Protein 8K2P (pdb70)

Secondary structure (DSSP, 8-state):
--EEEEEE--SSSHHHH---HHHHHHHHHHHHTT--EEEEEE-----EEEETTTTEEEESHHHHHHHHHHHSTTSTT--S----------GGG-SSS----SHHHHHHHHHHHHHHHTTGGGGGGG----TTSHHHHHHHHHHHHT-SSGGG--HHHHHHHHHHHHHHHHHHHHTS-TTSSBTBBTB--HHHHHHHHHHHHHHHHS-HHHHHHHHHHHHHHHHHHHHHHGGG----/---SS--SPEEEEEE--SSSHHHH---HHHHHHHHHHHHTT--EEEEEE--GGG-SS--S--SPPPPSSSSS--SSS--EEEETTTTEEE-SHHHHHHHHHHHSTTSTT--SS---------TTS-S-S-----SS-SSHHHHHHHHHHHHHHHTTGGGGSTT----GGGHHHHHHHHHHHTT-SSGGGG---HHHHHHHHHHHHHHHHHHHGGGGS-TTSSBTBBTB--HHHHHHHHHHHHHHHHS-HHHHHHHHHHHHHHHHHHHHHHGGG----

Solvent-accessible surface area: 23768 Å² total; per-residue (Å²): 146,62,4,39,0,73,3,51,12,8,53,31,11,20,50,125,20,1,0,15,20,56,3,4,0,1,0,5,0,0,19,3,1,110,14,76,13,61,22,41,49,51,54,130,153,26,1,44,0,54,2,45,75,64,127,28,130,27,32,77,7,20,76,0,1,25,33,0,22,79,49,44,72,90,38,48,55,18,62,0,10,6,122,30,108,4,110,12,78,18,156,156,47,56,168,156,86,129,226,120,130,49,83,50,0,26,116,1,21,99,5,0,32,21,0,0,72,85,21,32,110,4,4,15,101,28,29,4,20,23,54,80,16,21,86,52,24,67,61,28,49,21,84,196,36,73,30,97,62,74,138,86,72,126,86,82,60,62,38,12,91,54,0,17,108,13,0,16,70,0,4,146,33,10,100,94,50,103,86,16,48,19,9,52,0,104,123,9,0,0,0,0,0,0,0,5,0,12,0,33,15,0,71,37,3,12,47,121,75,17,11,81,76,0,61,71,54,67,164,17,23,2,1,47,0,27,73,26,6,98,103,37,26,106,42,95,117,61,19,121,70,69,58,112,65,7,39,0,73,6,16,22,5,110,95,77,19,87,155,22,7,0,12,16,8,4,18,0,1,2,0,0,0,11,3,0,39,5,76,16,58,24,39,68,46,49,10,36,30,25,42,109,123,98,67,109,101,58,110,34,44,107,12,59,60,1,48,9,51,7,39,22,3,5,0,22,0,50,2,35,19,46,128,26,130,21,20,2,0,0,14,0,0,2,30,0,21,80,2,11,44,143,0,45,51,14,45,0,9,6,127,27,95,11,118,19,98,16,150,155,40,55,164,153,121,124,60,52,122,28,116,87,32,54,56,70,64,6,8,133,2,0,64,16,0,21,20,0,0,66,75,8,41,64,0,4,22,98,27,24,4,18,25,96,94,24,13,124,42,12,47,58,50,43,16,197,120,43,69,44,98,59,63,114,72,16,71,12,111,46,147,131,36,54,61,47,12,79,50,0,52,99,13,0,12,53,0,5,132,29,10,95,93,51,106,83,20,39,19,12,52,0,105,101,9,0,0,0,0,0,0,0,0,0,10,0,8,17,0,77,43,5,11,66,113,76,24,9,75,74,0,60,71,39,58,141,14,17,2,2,97,0,16,77,27,0,90,102,40,14,107,34,83

Structure (mmCIF, N/CA/C/O backbone):
data_8K2P
#
_entry.id   8K2P
#
_cell.length_a   80.481
_cell.length_b   133.562
_cell.length_c   143.386
_cell.angle_alpha   90.00
_cell.angle_beta   90.00
_cell.angle_gamma   90.00
#
_symmetry.space_group_name_H-M   'I 21 21 21'
#
loop_
_entity.id
_entity.type
_entity.pdbx_description
1 polymer 'Glutathione S-transferase'
2 water water
#
loop_
_atom_site.group_PDB
_atom_site.id
_atom_site.type_symbol
_atom_site.label_atom_id
_atom_site.label_alt_id
_atom_site.label_comp_id
_atom_site.label_asym_id
_atom_site.label_entity_id
_atom_site.label_seq_id
_atom_site.pdbx_PDB_ins_code
_atom_site.Cartn_x
_atom_site.Cartn_y
_atom_site.Cartn_z
_atom_site.occupancy
_atom_site.B_iso_or_equiv
_atom_site.auth_seq_id
_atom_site.auth_comp_id
_atom_site.auth_asym_id
_atom_site.auth_atom_id
_atom_site.pdbx_PDB_model_num
ATOM 1 N N . ASN A 1 11 ? -26.453 -11.280 41.090 1.00 64.85 9 ASN A N 1
ATOM 2 C CA . ASN A 1 11 ? -27.385 -12.009 40.229 1.00 69.53 9 ASN A CA 1
ATOM 3 C C . ASN A 1 11 ? -26.780 -12.561 38.917 1.00 68.00 9 ASN A C 1
ATOM 4 O O . ASN A 1 11 ? -26.981 -13.742 38.607 1.00 63.73 9 ASN A O 1
ATOM 9 N N . PRO A 1 12 ? -26.068 -11.737 38.138 1.00 68.69 10 PRO A N 1
ATOM 10 C CA . PRO A 1 12 ? -25.579 -12.215 36.840 1.00 60.94 10 PRO A CA 1
ATOM 11 C C . PRO A 1 12 ? -24.299 -13.030 36.960 1.00 52.97 10 PRO A C 1
ATOM 12 O O . PRO A 1 12 ? -23.489 -12.838 37.868 1.00 51.37 10 PRO A O 1
ATOM 16 N N . ILE A 1 13 ? -24.120 -13.941 36.002 1.00 47.19 11 ILE A N 1
ATOM 17 C CA . ILE A 1 13 ? -22.942 -14.792 35.990 1.00 45.62 11 ILE A CA 1
ATOM 18 C C . ILE A 1 13 ? -21.698 -13.944 35.758 1.00 47.05 11 ILE A C 1
ATOM 19 O O . ILE A 1 13 ? -21.735 -12.923 35.057 1.00 49.47 11 ILE A O 1
ATOM 24 N N . VAL A 1 14 ? -20.594 -14.336 36.393 1.00 46.18 12 VAL A N 1
ATOM 25 C CA . VAL A 1 14 ? -19.293 -13.704 36.190 1.00 44.81 12 VAL A CA 1
ATOM 26 C C . VAL A 1 14 ? -18.413 -14.674 35.413 1.00 42.53 12 VAL A C 1
ATOM 27 O O . VAL A 1 14 ? -18.247 -15.830 35.813 1.00 42.44 12 VAL A O 1
ATOM 31 N N . PHE A 1 15 ? -17.845 -14.199 34.311 1.00 41.64 13 PHE A N 1
ATOM 32 C CA . PHE A 1 15 ? -17.129 -15.027 33.349 1.00 38.83 13 PHE A CA 1
ATOM 33 C C . PHE A 1 15 ? -15.692 -14.544 33.322 1.00 39.11 13 PHE A C 1
ATOM 34 O O . PHE A 1 15 ? -15.446 -13.369 33.037 1.00 37.80 13 PHE A O 1
ATOM 42 N N . TYR A 1 16 ? -14.746 -15.431 33.633 1.00 38.53 14 TYR A N 1
ATOM 43 C CA . TYR A 1 16 ? -13.332 -15.068 33.641 1.00 39.39 14 TYR A CA 1
ATOM 44 C C . TYR A 1 16 ? -12.678 -15.526 32.339 1.00 39.27 14 TYR A C 1
ATOM 45 O O . TYR A 1 16 ? -12.777 -16.695 31.964 1.00 38.57 14 TYR A O 1
ATOM 54 N N . ASP A 1 17 ? -12.026 -14.591 31.654 1.00 38.70 15 ASP A N 1
ATOM 55 C CA . ASP A 1 17 ? -11.488 -14.759 30.314 1.00 35.39 15 ASP A CA 1
ATOM 56 C C . ASP A 1 17 ? -10.056 -14.240 30.306 1.00 37.76 15 ASP A C 1
ATOM 57 O O . ASP A 1 17 ? -9.623 -13.538 31.226 1.00 40.11 15 ASP A O 1
ATOM 62 N N . ILE A 1 18 ? -9.316 -14.591 29.265 1.00 36.55 16 ILE A N 1
ATOM 63 C CA . ILE A 1 18 ? -7.892 -14.272 29.179 1.00 38.71 16 ILE A CA 1
ATOM 64 C C . ILE A 1 18 ? -7.706 -12.897 28.525 1.00 40.41 16 ILE A C 1
ATOM 65 O O . ILE A 1 18 ? -8.175 -12.658 27.406 1.00 39.73 16 ILE A O 1
ATOM 70 N N . ALA A 1 19 ? -7.023 -11.995 29.234 1.00 36.09 17 ALA A N 1
ATOM 71 C CA . ALA A 1 19 ? -6.798 -10.642 28.751 1.00 38.32 17 ALA A CA 1
ATOM 72 C C . ALA A 1 19 ? -5.850 -10.641 27.559 1.00 39.30 17 ALA A C 1
ATOM 73 O O . ALA A 1 19 ? -4.800 -11.288 27.592 1.00 40.70 17 ALA A O 1
ATOM 75 N N . THR A 1 20 ? -6.222 -9.904 26.515 1.00 36.71 18 THR A N 1
ATOM 76 C CA . THR A 1 20 ? -5.412 -9.666 25.325 1.00 41.03 18 THR A CA 1
ATOM 77 C C . THR A 1 20 ? -5.227 -8.158 25.128 1.00 41.24 18 THR A C 1
ATOM 78 O O . THR A 1 20 ? -5.757 -7.351 25.878 1.00 42.63 18 THR A O 1
ATOM 82 N N . ARG A 1 21 ? -4.494 -7.793 24.085 1.00 41.01 19 ARG A N 1
ATOM 83 C CA . ARG A 1 21 ? -4.174 -6.396 23.815 1.00 41.70 19 ARG A CA 1
ATOM 84 C C . ARG A 1 21 ? -5.441 -5.560 23.621 1.00 37.54 19 ARG A C 1
ATOM 85 O O . ARG A 1 21 ? -6.406 -6.023 23.006 1.00 38.85 19 ARG A O 1
ATOM 93 N N . PRO A 1 22 ? -5.475 -4.324 24.116 1.00 39.71 20 PRO A N 1
ATOM 94 C CA . PRO A 1 22 ? -6.641 -3.474 23.865 1.00 39.66 20 PRO A CA 1
ATOM 95 C C . PRO A 1 22 ? -6.830 -3.250 22.374 1.00 37.96 20 PRO A C 1
ATOM 96 O O . PRO A 1 22 ? -5.852 -3.250 21.604 1.00 35.88 20 PRO A O 1
ATOM 100 N N . PRO A 1 23 ? -8.091 -3.131 21.913 1.00 36.65 21 PRO A N 1
ATOM 101 C CA . PRO A 1 23 ? -9.356 -3.306 22.640 1.00 38.71 21 PRO A CA 1
ATOM 102 C C . PRO A 1 23 ? -9.698 -4.796 22.789 1.00 42.83 21 PRO A C 1
ATOM 103 O O . PRO A 1 23 ? -9.915 -5.521 21.806 1.00 37.92 21 PRO A O 1
ATOM 107 N N . VAL A 1 24 ? -9.770 -5.248 24.041 1.00 43.17 22 VAL A N 1
ATOM 108 C CA . VAL A 1 24 ? -9.958 -6.662 24.334 1.00 42.06 22 VAL A CA 1
ATOM 109 C C . VAL A 1 24 ? -11.213 -7.206 23.654 1.00 42.36 22 VAL A C 1
ATOM 110 O O . VAL A 1 24 ? -11.233 -8.364 23.214 1.00 41.25 22 VAL A O 1
ATOM 114 N N . GLU A 1 25 ? -12.247 -6.371 23.484 1.00 37.39 23 GLU A N 1
ATOM 115 C CA . GLU A 1 25 ? -13.474 -6.847 22.857 1.00 40.85 23 GLU A CA 1
ATOM 116 C C . GLU A 1 25 ? -13.237 -7.320 21.426 1.00 46.81 23 GLU A C 1
ATOM 117 O O . GLU A 1 25 ? -13.987 -8.162 20.922 1.00 50.51 23 GLU A O 1
ATOM 119 N N . LYS A 1 26 ? -12.215 -6.795 20.747 1.00 42.75 24 LYS A N 1
ATOM 120 C CA . LYS A 1 26 ? -11.942 -7.231 19.385 1.00 42.14 24 LYS A CA 1
ATOM 121 C C . LYS A 1 26 ? -10.763 -8.179 19.291 1.00 40.70 24 LYS A C 1
ATOM 122 O O . LYS A 1 26 ? -10.665 -8.916 18.308 1.00 46.31 24 LYS A O 1
ATOM 128 N N . THR A 1 27 ? -9.857 -8.175 20.265 1.00 36.32 25 THR A N 1
ATOM 129 C CA . THR A 1 27 ? -8.676 -9.016 20.173 1.00 37.68 25 THR A CA 1
ATOM 130 C C . THR A 1 27 ? -8.798 -10.336 20.939 1.00 39.58 25 THR A C 1
ATOM 131 O O . THR A 1 27 ? -7.963 -11.225 20.727 1.00 34.11 25 THR A O 1
ATOM 135 N N . CYS A 1 28 ? -9.798 -10.492 21.816 1.00 34.67 26 CYS A N 1
ATOM 136 C CA . CYS A 1 28 ? -9.837 -11.671 22.677 1.00 40.38 26 CYS A CA 1
ATOM 137 C C . CYS A 1 28 ? -9.955 -12.923 21.818 1.00 38.43 26 CYS A C 1
ATOM 138 O O . CYS A 1 28 ? -10.814 -13.012 20.941 1.00 37.69 26 CYS A O 1
ATOM 141 N N . CYS A 1 29 ? -9.049 -13.876 22.041 1.00 35.19 27 CYS A N 1
ATOM 142 C CA . CYS A 1 29 ? -8.926 -14.945 21.060 1.00 38.13 27 CYS A CA 1
ATOM 143 C C . CYS A 1 29 ? -8.602 -16.328 21.641 1.00 35.75 27 CYS A C 1
ATOM 144 O O . CYS A 1 29 ? -8.250 -17.223 20.865 1.00 33.27 27 CYS A O 1
ATOM 147 N N . SER A 1 30 ? -8.737 -16.550 22.951 1.00 34.80 28 SER A N 1
ATOM 148 C CA . SER A 1 30 ? -8.446 -17.876 23.521 1.00 36.75 28 SER A CA 1
ATOM 149 C C . SER A 1 30 ? -9.575 -18.850 23.201 1.00 33.50 28 SER A C 1
ATOM 150 O O . SER A 1 30 ? -10.731 -18.589 23.560 1.00 34.48 28 SER A O 1
ATOM 153 N N . PRO A 1 31 ? -9.291 -19.985 22.564 1.00 32.94 29 PRO A N 1
ATOM 154 C CA . PRO A 1 31 ? -10.401 -20.830 22.077 1.00 34.12 29 PRO A CA 1
ATOM 155 C C . PRO A 1 31 ? -11.281 -21.412 23.179 1.00 34.57 29 PRO A C 1
ATOM 156 O O . PRO A 1 31 ? -12.513 -21.430 23.037 1.00 32.27 29 PRO A O 1
ATOM 160 N N . ASN A 1 32 ? -10.705 -21.877 24.285 1.00 32.55 30 ASN A N 1
ATOM 161 C CA . ASN A 1 32 ? -11.556 -22.457 25.323 1.00 34.47 30 ASN A CA 1
ATOM 162 C C . ASN A 1 32 ? -12.458 -21.424 25.979 1.00 33.73 30 ASN A C 1
ATOM 163 O O . ASN A 1 32 ? -13.666 -21.689 26.120 1.00 33.31 30 ASN A O 1
ATOM 168 N N . PRO A 1 33 ? -11.975 -20.256 26.403 1.00 34.17 31 PRO A N 1
ATOM 169 C CA . PRO A 1 33 ? -12.930 -19.231 26.835 1.00 36.16 31 PRO A CA 1
ATOM 170 C C . PRO A 1 33 ? -13.955 -18.887 25.762 1.00 33.89 31 PRO A C 1
ATOM 171 O O . PRO A 1 33 ? -15.129 -18.667 26.085 1.00 33.82 31 PRO A O 1
ATOM 175 N N . TRP A 1 34 ? -13.579 -18.884 24.485 1.00 34.09 32 TRP A N 1
ATOM 176 C CA . TRP A 1 34 ? -14.579 -18.549 23.473 1.00 34.63 32 TRP A CA 1
ATOM 177 C C . TRP A 1 34 ? -15.692 -19.596 23.391 1.00 34.49 32 TRP A C 1
ATOM 178 O O . TRP A 1 34 ? -16.840 -19.237 23.108 1.00 33.26 32 TRP A O 1
ATOM 189 N N . LYS A 1 35 ? -15.388 -20.882 23.660 1.00 34.84 33 LYS A N 1
ATOM 190 C CA . LYS A 1 35 ? -16.444 -21.896 23.739 1.00 34.04 33 LYS A CA 1
ATOM 191 C C . LYS A 1 35 ? -17.485 -21.529 24.791 1.00 34.22 33 LYS A C 1
ATOM 192 O O . LYS A 1 35 ? -18.692 -21.606 24.544 1.00 34.39 33 LYS A O 1
ATOM 198 N N . THR A 1 36 ? -17.030 -21.126 25.976 1.00 35.61 34 THR A N 1
ATOM 199 C CA . THR A 1 36 ? -17.948 -20.734 27.043 1.00 36.12 34 THR A CA 1
ATOM 200 C C . THR A 1 36 ? -18.708 -19.455 26.705 1.00 38.61 34 THR A C 1
ATOM 201 O O . THR A 1 36 ? -19.900 -19.336 27.021 1.00 39.04 34 THR A O 1
ATOM 205 N N . ARG A 1 37 ? -18.031 -18.472 26.098 1.00 37.53 35 ARG A N 1
ATOM 206 C CA . ARG A 1 37 ? -18.724 -17.261 25.655 1.00 37.71 35 ARG A CA 1
ATOM 207 C C . ARG A 1 37 ? -19.836 -17.602 24.664 1.00 38.93 35 ARG A C 1
ATOM 208 O O . ARG A 1 37 ? -20.981 -17.151 24.811 1.00 39.71 35 ARG A O 1
ATOM 216 N N . LEU A 1 38 ? -19.518 -18.407 23.652 1.00 33.80 36 LEU A N 1
ATOM 217 C CA . LEU A 1 38 ? -20.551 -18.845 22.723 1.00 37.85 36 LEU A CA 1
ATOM 218 C C . LEU A 1 38 ? -21.688 -19.557 23.456 1.00 39.82 36 LEU A C 1
ATOM 219 O O . LEU A 1 38 ? -22.865 -19.301 23.174 1.00 42.33 36 LEU A O 1
ATOM 224 N N . ALA A 1 39 ? -21.364 -20.427 24.422 1.00 36.98 37 ALA A N 1
ATOM 225 C CA . ALA A 1 39 ? -22.408 -21.192 25.101 1.00 38.62 37 ALA A CA 1
ATOM 226 C C . ALA A 1 39 ? -23.275 -20.293 25.977 1.00 39.29 37 ALA A C 1
ATOM 227 O O . ALA A 1 39 ? -24.490 -20.500 26.079 1.00 40.54 37 ALA A O 1
ATOM 229 N N . LEU A 1 40 ? -22.665 -19.299 26.622 1.00 37.82 38 LEU A N 1
ATOM 230 C CA . LEU A 1 40 ? -23.428 -18.331 27.412 1.00 43.78 38 LEU A CA 1
ATOM 231 C C . LEU A 1 40 ? -24.351 -17.497 26.534 1.00 44.20 38 LEU A C 1
ATOM 232 O O . LEU A 1 40 ? -25.498 -17.228 26.914 1.00 43.15 38 LEU A O 1
ATOM 237 N N . ASN A 1 41 ? -23.860 -17.055 25.368 1.00 43.58 39 ASN A N 1
ATOM 238 C CA . ASN A 1 41 ? -24.704 -16.275 24.464 1.00 43.79 39 ASN A CA 1
ATOM 239 C C . ASN A 1 41 ? -25.790 -17.148 23.860 1.00 45.45 39 ASN A C 1
ATOM 240 O O . ASN A 1 41 ? -26.929 -16.704 23.688 1.00 47.17 39 ASN A O 1
ATOM 245 N N . PHE A 1 42 ? -25.444 -18.395 23.537 1.00 45.13 40 PHE A N 1
ATOM 246 C CA . PHE A 1 42 ? -26.411 -19.353 23.015 1.00 43.36 40 PHE A CA 1
ATOM 247 C C . PHE A 1 42 ? -27.568 -19.536 23.990 1.00 46.43 40 PHE A C 1
ATOM 248 O O . PHE A 1 42 ? -28.739 -19.499 23.598 1.00 49.59 40 PHE A O 1
ATOM 256 N N . LYS A 1 43 ? -27.259 -19.724 25.272 1.00 45.45 41 LYS A N 1
ATOM 257 C CA . LYS A 1 43 ? -28.299 -19.790 26.290 1.00 47.04 41 LYS A CA 1
ATOM 258 C C . LYS A 1 43 ? -28.904 -18.425 26.602 1.00 50.82 41 LYS A C 1
ATOM 259 O O . LYS A 1 43 ? -29.884 -18.365 27.352 1.00 51.03 41 LYS A O 1
ATOM 265 N N . ASP A 1 44 ? -28.340 -17.341 26.049 1.00 49.08 42 ASP A N 1
ATOM 266 C CA . ASP A 1 44 ? -28.858 -15.975 26.197 1.00 50.14 42 ASP A CA 1
ATOM 267 C C . ASP A 1 44 ? -28.882 -15.529 27.659 1.00 53.68 42 ASP A C 1
ATOM 268 O O . ASP A 1 44 ? -29.842 -14.917 28.126 1.00 53.82 42 ASP A O 1
ATOM 273 N N . LEU A 1 45 ? -27.811 -15.814 28.379 1.00 52.81 43 LEU A N 1
ATOM 274 C CA . LEU A 1 45 ? -27.803 -15.592 29.815 1.00 47.53 43 LEU A CA 1
ATOM 275 C C . LEU A 1 45 ? -27.157 -14.260 30.168 1.00 51.61 43 LEU A C 1
ATOM 276 O O . LEU A 1 45 ? -26.210 -13.820 29.506 1.00 50.34 43 LEU A O 1
ATOM 281 N N . PRO A 1 46 ? -27.639 -13.609 31.226 1.00 52.03 44 PRO A N 1
ATOM 282 C CA . PRO A 1 46 ? -26.953 -12.406 31.715 1.00 51.25 44 PRO A CA 1
ATOM 283 C C . PRO A 1 46 ? -25.612 -12.776 32.337 1.00 49.71 44 PRO A C 1
ATOM 284 O O . PRO A 1 46 ? -25.534 -13.651 33.204 1.00 46.98 44 PRO A O 1
ATOM 288 N N . TYR A 1 47 ? -24.558 -12.106 31.875 1.00 47.13 45 TYR A N 1
ATOM 289 C CA . TYR A 1 47 ? -23.223 -12.273 32.425 1.00 45.06 45 TYR A CA 1
ATOM 290 C C . TYR A 1 47 ? -22.405 -11.033 32.095 1.00 46.74 45 TYR A C 1
ATOM 291 O O . TYR A 1 47 ? -22.730 -10.275 31.175 1.00 46.67 45 TYR A O 1
ATOM 300 N N . SER A 1 48 ? -21.341 -10.830 32.871 1.00 43.95 46 SER A N 1
ATOM 301 C CA . SER A 1 48 ? -20.314 -9.856 32.540 1.00 47.79 46 SER A CA 1
ATOM 302 C C . SER A 1 48 ? -18.962 -10.547 32.600 1.00 44.78 46 SER A C 1
ATOM 303 O O . SER A 1 48 ? -18.788 -11.535 33.315 1.00 45.79 46 SER A O 1
ATOM 306 N N . THR A 1 49 ? -18.012 -10.032 31.831 1.00 42.84 47 THR A N 1
ATOM 307 C CA . THR A 1 49 ? -16.694 -10.634 31.708 1.00 42.26 47 THR A CA 1
ATOM 308 C C . THR A 1 49 ? -15.685 -9.901 32.577 1.00 43.63 47 THR A C 1
ATOM 309 O O . THR A 1 49 ? -15.607 -8.673 32.544 1.00 42.67 47 THR A O 1
ATOM 313 N N . SER A 1 50 ? -14.909 -10.656 33.342 1.00 41.57 48 SER A N 1
ATOM 314 C CA . SER A 1 50 ? -13.715 -10.144 33.988 1.00 42.13 48 SER A CA 1
ATOM 315 C C . SER A 1 50 ? -12.504 -10.674 33.236 1.00 42.73 48 SER A C 1
ATOM 316 O O . SER A 1 50 ? -12.400 -11.882 33.003 1.00 42.67 48 SER A O 1
ATOM 319 N N . TRP A 1 51 ? -11.601 -9.780 32.853 1.00 40.41 49 TRP A N 1
ATOM 320 C CA . TRP A 1 51 ? -10.428 -10.157 32.080 1.00 40.32 49 TRP A CA 1
ATOM 321 C C . TRP A 1 51 ? -9.254 -10.439 32.998 1.00 41.74 49 TRP A C 1
ATOM 322 O O . TRP A 1 51 ? -8.928 -9.615 33.862 1.00 38.82 49 TRP A O 1
ATOM 333 N N . VAL A 1 52 ? -8.604 -11.589 32.789 1.00 37.22 50 VAL A N 1
ATOM 334 C CA . VAL A 1 52 ? -7.522 -12.048 33.651 1.00 38.76 50 VAL A CA 1
ATOM 335 C C . VAL A 1 52 ? -6.239 -12.103 32.838 1.00 39.50 50 VAL A C 1
ATOM 336 O O . VAL A 1 52 ? -6.217 -12.689 31.752 1.00 42.15 50 VAL A O 1
ATOM 340 N N . ALA A 1 53 ? -5.161 -11.543 33.383 1.00 36.86 51 ALA A N 1
ATOM 341 C CA . ALA A 1 53 ? -3.859 -11.555 32.726 1.00 44.04 51 ALA A CA 1
ATOM 342 C C . ALA A 1 53 ? -3.102 -12.835 33.082 1.00 54.97 51 ALA A C 1
ATOM 343 O O . ALA A 1 53 ? -2.713 -13.032 34.238 1.00 54.43 51 ALA A O 1
ATOM 345 N N . LEU A 1 54 ? -2.880 -13.686 32.073 1.00 60.83 52 LEU A N 1
ATOM 346 C CA . LEU A 1 54 ? -2.146 -14.958 32.165 1.00 56.63 52 LEU A CA 1
ATOM 347 C C . LEU A 1 54 ? -2.490 -15.760 33.420 1.00 65.83 52 LEU A C 1
ATOM 348 O O . LEU A 1 54 ? -3.597 -16.300 33.545 1.00 64.44 52 LEU A O 1
ATOM 353 N N . THR A 1 80 ? -6.418 -23.274 33.045 1.00 59.32 78 THR A N 1
ATOM 354 C CA . THR A 1 80 ? -7.147 -22.893 34.250 1.00 57.75 78 THR A CA 1
ATOM 355 C C . THR A 1 80 ? -8.363 -22.007 33.895 1.00 48.19 78 THR A C 1
ATOM 356 O O . THR A 1 80 ? -9.415 -22.107 34.524 1.00 45.02 78 THR A O 1
ATOM 360 N N . LEU A 1 81 ? -8.241 -21.175 32.855 1.00 48.90 79 LEU A N 1
ATOM 361 C CA . LEU A 1 81 ? -9.429 -20.466 32.376 1.00 45.56 79 LEU A CA 1
ATOM 362 C C . LEU A 1 81 ? -10.042 -21.185 31.173 1.00 43.12 79 LEU A C 1
ATOM 363 O O . LEU A 1 81 ? -9.327 -21.844 30.417 1.00 44.64 79 LEU A O 1
ATOM 368 N N . PRO A 1 82 ? -11.363 -21.071 30.917 1.00 39.42 80 PRO A N 1
ATOM 369 C CA . PRO A 1 82 ? -12.377 -20.200 31.549 1.00 40.90 80 PRO A CA 1
ATOM 370 C C . PRO A 1 82 ? -12.898 -20.673 32.907 1.00 41.01 80 PRO A C 1
ATOM 371 O O . PRO A 1 82 ? -12.891 -21.858 33.216 1.00 39.70 80 PRO A O 1
ATOM 375 N N . ILE A 1 83 ? -13.375 -19.731 33.721 1.00 40.14 81 ILE A N 1
ATOM 376 C CA . ILE A 1 83 ? -14.109 -20.019 34.946 1.00 40.50 81 ILE A CA 1
ATOM 377 C C . ILE A 1 83 ? -15.365 -19.159 34.935 1.00 39.21 81 ILE A C 1
ATOM 378 O O . ILE A 1 83 ? -15.329 -18.018 34.463 1.00 40.66 81 ILE A O 1
ATOM 383 N N . ILE A 1 84 ? -16.483 -19.708 35.420 1.00 35.50 82 ILE A N 1
ATOM 384 C CA . ILE A 1 84 ? -17.660 -18.890 35.673 1.00 40.22 82 ILE A CA 1
ATOM 385 C C . ILE A 1 84 ? -18.075 -19.028 37.133 1.00 44.53 82 ILE A C 1
ATOM 386 O O . ILE A 1 84 ? -17.804 -20.036 37.796 1.00 43.54 82 ILE A O 1
ATOM 391 N N . GLU A 1 85 ? -18.726 -17.984 37.634 1.00 41.81 83 GLU A N 1
ATOM 392 C CA . GLU A 1 85 ? -19.400 -18.011 38.922 1.00 44.03 83 GLU A CA 1
ATOM 393 C C . GLU A 1 85 ? -20.866 -17.694 38.700 1.00 45.78 83 GLU A C 1
ATOM 394 O O . GLU A 1 85 ? -21.194 -16.666 38.104 1.00 45.89 83 GLU A O 1
ATOM 400 N N . ASP A 1 86 ? -21.741 -18.579 39.161 1.00 46.59 84 ASP A N 1
ATOM 401 C CA . ASP A 1 86 ? -23.177 -18.391 38.991 1.00 48.25 84 ASP A CA 1
ATOM 402 C C . ASP A 1 86 ? -23.818 -18.130 40.346 1.00 54.22 84 ASP A C 1
ATOM 403 O O . ASP A 1 86 ? -24.047 -19.077 41.117 1.00 51.08 84 ASP A O 1
ATOM 408 N N . PRO A 1 87 ? -24.140 -16.875 40.677 1.00 55.12 85 PRO A N 1
ATOM 409 C CA . PRO A 1 87 ? -24.740 -16.582 41.990 1.00 54.82 85 PRO A CA 1
ATOM 410 C C . PRO A 1 87 ? -26.121 -17.188 42.189 1.00 52.17 85 PRO A C 1
ATOM 411 O O . PRO A 1 87 ? -26.598 -17.219 43.329 1.00 53.76 85 PRO A O 1
ATOM 415 N N . ALA A 1 88 ? -26.770 -17.679 41.133 1.00 53.48 86 ALA A N 1
ATOM 416 C CA . ALA A 1 88 ? -28.080 -18.298 41.290 1.00 53.57 86 ALA A CA 1
ATOM 417 C C . ALA A 1 88 ? -27.994 -19.686 41.897 1.00 54.33 86 ALA A C 1
ATOM 418 O O . ALA A 1 88 ? -29.013 -20.216 42.351 1.00 55.55 86 ALA A O 1
ATOM 420 N N . THR A 1 89 ? -26.812 -20.298 41.886 1.00 54.44 87 THR A N 1
ATOM 421 C CA . THR A 1 89 ? -26.590 -21.587 42.514 1.00 52.43 87 THR A CA 1
ATOM 422 C C . THR A 1 89 ? -25.362 -21.580 43.405 1.00 52.14 87 THR A C 1
ATOM 423 O O . THR A 1 89 ? -24.989 -22.645 43.918 1.00 47.57 87 THR A O 1
ATOM 427 N N . ASP A 1 90 ? -24.713 -20.420 43.572 1.00 50.80 88 ASP A N 1
ATOM 428 C CA . ASP A 1 90 ? -23.483 -20.288 44.351 1.00 49.07 88 ASP A CA 1
ATOM 429 C C . ASP A 1 90 ? -22.421 -21.273 43.877 1.00 48.29 88 ASP A C 1
ATOM 430 O O . ASP A 1 90 ? -21.739 -21.923 44.678 1.00 47.69 88 ASP A O 1
ATOM 435 N N . SER A 1 91 ? -22.297 -21.416 42.563 1.00 48.01 89 SER A N 1
ATOM 436 C CA . SER A 1 91 ? -21.369 -22.377 41.996 1.00 45.71 89 SER A CA 1
ATOM 437 C C . SER A 1 91 ? -20.203 -21.654 41.346 1.00 41.67 89 SER A C 1
ATOM 438 O O . SER A 1 91 ? -20.341 -20.552 40.812 1.00 46.09 89 SER A O 1
ATOM 441 N N . LEU A 1 92 ? -19.051 -22.287 41.419 1.00 40.64 90 LEU A N 1
ATOM 442 C CA . LEU A 1 92 ? -17.846 -21.834 40.750 1.00 40.57 90 LEU A CA 1
ATOM 443 C C . LEU A 1 92 ? -17.358 -23.020 39.933 1.00 44.01 90 LEU A C 1
ATOM 444 O O . LEU A 1 92 ? -16.908 -24.019 40.502 1.00 47.89 90 LEU A O 1
ATOM 449 N N . VAL A 1 93 ? -17.495 -22.930 38.610 1.00 43.50 91 VAL A N 1
ATOM 450 C CA . VAL A 1 93 ? -17.210 -24.026 37.689 1.00 43.23 91 VAL A CA 1
ATOM 451 C C . VAL A 1 93 ? -16.089 -23.604 36.754 1.00 44.72 91 VAL A C 1
ATOM 452 O O . VAL A 1 93 ? -16.208 -22.582 36.066 1.00 40.31 91 VAL A O 1
ATOM 456 N N . GLY A 1 94 ? -15.025 -24.411 36.702 1.00 44.28 92 GLY A N 1
ATOM 457 C CA . GLY A 1 94 ? -13.966 -24.257 35.731 1.00 44.42 92 GLY A CA 1
ATOM 458 C C . GLY A 1 94 ? -14.041 -25.310 34.632 1.00 46.99 92 GLY A C 1
ATOM 459 O O . GLY A 1 94 ? -14.764 -26.301 34.734 1.00 47.93 92 GLY A O 1
ATOM 460 N N . ASP A 1 95 ? -13.261 -25.063 33.569 1.00 45.40 93 ASP A N 1
ATOM 461 C CA . ASP A 1 95 ? -13.139 -25.907 32.383 1.00 42.10 93 ASP A CA 1
ATOM 462 C C . ASP A 1 95 ? -14.326 -25.730 31.445 1.00 40.84 93 ASP A C 1
ATOM 463 O O . ASP A 1 95 ? -15.481 -25.852 31.872 1.00 40.11 93 ASP A O 1
ATOM 468 N N . SER A 1 96 ? -14.037 -25.495 30.154 1.00 40.57 94 SER A N 1
ATOM 469 C CA . SER A 1 96 ? -15.075 -25.114 29.196 1.00 38.47 94 SER A CA 1
ATOM 470 C C . SER A 1 96 ? -16.130 -26.201 29.051 1.00 39.13 94 SER A C 1
ATOM 471 O O . SER A 1 96 ? -17.334 -25.916 29.063 1.00 38.37 94 SER A O 1
ATOM 474 N N . PHE A 1 97 ? -15.700 -27.456 28.886 1.00 41.81 95 PHE A N 1
ATOM 475 C CA . PHE A 1 97 ? -16.663 -28.542 28.721 1.00 39.86 95 PHE A CA 1
ATOM 476 C C . PHE A 1 97 ? -17.566 -28.680 29.940 1.00 39.31 95 PHE A C 1
ATOM 477 O O . PHE A 1 97 ? -18.786 -28.830 29.802 1.00 39.75 95 PHE A O 1
ATOM 485 N N . ASP A 1 98 ? -16.993 -28.613 31.141 1.00 40.31 96 ASP A N 1
ATOM 486 C CA . ASP A 1 98 ? -17.803 -28.743 32.347 1.00 41.09 96 ASP A CA 1
ATOM 487 C C . ASP A 1 98 ? -18.701 -27.528 32.562 1.00 40.47 96 ASP A C 1
ATOM 488 O O . ASP A 1 98 ? -19.800 -27.663 33.110 1.00 38.59 96 ASP A O 1
ATOM 493 N N . ILE A 1 99 ? -18.270 -26.337 32.135 1.00 39.76 97 ILE A N 1
ATOM 494 C CA . ILE A 1 99 ? -19.173 -25.188 32.194 1.00 38.67 97 ILE A CA 1
ATOM 495 C C . ILE A 1 99 ? -20.368 -25.413 31.272 1.00 40.84 97 ILE A C 1
ATOM 496 O O . ILE A 1 99 ? -21.518 -25.130 31.636 1.00 41.09 97 ILE A O 1
ATOM 501 N N . ALA A 1 100 ? -20.117 -25.936 30.069 1.00 38.49 98 ALA A N 1
ATOM 502 C CA . ALA A 1 100 ? -21.203 -26.189 29.127 1.00 41.67 98 ALA A CA 1
ATOM 503 C C . ALA A 1 100 ? -22.184 -27.225 29.672 1.00 42.78 98 ALA A C 1
ATOM 504 O O . ALA A 1 100 ? -23.400 -27.077 29.511 1.00 43.20 98 ALA A O 1
ATOM 506 N N . VAL A 1 101 ? -21.678 -28.275 30.327 1.00 39.64 99 VAL A N 1
ATOM 507 C CA . VAL A 1 101 ? -22.570 -29.255 30.949 1.00 44.59 99 VAL A CA 1
ATOM 508 C C . VAL A 1 101 ? -23.393 -28.590 32.044 1.00 45.21 99 VAL A C 1
ATOM 509 O O . VAL A 1 101 ? -24.615 -28.779 32.134 1.00 46.04 99 VAL A O 1
ATOM 513 N N . TYR A 1 102 ? -22.732 -27.804 32.896 1.00 43.36 100 TYR A N 1
ATOM 514 C CA . TYR A 1 102 ? -23.440 -27.071 33.941 1.00 44.76 100 TYR A CA 1
ATOM 515 C C . TYR A 1 102 ? -24.547 -26.198 33.357 1.00 45.78 100 TYR A C 1
ATOM 516 O O . TYR A 1 102 ? -25.677 -26.195 33.857 1.00 46.19 100 TYR A O 1
ATOM 525 N N . LEU A 1 103 ? -24.232 -25.438 32.303 1.00 46.34 101 LEU A N 1
ATOM 526 C CA . LEU A 1 103 ? -25.220 -24.545 31.703 1.00 46.41 101 LEU A CA 1
ATOM 527 C C . LEU A 1 103 ? -26.395 -25.322 31.125 1.00 47.72 101 LEU A C 1
ATOM 528 O O . LEU A 1 103 ? -27.538 -24.856 31.166 1.00 49.57 101 LEU A O 1
ATOM 533 N N . GLN A 1 104 ? -26.133 -26.502 30.568 1.00 47.19 102 GLN A N 1
ATOM 534 C CA . GLN A 1 104 ? -27.214 -27.312 30.012 1.00 51.20 102 GLN A CA 1
ATOM 535 C C . GLN A 1 104 ? -28.049 -27.956 31.113 1.00 51.54 102 GLN A C 1
ATOM 536 O O . GLN A 1 104 ? -29.277 -28.049 30.997 1.00 53.20 102 GLN A O 1
ATOM 542 N N . LYS A 1 105 ? -27.405 -28.418 32.186 1.00 47.81 103 LYS A N 1
ATOM 543 C CA . LYS A 1 105 ? -28.163 -29.038 33.266 1.00 48.16 103 LYS A CA 1
ATOM 544 C C . LYS A 1 105 ? -28.974 -28.011 34.037 1.00 51.62 103 LYS A C 1
ATOM 545 O O . LYS A 1 105 ? -30.104 -28.298 34.451 1.00 55.06 103 LYS A O 1
ATOM 547 N N . THR A 1 106 ? -28.430 -26.808 34.225 1.00 50.28 104 THR A N 1
ATOM 548 C CA . THR A 1 106 ? -29.073 -25.787 35.047 1.00 48.32 104 THR A CA 1
ATOM 549 C C . THR A 1 106 ? -30.118 -24.988 34.284 1.00 54.40 104 THR A C 1
ATOM 550 O O . THR A 1 106 ? -31.180 -24.681 34.831 1.00 56.36 104 THR A O 1
ATOM 554 N N . TYR A 1 107 ? -29.834 -24.638 33.031 1.00 53.73 105 TYR A N 1
ATOM 555 C CA . TYR A 1 107 ? -30.742 -23.863 32.188 1.00 55.07 105 TYR A CA 1
ATOM 556 C C . TYR A 1 107 ? -31.007 -24.625 30.894 1.00 57.24 105 TYR A C 1
ATOM 557 O O . TYR A 1 107 ? -30.641 -24.169 29.804 1.00 54.62 105 TYR A O 1
ATOM 566 N N . PRO A 1 108 ? -31.647 -25.791 30.978 1.00 54.72 106 PRO A N 1
ATOM 567 C CA . PRO A 1 108 ? -31.829 -26.602 29.767 1.00 56.96 106 PRO A CA 1
ATOM 568 C C . PRO A 1 108 ? -32.657 -25.910 28.712 1.00 60.78 106 PRO A C 1
ATOM 569 O O . PRO A 1 108 ? -32.435 -26.131 27.515 1.00 60.49 106 PRO A O 1
ATOM 573 N N . LYS A 1 109 ? -33.590 -25.054 29.115 1.00 60.07 107 LYS A N 1
ATOM 574 C CA . LYS A 1 109 ? -34.541 -24.478 28.180 1.00 62.20 107 LYS A CA 1
ATOM 575 C C . LYS A 1 109 ? -34.261 -23.020 27.838 1.00 56.91 107 LYS A C 1
ATOM 576 O O . LYS A 1 109 ? -35.023 -22.432 27.073 1.00 60.59 107 LYS A O 1
ATOM 578 N N . SER A 1 110 ? -33.194 -22.422 28.361 1.00 57.11 108 SER A N 1
ATOM 579 C CA . SER A 1 110 ? -32.930 -21.019 28.071 1.00 55.93 108 SER A CA 1
ATOM 580 C C . SER A 1 110 ? -32.383 -20.846 26.656 1.00 54.23 108 SER A C 1
ATOM 581 O O . SER A 1 110 ? -31.842 -21.774 26.049 1.00 53.49 108 SER A O 1
ATOM 584 N N . GLY A 1 111 ? -32.534 -19.627 26.141 1.00 53.32 109 GLY A N 1
ATOM 585 C CA . GLY A 1 111 ? -31.950 -19.237 24.867 1.00 54.09 109 GLY A CA 1
ATOM 586 C C . GLY A 1 111 ? -32.325 -20.168 23.734 1.00 54.42 109 GLY A C 1
ATOM 587 O O . GLY A 1 111 ? -33.468 -20.630 23.627 1.00 56.99 109 GLY A O 1
ATOM 588 N N . ALA A 1 112 ? -31.342 -20.463 22.871 1.00 52.36 110 ALA A N 1
ATOM 589 C CA . ALA A 1 112 ? -31.532 -21.387 21.757 1.00 52.52 110 ALA A CA 1
ATOM 590 C C . ALA A 1 112 ? -31.782 -22.832 22.212 1.00 55.26 110 ALA A C 1
ATOM 591 O O . ALA A 1 112 ? -31.786 -23.738 21.378 1.00 54.97 110 ALA A O 1
ATOM 593 N N . GLY A 1 113 ? -31.962 -23.086 23.500 1.00 54.68 111 GLY A N 1
ATOM 594 C CA . GLY A 1 113 ? -32.391 -24.392 23.960 1.00 54.63 111 GLY A CA 1
ATOM 595 C C . GLY A 1 113 ? -31.221 -25.313 24.220 1.00 57.89 111 GLY A C 1
ATOM 596 O O . GLY A 1 113 ? -30.271 -24.943 24.912 1.00 59.56 111 GLY A O 1
ATOM 597 N N . ASP A 1 114 ? -31.288 -26.513 23.654 1.00 57.91 112 ASP A N 1
ATOM 598 C CA . ASP A 1 114 ? -30.424 -27.613 24.066 1.00 55.29 112 ASP A CA 1
ATOM 599 C C . ASP A 1 114 ? -29.021 -27.446 23.498 1.00 53.87 112 ASP A C 1
ATOM 600 O O . ASP A 1 114 ? -28.850 -27.284 22.285 1.00 53.43 112 ASP A O 1
ATOM 605 N N . LEU A 1 115 ? -28.017 -27.511 24.378 1.00 51.42 113 LEU A N 1
ATOM 606 C CA . LEU A 1 115 ? -26.630 -27.473 23.933 1.00 48.60 113 LEU A CA 1
ATOM 607 C C . LEU A 1 115 ? -26.132 -28.821 23.452 1.00 47.14 113 LEU A C 1
ATOM 608 O O . LEU A 1 115 ? -25.150 -28.874 22.707 1.00 45.06 113 LEU A O 1
ATOM 613 N N . PHE A 1 116 ? -26.781 -29.910 23.856 1.00 51.44 114 PHE A N 1
ATOM 614 C CA . PHE A 1 116 ? -26.299 -31.261 23.573 1.00 49.03 114 PHE A CA 1
ATOM 615 C C . PHE A 1 116 ? -27.411 -32.111 22.975 1.00 50.70 114 PHE A C 1
ATOM 616 O O . PHE A 1 116 ? -27.809 -33.129 23.553 1.00 50.76 114 PHE A O 1
ATOM 624 N N . PRO A 1 117 ? -27.931 -31.732 21.811 1.00 50.12 115 PRO A N 1
ATOM 625 C CA . PRO A 1 117 ? -28.857 -32.612 21.109 1.00 51.25 115 PRO A CA 1
ATOM 626 C C . PRO A 1 117 ? -28.157 -33.900 20.718 1.00 55.53 115 PRO A C 1
ATOM 627 O O . PRO A 1 117 ? -26.969 -33.883 20.360 1.00 54.46 115 PRO A O 1
ATOM 631 N N . PRO A 1 118 ? -28.849 -35.035 20.793 1.00 55.74 116 PRO A N 1
ATOM 632 C CA . PRO A 1 118 ? -28.230 -36.310 20.391 1.00 59.33 116 PRO A CA 1
ATOM 633 C C . PRO A 1 118 ? -27.784 -36.274 18.936 1.00 56.05 116 PRO A C 1
ATOM 634 O O . PRO A 1 118 ? -28.518 -35.817 18.058 1.00 53.07 116 PRO A O 1
ATOM 638 N N . GLN A 1 119 ? -26.569 -36.758 18.688 1.00 53.71 117 GLN A N 1
ATOM 639 C CA . GLN A 1 119 ? -26.037 -36.837 17.334 1.00 57.13 117 GLN A CA 1
ATOM 640 C C . GLN A 1 119 ? -24.787 -37.694 17.372 1.00 61.45 117 GLN A C 1
ATOM 641 O O . GLN A 1 119 ? -24.166 -37.868 18.424 1.00 62.58 117 GLN A O 1
ATOM 647 N N . SER A 1 120 ? -24.427 -38.223 16.206 1.00 65.31 118 SER A N 1
ATOM 648 C CA . SER A 1 120 ? -23.257 -39.084 16.045 1.00 67.26 118 SER A CA 1
ATOM 649 C C . SER A 1 120 ? -22.146 -38.236 15.436 1.00 70.59 118 SER A C 1
ATOM 650 O O . SER A 1 120 ? -22.025 -38.112 14.215 1.00 77.34 118 SER A O 1
ATOM 653 N N . LEU A 1 121 ? -21.333 -37.640 16.306 1.00 69.16 119 LEU A N 1
ATOM 654 C CA . LEU A 1 121 ? -20.152 -36.886 15.893 1.00 63.74 119 LEU A CA 1
ATOM 655 C C . LEU A 1 121 ? -19.041 -37.883 15.559 1.00 68.97 119 LEU A C 1
ATOM 656 O O . LEU A 1 121 ? -18.159 -38.189 16.369 1.00 67.32 119 LEU A O 1
ATOM 661 N N . ASP A 1 122 ? -19.100 -38.415 14.334 1.00 67.53 120 ASP A N 1
ATOM 662 C CA . ASP A 1 122 ? -18.160 -39.448 13.895 1.00 68.00 120 ASP A CA 1
ATOM 663 C C . ASP A 1 122 ? -16.923 -38.784 13.304 1.00 65.14 120 ASP A C 1
ATOM 664 O O . ASP A 1 122 ? -16.730 -38.711 12.088 1.00 63.79 120 ASP A O 1
ATOM 669 N N . TYR A 1 123 ? -16.058 -38.310 14.197 1.00 65.28 121 TYR A N 1
ATOM 670 C CA . TYR A 1 123 ? -14.816 -37.664 13.799 1.00 61.36 121 TYR A CA 1
ATOM 671 C C . TYR A 1 123 ? -13.686 -38.140 14.690 1.00 57.10 121 TYR A C 1
ATOM 672 O O . TYR A 1 123 ? -13.855 -38.242 15.908 1.00 62.55 121 TYR A O 1
ATOM 681 N N . VAL A 1 124 ? -12.544 -38.441 14.082 1.00 55.31 122 VAL A N 1
ATOM 682 C CA . VAL A 1 124 ? -11.329 -38.768 14.813 1.00 58.30 122 VAL A CA 1
ATOM 683 C C . VAL A 1 124 ? -10.197 -37.957 14.207 1.00 57.88 122 VAL A C 1
ATOM 684 O O . VAL A 1 124 ? -9.996 -37.990 12.989 1.00 59.18 122 VAL A O 1
ATOM 688 N N . PHE A 1 125 ? -9.470 -37.223 15.045 1.00 52.79 123 PHE A N 1
ATOM 689 C CA . PHE A 1 125 ? -8.192 -36.675 14.606 1.00 52.34 123 PHE A CA 1
ATOM 690 C C . PHE A 1 125 ? -7.188 -37.813 14.546 1.00 54.65 123 PHE A C 1
ATOM 691 O O . PHE A 1 125 ? -6.673 -38.254 15.578 1.00 53.91 123 PHE A O 1
ATOM 699 N N . LYS A 1 126 ? -6.887 -38.274 13.331 1.00 52.97 124 LYS A N 1
ATOM 700 C CA . LYS A 1 126 ? -6.043 -39.453 13.172 1.00 58.66 124 LYS A CA 1
ATOM 701 C C . LYS A 1 126 ? -4.604 -39.207 13.611 1.00 57.66 124 LYS A C 1
ATOM 702 O O . LYS A 1 126 ? -3.881 -40.174 13.873 1.00 57.79 124 LYS A O 1
ATOM 708 N N . HIS A 1 127 ? -4.185 -37.946 13.738 1.00 56.02 125 HIS A N 1
ATOM 709 C CA . HIS A 1 127 ? -2.860 -37.609 14.242 1.00 58.22 125 HIS A CA 1
ATOM 710 C C . HIS A 1 127 ? -2.813 -37.502 15.770 1.00 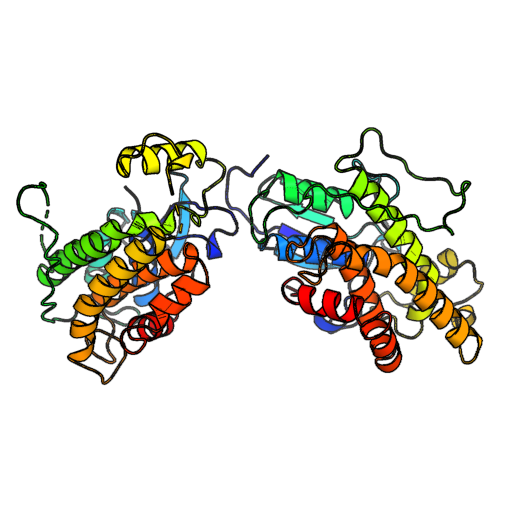56.66 125 HIS A C 1
ATOM 711 O O . HIS A 1 127 ? -1.848 -36.950 16.318 1.00 54.62 125 HIS A O 1
ATOM 718 N N . ASN A 1 128 ? -3.820 -38.032 16.466 1.00 53.72 126 ASN A N 1
ATOM 719 C CA . ASN A 1 128 ? -3.734 -38.114 17.921 1.00 59.63 126 ASN A CA 1
ATOM 720 C C . ASN A 1 128 ? -2.598 -39.033 18.353 1.00 61.29 126 ASN A C 1
ATOM 721 O O . ASN A 1 128 ? -1.769 -38.664 19.191 1.00 63.96 126 ASN A O 1
ATOM 726 N N . GLY A 1 129 ? -2.546 -40.232 17.801 1.00 60.43 127 GLY A N 1
ATOM 727 C CA . GLY A 1 129 ? -1.616 -41.215 18.315 1.00 60.09 127 GLY A CA 1
ATOM 728 C C . GLY A 1 129 ? -2.185 -41.904 19.543 1.00 66.28 127 GLY A C 1
ATOM 729 O O . GLY A 1 129 ? -3.353 -41.727 19.907 1.00 70.90 127 GLY A O 1
ATOM 730 N N . ILE A 1 130 ? -1.336 -42.691 20.202 1.00 63.79 128 ILE A N 1
ATOM 731 C CA . ILE A 1 130 ? -1.809 -43.656 21.191 1.00 63.40 128 ILE A CA 1
ATOM 732 C C . ILE A 1 130 ? -0.888 -43.697 22.409 1.00 63.29 128 ILE A C 1
ATOM 733 O O . ILE A 1 130 ? -1.089 -44.495 23.333 1.00 63.28 128 ILE A O 1
ATOM 738 N N . LEU A 1 131 ? 0.129 -42.841 22.419 1.00 61.44 129 LEU A N 1
ATOM 739 C CA . LEU A 1 131 ? 1.111 -42.821 23.496 1.00 67.78 129 LEU A CA 1
ATOM 740 C C . LEU A 1 131 ? 1.039 -41.576 24.372 1.00 71.44 129 LEU A C 1
ATOM 741 O O . LEU A 1 131 ? 1.421 -41.644 25.542 1.00 71.10 129 LEU A O 1
ATOM 746 N N . VAL A 1 132 ? 0.561 -40.453 23.838 1.00 69.76 130 VAL A N 1
ATOM 747 C CA . VAL A 1 132 ? 0.495 -39.180 24.558 1.00 73.75 130 VAL A CA 1
ATOM 748 C C . VAL A 1 132 ? -0.641 -39.220 25.576 1.00 77.70 130 VAL A C 1
ATOM 749 O O . VAL A 1 132 ? -1.816 -39.225 25.180 1.00 77.09 130 VAL A O 1
ATOM 751 N N . PRO A 1 133 ? -0.343 -39.208 26.884 1.00 78.66 131 PRO A N 1
ATOM 752 C CA . PRO A 1 133 ? -1.379 -39.491 27.893 1.00 79.03 131 PRO A CA 1
ATOM 753 C C . PRO A 1 133 ? -2.491 -38.450 27.917 1.00 84.33 131 PRO A C 1
ATOM 754 O O . PRO A 1 133 ? -2.267 -37.257 27.699 1.00 83.52 131 PRO A O 1
ATOM 758 N N . LEU A 1 134 ? -3.705 -38.924 28.196 1.00 83.40 132 LEU A N 1
ATOM 759 C CA . LEU A 1 134 ? -4.907 -38.088 28.124 1.00 86.30 132 LEU A CA 1
ATOM 760 C C . LEU A 1 134 ? -4.966 -37.065 29.258 1.00 91.43 132 LEU A C 1
ATOM 761 O O . LEU A 1 134 ? -4.633 -37.371 30.405 1.00 93.09 132 LEU A O 1
ATOM 766 N N . SER A 1 140 ? -18.101 -39.721 30.480 1.00 80.15 138 SER A N 1
ATOM 767 C CA . SER A 1 140 ? -17.984 -38.373 31.023 1.00 80.89 138 SER A CA 1
ATOM 768 C C . SER A 1 140 ? -19.176 -37.497 30.614 1.00 80.84 138 SER A C 1
ATOM 769 O O . SER A 1 140 ? -18.998 -36.458 29.960 1.00 74.56 138 SER A O 1
ATOM 772 N N . GLU A 1 141 ? -20.380 -37.945 30.994 1.00 78.95 139 GLU A N 1
ATOM 773 C CA . GLU A 1 141 ? -21.647 -37.227 30.820 1.00 74.85 139 GLU A CA 1
ATOM 774 C C . GLU A 1 141 ? -22.186 -37.277 29.391 1.00 69.33 139 GLU A C 1
ATOM 775 O O . GLU A 1 141 ? -23.069 -38.090 29.088 1.00 70.49 139 GLU A O 1
ATOM 781 N N . PHE A 1 142 ? -21.703 -36.389 28.521 1.00 66.17 140 PHE A N 1
ATOM 782 C CA . PHE A 1 142 ? -22.067 -36.453 27.109 1.00 61.36 140 PHE A CA 1
ATOM 783 C C . PHE A 1 142 ? -20.874 -36.990 26.327 1.00 58.12 140 PHE A C 1
ATOM 784 O O . PHE A 1 142 ? -20.169 -36.209 25.665 1.00 51.77 140 PHE A O 1
ATOM 792 N N . PRO A 1 143 ? -20.634 -38.311 26.357 1.00 57.58 141 PRO A N 1
ATOM 793 C CA . PRO A 1 143 ? -19.336 -38.834 25.894 1.00 53.23 141 PRO A CA 1
ATOM 794 C C . PRO A 1 143 ? -19.033 -38.544 24.437 1.00 48.66 141 PRO A C 1
ATOM 795 O O . PRO A 1 143 ? -17.866 -38.329 24.090 1.00 48.69 141 PRO A O 1
ATOM 799 N N . GLU A 1 144 ? -20.048 -38.553 23.569 1.00 48.55 142 GLU A N 1
ATOM 800 C CA . GLU A 1 144 ? -19.828 -38.234 22.163 1.00 50.53 142 GLU A CA 1
ATOM 801 C C . GLU A 1 144 ? -19.412 -36.770 21.993 1.00 50.31 142 GLU A C 1
ATOM 802 O O . GLU A 1 144 ? -18.503 -36.458 21.213 1.00 48.74 142 GLU A O 1
ATOM 808 N N . TYR A 1 145 ? -20.041 -35.863 22.740 1.00 49.52 143 TYR A N 1
ATOM 809 C CA . TYR A 1 145 ? -19.614 -34.468 22.715 1.00 48.28 143 TYR A CA 1
ATOM 810 C C . TYR A 1 145 ? -18.241 -34.291 23.362 1.00 45.05 143 TYR A C 1
ATOM 811 O O . TYR A 1 145 ? -17.436 -33.470 22.908 1.00 44.56 143 TYR A O 1
ATOM 820 N N . ALA A 1 146 ? -17.950 -35.063 24.409 1.00 45.79 144 ALA A N 1
ATOM 821 C CA . ALA A 1 146 ? -16.661 -34.956 25.091 1.00 45.44 144 ALA A CA 1
ATOM 822 C C . ALA A 1 146 ? -15.508 -35.412 24.206 1.00 45.70 144 ALA A C 1
ATOM 823 O O . ALA A 1 146 ? -14.446 -34.777 24.185 1.00 44.30 144 ALA A O 1
ATOM 825 N N . ARG A 1 147 ? -15.689 -36.525 23.494 1.00 43.92 145 ARG A N 1
ATOM 826 C CA . ARG A 1 147 ? -14.670 -37.009 22.568 1.00 45.92 145 ARG A CA 1
ATOM 827 C C . ARG A 1 147 ? -14.478 -36.046 21.395 1.00 43.63 145 ARG A C 1
ATOM 828 O O . ARG A 1 147 ? -13.344 -35.792 20.973 1.00 42.29 145 ARG A O 1
ATOM 836 N N . PHE A 1 148 ? -15.574 -35.507 20.846 1.00 42.94 146 PHE A N 1
ATOM 837 C CA . PHE A 1 148 ? -15.457 -34.517 19.775 1.00 45.00 146 PHE A CA 1
ATOM 838 C C . PHE A 1 148 ? -14.650 -33.300 20.234 1.00 43.51 146 PHE A C 1
ATOM 839 O O . PHE A 1 148 ? -13.742 -32.845 19.524 1.00 41.26 146 PHE A O 1
ATOM 847 N N . ASN A 1 149 ? -14.948 -32.787 21.436 1.00 39.63 147 ASN A N 1
ATOM 848 C CA . ASN A 1 149 ? -14.182 -31.684 22.013 1.00 40.81 147 ASN A CA 1
ATOM 849 C C . ASN A 1 149 ? -12.692 -31.964 21.976 1.00 41.42 147 ASN A C 1
ATOM 850 O O . ASN A 1 149 ? -11.887 -31.093 21.629 1.00 37.70 147 ASN A O 1
ATOM 855 N N . MET A 1 150 ? -12.306 -33.190 22.297 1.00 42.58 148 MET A N 1
ATOM 856 C CA . MET A 1 150 ? -10.892 -33.492 22.420 1.00 44.30 148 MET A CA 1
ATOM 857 C C . MET A 1 150 ? -10.239 -33.636 21.050 1.00 42.28 148 MET A C 1
ATOM 858 O O . MET A 1 150 ? -9.096 -33.205 20.861 1.00 42.26 148 MET A O 1
ATOM 863 N N . ASN A 1 151 ? -10.973 -34.170 20.076 1.00 40.68 149 ASN A N 1
ATOM 864 C CA . ASN A 1 151 ? -10.443 -34.316 18.725 1.00 44.50 149 ASN A CA 1
ATOM 865 C C . ASN A 1 151 ? -10.344 -32.962 18.021 1.00 40.89 149 ASN A C 1
ATOM 866 O O . ASN A 1 151 ? -9.337 -32.659 17.372 1.00 41.46 149 ASN A O 1
ATOM 871 N N . ILE A 1 152 ? -11.384 -32.134 18.139 1.00 40.86 150 ILE A N 1
ATOM 872 C CA . ILE A 1 152 ? -11.346 -30.782 17.572 1.00 38.83 150 ILE A CA 1
ATOM 873 C C . ILE A 1 152 ? -10.160 -30.000 18.123 1.00 40.31 150 ILE A C 1
ATOM 874 O O . ILE A 1 152 ? -9.393 -29.382 17.370 1.00 39.18 150 ILE A O 1
ATOM 879 N N . ASP A 1 153 ? -9.983 -30.028 19.448 1.00 39.67 151 ASP A N 1
ATOM 880 C CA . ASP A 1 153 ? -8.872 -29.314 20.065 1.00 39.52 151 ASP A CA 1
ATOM 881 C C . ASP A 1 153 ? -7.539 -29.813 19.539 1.00 42.31 151 ASP A C 1
ATOM 882 O O . ASP A 1 153 ? -6.645 -29.011 19.249 1.00 39.69 151 ASP A O 1
ATOM 887 N N . ALA A 1 154 ? -7.381 -31.139 19.432 1.00 41.05 152 ALA A N 1
ATOM 888 C CA . ALA A 1 154 ? -6.148 -31.696 18.884 1.00 39.75 152 ALA A CA 1
ATOM 889 C C . ALA A 1 154 ? -5.963 -31.274 17.436 1.00 43.03 152 ALA A C 1
ATOM 890 O O . ALA A 1 154 ? -4.874 -30.853 17.033 1.00 44.46 152 ALA A O 1
ATOM 892 N N . ALA A 1 155 ? -7.030 -31.389 16.639 1.00 43.42 153 ALA A N 1
ATOM 893 C CA . ALA A 1 155 ? -7.002 -30.967 15.243 1.00 43.14 153 ALA A CA 1
ATOM 894 C C . ALA A 1 155 ? -6.500 -29.539 15.098 1.00 44.21 153 ALA A C 1
ATOM 895 O O . ALA A 1 155 ? -5.614 -29.256 14.285 1.00 46.37 153 ALA A O 1
ATOM 897 N N . PHE A 1 156 ? -7.059 -28.617 15.877 1.00 41.64 154 PHE A N 1
ATOM 898 C CA . PHE A 1 156 ? -6.715 -27.218 15.649 1.00 45.76 154 PHE A CA 1
ATOM 899 C C . PHE A 1 156 ? -5.407 -26.822 16.309 1.00 44.69 154 PHE A C 1
ATOM 900 O O . PHE A 1 156 ? -4.710 -25.951 15.784 1.00 43.58 154 PHE A O 1
ATOM 908 N N . THR A 1 157 ? -5.046 -27.432 17.444 1.00 41.28 155 THR A N 1
ATOM 909 C CA . THR A 1 157 ? -3.854 -26.959 18.146 1.00 47.08 155 THR A CA 1
ATOM 910 C C . THR A 1 157 ? -2.585 -27.276 17.370 1.00 46.44 155 THR A C 1
ATOM 911 O O . THR A 1 157 ? -1.618 -26.503 17.413 1.00 46.75 155 THR A O 1
ATOM 915 N N . THR A 1 158 ? -2.582 -28.381 16.628 1.00 44.97 156 THR A N 1
ATOM 916 C CA . THR A 1 158 ? -1.429 -28.747 15.816 1.00 50.22 156 THR A CA 1
ATOM 917 C C . THR A 1 158 ? -1.143 -27.747 14.707 1.00 49.24 156 THR A C 1
ATOM 918 O O . THR A 1 158 ? -0.082 -27.832 14.084 1.00 51.41 156 THR A O 1
ATOM 922 N N . HIS A 1 159 ? -2.047 -26.801 14.445 1.00 46.70 157 HIS A N 1
ATOM 923 C CA . HIS A 1 159 ? -1.800 -25.773 13.443 1.00 46.18 157 HIS A CA 1
ATOM 924 C C . HIS A 1 159 ? -1.698 -24.374 14.046 1.00 46.83 157 HIS A C 1
ATOM 925 O O . HIS A 1 159 ? -1.772 -23.390 13.313 1.00 50.28 157 HIS A O 1
ATOM 932 N N . THR A 1 160 ? -1.505 -24.252 15.361 1.00 44.57 158 THR A N 1
ATOM 933 C CA . THR A 1 160 ? -1.527 -22.930 15.975 1.00 47.12 158 THR A CA 1
ATOM 934 C C . THR A 1 160 ? -0.240 -22.135 15.748 1.00 49.60 158 THR A C 1
ATOM 935 O O . THR A 1 160 ? -0.209 -20.934 16.053 1.00 44.11 158 THR A O 1
ATOM 939 N N . GLN A 1 161 ? 0.805 -22.763 15.207 1.00 46.47 159 GLN A N 1
ATOM 940 C CA . GLN A 1 161 ? 2.013 -22.025 14.854 1.00 51.37 159 GLN A CA 1
ATOM 941 C C . GLN A 1 161 ? 1.727 -20.953 13.808 1.00 50.80 159 GLN A C 1
ATOM 942 O O . GLN A 1 161 ? 2.440 -19.945 13.739 1.00 52.91 159 GLN A O 1
ATOM 948 N N . LEU A 1 162 ? 0.665 -21.128 13.023 1.00 47.62 160 LEU A N 1
ATOM 949 C CA . LEU A 1 162 ? 0.244 -20.106 12.073 1.00 49.34 160 LEU A CA 1
ATOM 950 C C . LEU A 1 162 ? -0.235 -18.835 12.759 1.00 51.01 160 LEU A C 1
ATOM 951 O O . LEU A 1 162 ? -0.279 -17.776 12.123 1.00 48.76 160 LEU A O 1
ATOM 956 N N . THR A 1 163 ? -0.631 -18.925 14.025 1.00 47.33 161 THR A N 1
ATOM 957 C CA . THR A 1 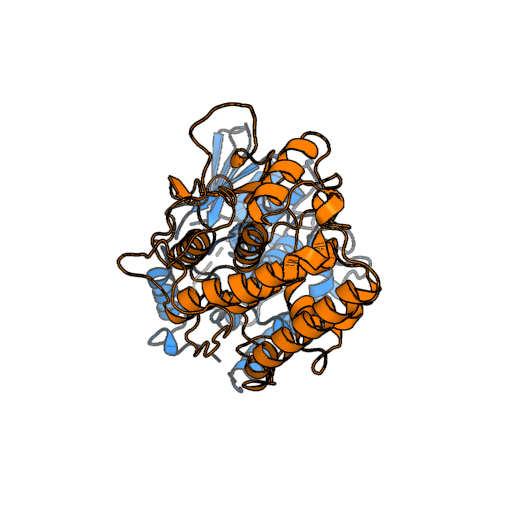163 ? -1.234 -17.807 14.728 1.00 47.62 161 THR A CA 1
ATOM 958 C C . THR A 1 163 ? -0.200 -16.928 15.419 1.00 49.77 161 THR A C 1
ATOM 959 O O . THR A 1 163 ? -0.553 -15.847 15.900 1.00 50.62 161 THR A O 1
ATOM 963 N N . VAL A 1 164 ? 1.063 -17.354 15.431 1.00 47.42 162 VAL A N 1
ATOM 964 C CA . VAL A 1 164 ? 2.073 -16.731 16.281 1.00 49.57 162 VAL A CA 1
ATOM 965 C C . VAL A 1 164 ? 2.300 -15.277 15.875 1.00 55.85 162 VAL A C 1
ATOM 966 O O . VAL A 1 164 ? 2.255 -14.368 16.712 1.00 54.45 162 VAL A O 1
ATOM 970 N N . GLN A 1 165 ? 2.521 -15.029 14.581 1.00 57.43 163 GLN A N 1
ATOM 971 C CA . GLN A 1 165 ? 2.853 -13.679 14.134 1.00 55.01 163 GLN A CA 1
ATOM 972 C C . GLN A 1 165 ? 1.725 -12.680 14.375 1.00 54.12 163 GLN A C 1
ATOM 973 O O . GLN A 1 165 ? 1.972 -11.470 14.350 1.00 56.23 163 GLN A O 1
ATOM 979 N N . GLY A 1 166 ? 0.504 -13.143 14.630 1.00 53.99 164 GLY A N 1
ATOM 980 C CA . GLY A 1 166 ? -0.616 -12.227 14.748 1.00 51.10 164 GLY A CA 1
ATOM 981 C C . GLY A 1 166 ? -1.243 -12.186 16.128 1.00 51.55 164 GLY A C 1
ATOM 982 O O . GLY A 1 166 ? -2.284 -11.551 16.325 1.00 48.69 164 GLY A O 1
ATOM 983 N N . PHE A 1 167 ? -0.615 -12.842 17.098 1.00 52.29 165 PHE A N 1
ATOM 984 C CA . PHE A 1 167 ? -1.235 -12.999 18.411 1.00 49.92 165 PHE A CA 1
ATOM 985 C C . PHE A 1 167 ? -1.291 -11.659 19.142 1.00 47.02 165 PHE A C 1
ATOM 986 O O . PHE A 1 167 ? -0.271 -10.967 19.231 1.00 46.11 165 PHE A O 1
ATOM 994 N N . PRO A 1 168 ? -2.451 -11.269 19.696 1.00 45.62 166 PRO A N 1
ATOM 995 C CA . PRO A 1 168 ? -2.615 -9.919 20.323 1.00 49.73 166 PRO A CA 1
ATOM 996 C C . PRO A 1 168 ? -2.207 -9.875 21.794 1.00 47.82 166 PRO A C 1
ATOM 997 O O . PRO A 1 168 ? -3.042 -9.739 22.702 1.00 45.76 166 PRO A O 1
ATOM 1001 N N . PHE A 1 169 ? -0.900 -9.973 22.038 1.00 49.14 167 PHE A N 1
ATOM 1002 C CA . PHE A 1 169 ? -0.389 -10.099 23.399 1.00 49.17 167 PHE A CA 1
ATOM 1003 C C . PHE A 1 169 ? -0.852 -8.940 24.274 1.00 51.72 167 PHE A C 1
ATOM 1004 O O . PHE A 1 169 ? -0.834 -7.774 23.858 1.00 46.52 167 PHE A O 1
ATOM 1012 N N . ASP A 1 170 ? -1.288 -9.276 25.484 1.00 52.10 168 ASP A N 1
ATOM 1013 C CA . ASP A 1 170 ? -1.390 -8.314 26.564 1.00 50.92 168 ASP A CA 1
ATOM 1014 C C . ASP A 1 170 ? 0.005 -7.775 26.860 1.00 54.18 168 ASP A C 1
ATOM 1015 O O . ASP A 1 170 ? 0.884 -8.557 27.247 1.00 54.26 168 ASP A O 1
ATOM 1020 N N . PRO A 1 171 ? 0.257 -6.476 26.696 1.00 55.17 169 PRO A N 1
ATOM 1021 C CA . PRO A 1 171 ? 1.621 -5.965 26.929 1.00 57.32 169 PRO A CA 1
ATOM 1022 C C . PRO A 1 171 ? 2.167 -6.282 28.319 1.00 56.62 169 PRO A C 1
ATOM 1023 O O . PRO A 1 171 ? 3.393 -6.324 28.488 1.00 58.40 169 PRO A O 1
ATOM 1027 N N . ALA A 1 172 ? 1.304 -6.535 29.310 1.00 55.30 170 ALA A N 1
ATOM 1028 C CA . ALA A 1 172 ? 1.770 -6.892 30.646 1.00 56.05 170 ALA A CA 1
ATOM 1029 C C . ALA A 1 172 ? 2.146 -8.366 30.781 1.00 57.38 170 ALA A C 1
ATOM 1030 O O . ALA A 1 172 ? 2.912 -8.712 31.691 1.00 57.55 170 ALA A O 1
ATOM 1032 N N . THR A 1 173 ? 1.624 -9.245 29.922 1.00 53.91 171 THR A N 1
ATOM 1033 C CA . THR A 1 173 ? 2.016 -10.653 29.949 1.00 58.60 171 THR A CA 1
ATOM 1034 C C . THR A 1 173 ? 2.740 -11.072 28.672 1.00 57.28 171 THR A C 1
ATOM 1035 O O . THR A 1 173 ? 2.805 -12.270 28.377 1.00 52.93 171 THR A O 1
ATOM 1039 N N . ALA A 1 174 ? 3.318 -10.109 27.935 1.00 54.47 172 ALA A N 1
ATOM 1040 C CA . ALA A 1 174 ? 3.836 -10.361 26.589 1.00 55.61 172 ALA A CA 1
ATOM 1041 C C . ALA A 1 174 ? 5.136 -11.166 26.599 1.00 56.25 172 ALA A C 1
ATOM 1042 O O . ALA A 1 174 ? 5.252 -12.182 25.899 1.00 52.10 172 ALA A O 1
ATOM 1044 N N . GLU A 1 175 ? 6.138 -10.711 27.360 1.00 55.34 173 GLU A N 1
ATOM 1045 C CA . GLU A 1 175 ? 7.396 -11.446 27.437 1.00 54.66 173 GLU A CA 1
ATOM 1046 C C . GLU A 1 175 ? 7.192 -12.830 28.031 1.00 57.02 173 GLU A C 1
ATOM 1047 O O . GLU A 1 175 ? 7.845 -13.785 27.600 1.00 60.26 173 GLU A O 1
ATOM 1049 N N . ALA A 1 176 ? 6.269 -12.964 28.992 1.00 56.75 174 ALA A N 1
ATOM 1050 C CA . ALA A 1 176 ? 5.995 -14.263 29.600 1.00 56.55 174 ALA A CA 1
ATOM 1051 C C . ALA A 1 176 ? 5.232 -15.188 28.655 1.00 55.77 174 ALA A C 1
ATOM 1052 O O . ALA A 1 176 ? 5.514 -16.393 28.599 1.00 53.43 174 ALA A O 1
ATOM 1054 N N . THR A 1 177 ? 4.240 -14.656 27.931 1.00 54.65 175 THR A N 1
ATOM 1055 C CA . THR A 1 177 ? 3.477 -15.495 27.010 1.00 54.16 175 THR A CA 1
ATOM 1056 C C . THR A 1 177 ? 4.331 -15.952 25.834 1.00 56.39 175 THR A C 1
ATOM 1057 O O . THR A 1 177 ? 4.181 -17.090 25.366 1.00 53.16 175 THR A O 1
ATOM 1061 N N . LYS A 1 178 ? 5.219 -15.080 25.336 1.00 55.35 176 LYS A N 1
ATOM 1062 C CA . LYS A 1 178 ? 6.132 -15.485 24.272 1.00 55.94 176 LYS A CA 1
ATOM 1063 C C . LYS A 1 178 ? 7.024 -16.625 24.736 1.00 57.74 176 LYS A C 1
ATOM 1064 O O . LYS A 1 178 ? 7.248 -17.589 23.994 1.00 56.17 176 LYS A O 1
ATOM 1070 N N . ALA A 1 179 ? 7.545 -16.523 25.963 1.00 55.16 177 ALA A N 1
ATOM 1071 C CA . ALA A 1 179 ? 8.347 -17.601 26.532 1.00 59.08 177 ALA A CA 1
ATOM 1072 C C . ALA A 1 179 ? 7.589 -18.927 26.531 1.00 54.90 177 ALA A C 1
ATOM 1073 O O . ALA A 1 179 ? 8.166 -19.976 26.232 1.00 60.13 177 ALA A O 1
ATOM 1075 N N . GLU A 1 180 ? 6.293 -18.899 26.852 1.00 55.86 178 GLU A N 1
ATOM 1076 C CA . GLU A 1 180 ? 5.507 -20.130 26.868 1.00 56.34 178 GLU A CA 1
ATOM 1077 C C . GLU A 1 180 ? 5.286 -20.665 25.455 1.00 59.76 178 GLU A C 1
ATOM 1078 O O . GLU A 1 180 ? 5.400 -21.874 25.227 1.00 61.11 178 GLU A O 1
ATOM 1080 N N . PHE A 1 181 ? 4.979 -19.787 24.491 1.00 57.26 179 PHE A N 1
ATOM 1081 C CA . PHE A 1 181 ? 4.873 -20.218 23.097 1.00 57.57 179 PHE A CA 1
ATOM 1082 C C . PHE A 1 181 ? 6.182 -20.814 22.599 1.00 61.17 179 PHE A C 1
ATOM 1083 O O . PHE A 1 181 ? 6.172 -21.711 21.746 1.00 61.97 179 PHE A O 1
ATOM 1091 N N . VAL A 1 182 ? 7.317 -20.311 23.088 1.00 60.83 180 VAL A N 1
ATOM 1092 C CA . VAL A 1 182 ? 8.604 -20.839 22.649 1.00 61.66 180 VAL A CA 1
ATOM 1093 C C . VAL A 1 182 ? 8.872 -22.209 23.274 1.00 60.41 180 VAL A C 1
ATOM 1094 O O . VAL A 1 182 ? 9.297 -23.142 22.582 1.00 59.58 180 VAL A O 1
ATOM 1098 N N . ARG A 1 183 ? 8.609 -22.357 24.580 1.00 59.35 181 ARG A N 1
ATOM 1099 C CA . ARG A 1 183 ? 8.849 -23.634 25.247 1.00 61.07 181 ARG A CA 1
ATOM 1100 C C . ARG A 1 183 ? 7.955 -24.734 24.685 1.00 63.71 181 ARG A C 1
ATOM 1101 O O . ARG A 1 183 ? 8.349 -25.907 24.657 1.00 61.73 181 ARG A O 1
ATOM 1103 N N . ARG A 1 184 ? 6.771 -24.373 24.197 1.00 58.78 182 ARG A N 1
ATOM 1104 C CA . ARG A 1 184 ? 5.785 -25.352 23.771 1.00 61.05 182 ARG A CA 1
ATOM 1105 C C . ARG A 1 184 ? 5.826 -25.657 22.281 1.00 62.51 182 ARG A C 1
ATOM 1106 O O . ARG A 1 184 ? 5.276 -26.682 21.862 1.00 65.70 182 ARG A O 1
ATOM 1114 N N . GLY A 1 185 ? 6.456 -24.803 21.478 1.00 60.86 183 GLY A N 1
ATOM 1115 C CA . GLY A 1 185 ? 6.676 -25.086 20.080 1.00 58.67 183 GLY A CA 1
ATOM 1116 C C . GLY A 1 185 ? 7.963 -25.801 19.767 1.00 58.35 183 GLY A C 1
ATOM 1117 O O . GLY A 1 185 ? 8.178 -26.187 18.614 1.00 64.50 183 GLY A O 1
ATOM 1118 N N . GLY A 1 186 ? 8.821 -26.004 20.763 1.00 57.51 184 GLY A N 1
ATOM 1119 C CA . GLY A 1 186 ? 10.111 -26.620 20.513 1.00 57.19 184 GLY A CA 1
ATOM 1120 C C . GLY A 1 186 ? 11.086 -25.760 19.740 1.00 63.36 184 GLY A C 1
ATOM 1121 O O . GLY A 1 186 ? 11.987 -26.293 19.084 1.00 62.34 184 GLY A O 1
ATOM 1122 N N . VAL A 1 187 ? 10.926 -24.442 19.776 1.00 64.70 185 VAL A N 1
ATOM 1123 C CA . VAL A 1 187 ? 11.872 -23.540 19.155 1.00 66.29 185 VAL A CA 1
ATOM 1124 C C . VAL A 1 187 ? 12.798 -22.980 20.230 1.00 66.77 185 VAL A C 1
ATOM 1125 O O . VAL A 1 187 ? 12.542 -23.093 21.427 1.00 59.89 185 VAL A O 1
ATOM 1129 N N . SER A 1 188 ? 13.905 -22.377 19.797 1.00 70.58 186 SER A N 1
ATOM 1130 C CA . SER A 1 188 ? 14.931 -21.906 20.720 1.00 71.44 186 SER A CA 1
ATOM 1131 C C . SER A 1 188 ? 14.692 -20.480 21.207 1.00 72.50 186 SER A C 1
ATOM 1132 O O . SER A 1 188 ? 15.076 -20.147 22.334 1.00 74.42 186 SER A O 1
ATOM 1135 N N . CYS A 1 189 ? 14.073 -19.635 20.393 1.00 72.72 187 CYS A N 1
ATOM 1136 C CA . CYS A 1 189 ? 13.854 -18.239 20.751 1.00 71.62 187 CYS A CA 1
ATOM 1137 C C . CYS A 1 189 ? 12.679 -17.719 19.935 1.00 70.75 187 CYS A C 1
ATOM 1138 O O . CYS A 1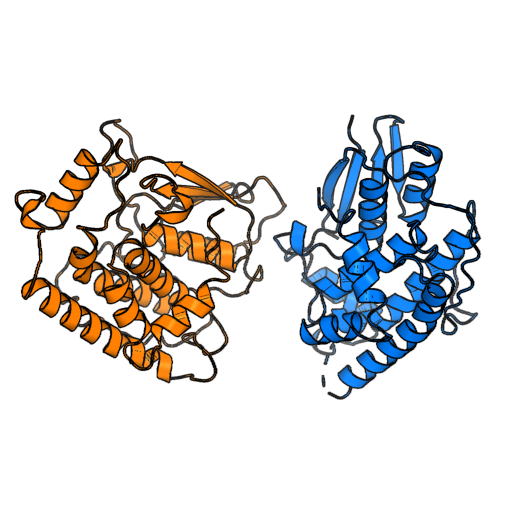 189 ? 12.251 -18.343 18.962 1.00 70.99 187 CYS A O 1
ATOM 1141 N N . TRP A 1 190 ? 12.161 -16.557 20.348 1.00 72.61 188 TRP A N 1
ATOM 1142 C CA . TRP A 1 190 ? 10.988 -15.989 19.687 1.00 71.54 188 TRP A CA 1
ATOM 1143 C C . TRP A 1 190 ? 11.221 -15.809 18.190 1.00 76.40 188 TRP A C 1
ATOM 1144 O O . TRP A 1 190 ? 10.315 -16.051 17.383 1.00 73.83 188 TRP A O 1
ATOM 1155 N N . ASP A 1 191 ? 12.438 -15.409 17.799 1.00 77.50 189 ASP A N 1
ATOM 1156 C CA . ASP A 1 191 ? 12.744 -15.172 16.389 1.00 79.03 189 ASP A CA 1
ATOM 1157 C C . ASP A 1 191 ? 12.649 -16.433 15.539 1.00 80.11 189 ASP A C 1
ATOM 1158 O O . ASP A 1 191 ? 12.534 -16.329 14.311 1.00 80.28 189 ASP A O 1
ATOM 1163 N N . ASP A 1 192 ? 12.705 -17.616 16.156 1.00 76.81 190 ASP A N 1
ATOM 1164 C CA . ASP A 1 192 ? 12.598 -18.861 15.404 1.00 77.29 190 ASP A CA 1
ATOM 1165 C C . ASP A 1 192 ? 11.232 -19.026 14.750 1.00 76.78 190 ASP A C 1
ATOM 1166 O O . ASP A 1 192 ? 11.092 -19.836 13.827 1.00 79.04 190 ASP A O 1
ATOM 1171 N N . PHE A 1 193 ? 10.225 -18.294 15.211 1.00 78.89 191 PHE A N 1
ATOM 1172 C CA . PHE A 1 193 ? 8.886 -18.407 14.656 1.00 74.70 191 PHE A CA 1
ATOM 1173 C C . PHE A 1 193 ? 8.766 -17.562 13.397 1.00 74.98 191 PHE A C 1
ATOM 1174 O O . PHE A 1 193 ? 7.780 -17.657 12.669 1.00 76.66 191 PHE A O 1
ATOM 1182 N N . GLU A 1 198 ? 7.646 -19.645 2.099 1.00 87.66 196 GLU A N 1
ATOM 1183 C CA . GLU A 1 198 ? 7.531 -20.989 1.538 1.00 88.49 196 GLU A CA 1
ATOM 1184 C C . GLU A 1 198 ? 7.018 -21.994 2.573 1.00 87.17 196 GLU A C 1
ATOM 1185 O O . GLU A 1 198 ? 5.960 -22.597 2.382 1.00 83.24 196 GLU A O 1
ATOM 1187 N N . GLN A 1 199 ? 7.769 -22.173 3.668 1.00 94.56 197 GLN A N 1
ATOM 1188 C CA . GLN A 1 199 ? 7.365 -23.109 4.718 1.00 87.26 197 GLN A CA 1
ATOM 1189 C C . GLN A 1 199 ? 6.034 -22.723 5.356 1.00 78.04 197 GLN A C 1
ATOM 1190 O O . GLN A 1 199 ? 5.366 -23.582 5.940 1.00 74.13 197 GLN A O 1
ATOM 1192 N N . ARG A 1 200 ? 5.634 -21.454 5.259 1.00 81.46 198 ARG A N 1
ATOM 1193 C CA . ARG A 1 200 ? 4.292 -21.080 5.689 1.00 76.46 198 ARG A CA 1
ATOM 1194 C C . ARG A 1 200 ? 3.231 -21.692 4.783 1.00 73.65 198 ARG A C 1
ATOM 1195 O O . ARG A 1 200 ? 2.221 -22.213 5.271 1.00 69.50 198 ARG A O 1
ATOM 1203 N N . GLU A 1 201 ? 3.437 -21.631 3.462 1.00 77.94 199 GLU A N 1
ATOM 1204 C CA . GLU A 1 201 ? 2.495 -22.251 2.533 1.00 73.22 199 GLU A CA 1
ATOM 1205 C C . GLU A 1 201 ? 2.284 -23.716 2.879 1.00 69.30 199 GLU A C 1
ATOM 1206 O O . GLU A 1 201 ? 1.146 -24.202 2.900 1.00 66.01 199 GLU A O 1
ATOM 1208 N N . LYS A 1 202 ? 3.372 -24.428 3.181 1.00 72.66 200 LYS A N 1
ATOM 1209 C CA . LYS A 1 202 ? 3.259 -25.803 3.649 1.00 66.50 200 LYS A CA 1
ATOM 1210 C C . LYS A 1 202 ? 2.323 -25.898 4.848 1.00 65.97 200 LYS A C 1
ATOM 1211 O O . LYS A 1 202 ? 1.403 -26.722 4.867 1.00 65.55 200 LYS A O 1
ATOM 1213 N N . MET A 1 203 ? 2.532 -25.041 5.854 1.00 67.72 201 MET A N 1
ATOM 1214 C CA . MET A 1 203 ? 1.692 -25.069 7.049 1.00 63.31 201 MET A CA 1
ATOM 1215 C C . MET A 1 203 ? 0.222 -24.856 6.705 1.00 59.64 201 MET A C 1
ATOM 1216 O O . MET A 1 203 ? -0.651 -25.585 7.200 1.00 55.37 201 MET A O 1
ATOM 1218 N N . MET A 1 204 ? -0.067 -23.863 5.852 1.00 57.68 202 MET A N 1
ATOM 1219 C CA . MET A 1 204 ? -1.439 -23.594 5.422 1.00 54.66 202 MET A CA 1
ATOM 1220 C C . MET A 1 204 ? -2.050 -24.804 4.726 1.00 59.32 202 MET A C 1
ATOM 1221 O O . MET A 1 204 ? -3.257 -25.057 4.840 1.00 56.77 202 MET A O 1
ATOM 1226 N N . ASP A 1 205 ? -1.234 -25.551 3.977 1.00 57.08 203 ASP A N 1
ATOM 1227 C CA . ASP A 1 205 ? -1.750 -26.709 3.261 1.00 57.35 203 ASP A CA 1
ATOM 1228 C C . ASP A 1 205 ? -2.196 -27.790 4.233 1.00 59.33 203 ASP A C 1
ATOM 1229 O O . ASP A 1 205 ? -3.299 -28.338 4.109 1.00 58.52 203 ASP A O 1
ATOM 1234 N N . SER A 1 206 ? -1.345 -28.115 5.206 1.00 58.27 204 SER A N 1
ATOM 1235 C CA . SER A 1 206 ? -1.727 -29.090 6.218 1.00 58.28 204 SER A CA 1
ATOM 1236 C C . SER A 1 206 ? -3.006 -28.655 6.920 1.00 55.78 204 SER A C 1
ATOM 1237 O O . SER A 1 206 ? -3.941 -29.448 7.083 1.00 54.99 204 SER A O 1
ATOM 1240 N N . PHE A 1 207 ? -3.068 -27.381 7.319 1.00 54.09 205 PHE A N 1
ATOM 1241 C CA . PHE A 1 207 ? -4.279 -26.842 7.924 1.00 53.35 205 PHE A CA 1
ATOM 1242 C C . PHE A 1 207 ? -5.494 -27.086 7.033 1.00 56.39 205 PHE A C 1
ATOM 1243 O O . PHE A 1 207 ? -6.532 -27.576 7.498 1.00 52.63 205 PHE A O 1
ATOM 1251 N N . GLN A 1 208 ? -5.370 -26.763 5.735 1.00 59.46 206 GLN A N 1
ATOM 1252 C CA . GLN A 1 208 ? -6.457 -26.992 4.782 1.00 57.80 206 GLN A CA 1
ATOM 1253 C C . GLN A 1 208 ? -6.806 -28.472 4.669 1.00 54.08 206 GLN A C 1
ATOM 1254 O O . GLN A 1 208 ? -7.981 -28.834 4.526 1.00 54.39 206 GLN A O 1
ATOM 1256 N N . ASN A 1 209 ? -5.800 -29.344 4.719 1.00 53.85 207 ASN A N 1
ATOM 1257 C CA . ASN A 1 209 ? -6.061 -30.781 4.707 1.00 56.57 207 ASN A CA 1
ATOM 1258 C C . ASN A 1 209 ? -6.940 -31.192 5.881 1.00 55.65 207 ASN A C 1
ATOM 1259 O O . ASN A 1 209 ? -7.926 -31.923 5.712 1.00 54.77 207 ASN A O 1
ATOM 1264 N N . MET A 1 210 ? -6.575 -30.751 7.091 1.00 52.33 208 MET A N 1
ATOM 1265 C CA . MET A 1 210 ? -7.368 -31.092 8.268 1.00 53.58 208 MET A CA 1
ATOM 1266 C C . MET A 1 210 ? -8.795 -30.587 8.122 1.00 52.14 208 MET A C 1
ATOM 1267 O O . MET A 1 210 ? -9.755 -31.299 8.454 1.00 53.37 208 MET A O 1
ATOM 1272 N N . LEU A 1 211 ? -8.946 -29.350 7.648 1.00 48.53 209 LEU A N 1
ATOM 1273 C CA . LEU A 1 211 ? -10.264 -28.746 7.512 1.00 50.34 209 LEU A CA 1
ATOM 1274 C C . LEU A 1 211 ? -11.121 -29.520 6.520 1.00 55.64 209 LEU A C 1
ATOM 1275 O O . LEU A 1 211 ? -12.342 -29.628 6.696 1.00 54.26 209 LEU A O 1
ATOM 1280 N N . GLY A 1 212 ? -10.496 -30.066 5.469 1.00 57.61 210 GLY A N 1
ATOM 1281 C CA . GLY A 1 212 ? -11.230 -30.894 4.525 1.00 58.06 210 GLY A CA 1
ATOM 1282 C C . GLY A 1 212 ? -11.809 -32.139 5.164 1.00 56.58 210 GLY A C 1
ATOM 1283 O O . GLY A 1 212 ? -12.949 -32.518 4.886 1.00 56.59 210 GLY A O 1
ATOM 1284 N N . ASP A 1 213 ? -11.031 -32.795 6.025 1.00 54.71 211 ASP A N 1
ATOM 1285 C CA . ASP A 1 213 ? -11.555 -33.947 6.749 1.00 57.16 211 ASP A CA 1
ATOM 1286 C C . ASP A 1 213 ? -12.742 -33.555 7.613 1.00 55.54 211 ASP A C 1
ATOM 1287 O O . ASP A 1 213 ? -13.755 -34.263 7.649 1.00 55.98 211 ASP A O 1
ATOM 1292 N N . LEU A 1 214 ? -12.633 -32.430 8.314 1.00 54.55 212 LEU A N 1
ATOM 1293 C CA . LEU A 1 214 ? -13.707 -32.020 9.205 1.00 54.31 212 LEU A CA 1
ATOM 1294 C C . LEU A 1 214 ? -14.935 -31.566 8.429 1.00 51.02 212 LEU A C 1
ATOM 1295 O O . LEU A 1 214 ? -16.066 -31.797 8.870 1.00 49.16 212 LEU A O 1
ATOM 1300 N N . ALA A 1 215 ? -14.732 -30.939 7.270 1.00 52.78 213 ALA A N 1
ATOM 1301 C CA . ALA A 1 215 ? -15.852 -30.428 6.485 1.00 54.07 213 ALA A CA 1
ATOM 1302 C C . ALA A 1 215 ? -16.831 -31.530 6.095 1.00 55.86 213 ALA A C 1
ATOM 1303 O O . ALA A 1 215 ? -18.033 -31.266 5.961 1.00 54.48 213 ALA A O 1
ATOM 1305 N N . LYS A 1 216 ? -16.345 -32.764 5.916 1.00 54.23 214 LYS A N 1
ATOM 1306 C CA . LYS A 1 216 ? -17.227 -33.855 5.505 1.00 56.42 214 LYS A CA 1
ATOM 1307 C C . LYS A 1 216 ? -18.380 -34.039 6.488 1.00 55.01 214 LYS A C 1
ATOM 1308 O O . LYS A 1 216 ? -19.515 -34.313 6.083 1.00 53.78 214 LYS A O 1
ATOM 1314 N N . LEU A 1 217 ? -18.113 -33.859 7.782 1.00 54.29 215 LEU A N 1
ATOM 1315 C CA . LEU A 1 217 ? -19.171 -33.947 8.782 1.00 52.67 215 LEU A CA 1
ATOM 1316 C C . LEU A 1 217 ? -20.302 -32.965 8.498 1.00 54.46 215 LEU A C 1
ATOM 1317 O O . LEU A 1 217 ? -21.473 -33.266 8.763 1.00 51.98 215 LEU A O 1
ATOM 1322 N N . PHE A 1 218 ? -19.975 -31.775 7.979 1.00 52.03 216 PHE A N 1
ATOM 1323 C CA . PHE A 1 218 ? -21.000 -30.781 7.687 1.00 50.06 216 PHE A CA 1
ATOM 1324 C C . PHE A 1 218 ? -21.780 -31.098 6.422 1.00 56.13 216 PHE A C 1
ATOM 1325 O O . PHE A 1 218 ? -22.795 -30.443 6.157 1.00 57.64 216 PHE A O 1
ATOM 1333 N N . LEU A 1 219 ? -21.337 -32.083 5.646 1.00 55.16 217 LEU A N 1
ATOM 1334 C CA . LEU A 1 219 ? -22.058 -32.509 4.460 1.00 56.88 217 LEU A CA 1
ATOM 1335 C C . LEU A 1 219 ? -23.117 -33.560 4.756 1.00 60.15 217 LEU A C 1
ATOM 1336 O O . LEU A 1 219 ? -23.854 -33.942 3.844 1.00 63.01 217 LEU A O 1
ATOM 1341 N N . LYS A 1 220 ? -23.220 -34.032 6.000 1.00 58.16 218 LYS A N 1
ATOM 1342 C CA . LYS A 1 220 ? -24.267 -34.997 6.308 1.00 61.25 218 LYS A CA 1
ATOM 1343 C C . LYS A 1 220 ? -25.645 -34.350 6.277 1.00 62.17 218 LYS A C 1
ATOM 1344 O O . LYS A 1 220 ? -26.639 -35.029 5.996 1.00 66.83 218 LYS A O 1
ATOM 1346 N N . ASP A 1 221 ? -25.722 -33.042 6.532 1.00 59.83 219 ASP A N 1
ATOM 1347 C CA . ASP A 1 221 ? -26.998 -32.321 6.549 1.00 60.26 219 ASP A CA 1
ATOM 1348 C C . ASP A 1 221 ? -26.743 -30.921 5.989 1.00 63.55 219 ASP A C 1
ATOM 1349 O O . ASP A 1 221 ? -26.323 -30.023 6.727 1.00 62.26 219 ASP A O 1
ATOM 1354 N N . THR A 1 222 ? -27.008 -30.734 4.698 1.00 60.33 220 THR A N 1
ATOM 1355 C CA . THR A 1 222 ? -26.740 -29.456 4.051 1.00 61.44 220 THR A CA 1
ATOM 1356 C C . THR A 1 222 ? -27.928 -28.499 4.101 1.00 61.79 220 THR A C 1
ATOM 1357 O O . THR A 1 222 ? -27.900 -27.462 3.428 1.00 64.22 220 THR A O 1
ATOM 1361 N N . SER A 1 223 ? -28.956 -28.805 4.895 1.00 61.31 221 SER A N 1
ATOM 1362 C CA . SER A 1 223 ? -30.105 -27.909 5.002 1.00 65.55 221 SER A CA 1
ATOM 1363 C C . SER A 1 223 ? -29.774 -26.622 5.755 1.00 66.16 221 SER A C 1
ATOM 1364 O O . SER A 1 223 ? -30.462 -25.611 5.578 1.00 66.36 221 SER A O 1
ATOM 1367 N N . GLY A 1 224 ? -28.739 -26.643 6.587 1.00 63.78 222 GLY A N 1
ATOM 1368 C CA . GLY A 1 224 ? -28.252 -25.462 7.252 1.00 60.66 222 GLY A CA 1
ATOM 1369 C C . GLY A 1 224 ? -26.756 -25.560 7.474 1.00 57.29 222 GLY A C 1
ATOM 1370 O O . GLY A 1 224 ? -26.118 -26.566 7.142 1.00 56.39 222 GLY A O 1
ATOM 1371 N N . PRO A 1 225 ? -26.161 -24.512 8.047 1.00 52.60 223 PRO A N 1
ATOM 1372 C CA . PRO A 1 225 ? -24.699 -24.477 8.165 1.00 52.09 223 PRO A CA 1
ATOM 1373 C C . PRO A 1 225 ? -24.145 -25.237 9.364 1.00 51.18 223 PRO A C 1
ATOM 1374 O O . PRO A 1 225 ? -22.919 -25.356 9.477 1.00 51.00 223 PRO A O 1
ATOM 1378 N N . PHE A 1 226 ? -24.983 -25.763 10.249 1.00 50.84 224 PHE A N 1
ATOM 1379 C CA . PHE A 1 226 ? -24.489 -26.452 11.431 1.00 50.07 224 PHE A CA 1
ATOM 1380 C C . PHE A 1 226 ? -24.377 -27.954 11.178 1.00 53.66 224 PHE A C 1
ATOM 1381 O O . PHE A 1 226 ? -24.802 -28.471 10.142 1.00 54.13 224 PHE A O 1
ATOM 1389 N N . LEU A 1 227 ? -23.796 -28.658 12.154 1.00 50.93 225 LEU A N 1
ATOM 1390 C CA . LEU A 1 227 ? -23.647 -30.106 12.034 1.00 54.04 225 LEU A CA 1
ATOM 1391 C C . LEU A 1 227 ? -25.000 -30.781 11.872 1.00 55.78 225 LEU A C 1
ATOM 1392 O O . LEU A 1 227 ? -25.138 -31.747 11.115 1.00 53.71 225 LEU A O 1
ATOM 1397 N N . LEU A 1 228 ? -26.014 -30.280 12.569 1.00 54.54 226 LEU A N 1
ATOM 1398 C CA . LEU A 1 228 ? -27.384 -30.742 12.391 1.00 56.22 226 LEU A CA 1
ATOM 1399 C C . LEU A 1 228 ? -28.181 -29.785 11.526 1.00 57.49 226 LEU A C 1
ATOM 1400 O O . LEU A 1 228 ? -29.337 -29.481 11.829 1.00 59.15 226 LEU A O 1
ATOM 1405 N N . GLY A 1 229 ? -27.570 -29.285 10.452 1.00 58.22 227 GLY A N 1
ATOM 1406 C CA . GLY A 1 229 ? -28.244 -28.405 9.517 1.00 59.30 227 GLY A CA 1
ATOM 1407 C C . GLY A 1 229 ? -28.609 -27.061 10.105 1.00 56.66 227 GLY A C 1
ATOM 1408 O O . GLY A 1 229 ? -27.740 -26.210 10.319 1.00 55.81 227 GLY A O 1
ATOM 1409 N N . THR A 1 230 ? -29.896 -26.856 10.372 1.00 58.64 228 THR A N 1
ATOM 1410 C CA . THR A 1 230 ? -30.389 -25.598 10.922 1.00 60.03 228 THR A CA 1
ATOM 1411 C C . THR A 1 230 ? -30.351 -25.540 12.447 1.00 57.07 228 THR A C 1
ATOM 1412 O O . THR A 1 230 ? -30.547 -24.459 13.010 1.00 58.72 228 THR A O 1
ATOM 1416 N N . LYS A 1 231 ? -30.104 -26.661 13.125 1.00 58.17 229 LYS A N 1
ATOM 1417 C CA . LYS A 1 231 ? -30.043 -26.720 14.579 1.00 57.37 229 LYS A CA 1
ATOM 1418 C C . LYS A 1 231 ? -28.584 -26.650 15.021 1.00 56.31 229 LYS A C 1
ATOM 1419 O O . LYS A 1 231 ? -27.779 -27.511 14.647 1.00 54.16 229 LYS A O 1
ATOM 1425 N N . ALA A 1 232 ? -28.244 -25.632 15.812 1.00 55.59 230 ALA A N 1
ATOM 1426 C CA . ALA A 1 232 ? -26.880 -25.494 16.307 1.00 50.08 230 ALA A CA 1
ATOM 1427 C C . ALA A 1 232 ? -26.669 -26.341 17.559 1.00 50.36 230 ALA A C 1
ATOM 1428 O O . ALA A 1 232 ? -27.613 -26.659 18.288 1.00 54.65 230 ALA A O 1
ATOM 1430 N N . SER A 1 233 ? -25.415 -26.718 17.799 1.00 47.27 231 SER A N 1
ATOM 1431 C CA . SER A 1 233 ? -25.064 -27.540 18.944 1.00 46.78 231 SER A CA 1
ATOM 1432 C C . SER A 1 233 ? -23.763 -27.039 19.552 1.00 44.09 231 SER A C 1
ATOM 1433 O O . SER A 1 233 ? -23.023 -26.277 18.931 1.00 42.15 231 SER A O 1
ATOM 1436 N N . TYR A 1 234 ? -23.477 -27.490 20.781 1.00 43.55 232 TYR A N 1
ATOM 1437 C CA . TYR A 1 234 ? -22.210 -27.115 21.403 1.00 42.31 232 TYR A CA 1
ATOM 1438 C C . TYR A 1 234 ? -21.026 -27.562 20.560 1.00 42.43 232 TYR A C 1
ATOM 1439 O O . TYR A 1 234 ? -19.951 -26.955 20.630 1.00 41.91 232 TYR A O 1
ATOM 1448 N N . ALA A 1 235 ? -21.209 -28.611 19.753 1.00 39.96 233 ALA A N 1
ATOM 1449 C CA . ALA A 1 235 ? -20.143 -29.060 18.867 1.00 40.94 233 ALA A CA 1
ATOM 1450 C C . ALA A 1 235 ? -19.859 -28.036 17.776 1.00 42.33 233 ALA A C 1
ATOM 1451 O O . ALA A 1 235 ? -18.714 -27.894 17.329 1.00 41.81 233 ALA A O 1
ATOM 1453 N N . ASP A 1 236 ? -20.886 -27.319 17.324 1.00 40.08 234 ASP A N 1
ATOM 1454 C CA . ASP A 1 236 ? -20.636 -26.189 16.439 1.00 40.39 234 ASP A CA 1
ATOM 1455 C C . ASP A 1 236 ? -19.830 -25.115 17.153 1.00 40.25 234 ASP A C 1
ATOM 1456 O O . ASP A 1 236 ? -18.855 -24.584 16.606 1.00 38.89 234 ASP A O 1
ATOM 1461 N N . LEU A 1 237 ? -20.212 -24.799 18.393 1.00 39.18 235 LEU A N 1
ATOM 1462 C CA . LEU A 1 237 ? -19.517 -23.755 19.140 1.00 38.25 235 LEU A CA 1
ATOM 1463 C C . LEU A 1 237 ? -18.056 -24.114 19.373 1.00 39.81 235 LEU A C 1
ATOM 1464 O O . LEU A 1 237 ? -17.190 -23.226 19.368 1.00 34.30 235 LEU A O 1
ATOM 1469 N N . MET A 1 238 ? -17.770 -25.412 19.557 1.00 37.23 236 MET A N 1
ATOM 1470 C CA . MET A 1 238 ? -16.396 -25.898 19.676 1.00 37.26 236 MET A CA 1
ATOM 1471 C C . MET A 1 238 ? -15.550 -25.469 18.484 1.00 37.92 236 MET A C 1
ATOM 1472 O O . MET A 1 238 ? -14.429 -24.971 18.637 1.00 36.23 236 MET A O 1
ATOM 1477 N N . ILE A 1 239 ? -16.060 -25.706 17.278 1.00 38.17 237 ILE A N 1
ATOM 1478 C CA . ILE A 1 239 ? -15.341 -25.321 16.074 1.00 39.56 237 ILE A CA 1
ATOM 1479 C C . ILE A 1 239 ? -15.343 -23.804 15.916 1.00 34.99 237 ILE A C 1
ATOM 1480 O O . ILE A 1 239 ? -14.315 -23.199 15.593 1.00 36.10 237 ILE A O 1
ATOM 1485 N N . GLY A 1 240 ? -16.483 -23.169 16.181 1.00 37.38 238 GLY A N 1
ATOM 1486 C CA . GLY A 1 240 ? -16.564 -21.717 16.070 1.00 36.00 238 GLY A CA 1
ATOM 1487 C C . GLY A 1 240 ? -15.544 -20.998 16.933 1.00 37.35 238 GLY A C 1
ATOM 1488 O O . GLY A 1 240 ? -14.989 -19.975 16.531 1.00 38.55 238 GLY A O 1
ATOM 1489 N N . ALA A 1 241 ? -15.277 -21.523 18.132 1.00 40.84 239 ALA A N 1
ATOM 1490 C CA . ALA A 1 241 ? -14.303 -20.879 19.008 1.00 36.18 239 ALA A CA 1
ATOM 1491 C C . ALA A 1 241 ? -12.904 -20.907 18.401 1.00 36.58 239 ALA A C 1
ATOM 1492 O O . ALA A 1 241 ? -12.129 -19.962 18.568 1.00 38.58 239 ALA A O 1
ATOM 1494 N N . TRP A 1 242 ? -12.541 -21.995 17.723 1.00 36.07 240 TRP A N 1
ATOM 1495 C CA . TRP A 1 242 ? -11.241 -22.013 17.067 1.00 37.73 240 TRP A CA 1
ATOM 1496 C C . TRP A 1 242 ? -11.227 -21.111 15.835 1.00 38.74 240 TRP A C 1
ATOM 1497 O O . TRP A 1 242 ? -10.185 -20.538 15.499 1.00 37.37 240 TRP A O 1
ATOM 1508 N N . LEU A 1 243 ? -12.362 -20.993 15.139 1.00 37.09 241 LEU A N 1
ATOM 1509 C CA . LEU A 1 243 ? -12.424 -20.086 13.998 1.00 39.73 241 LEU A CA 1
ATOM 1510 C C . LEU A 1 243 ? -12.224 -18.645 14.449 1.00 42.13 241 LEU A C 1
ATOM 1511 O O . LEU A 1 243 ? -11.522 -17.873 13.786 1.00 42.55 241 LEU A O 1
ATOM 1516 N N . ARG A 1 244 ? -12.802 -18.275 15.597 1.00 37.70 242 ARG A N 1
ATOM 1517 C CA . ARG A 1 244 ? -12.580 -16.937 16.124 1.00 38.02 242 ARG A CA 1
ATOM 1518 C C . ARG A 1 244 ? -11.095 -16.688 16.389 1.00 41.68 242 ARG A C 1
ATOM 1519 O O . ARG A 1 244 ? -10.571 -15.620 16.044 1.00 39.29 242 ARG A O 1
ATOM 1527 N N . MET A 1 245 ? -10.391 -17.668 16.974 1.00 38.03 243 MET A N 1
ATOM 1528 C CA . MET A 1 245 ? -8.958 -17.496 17.202 1.00 38.49 243 MET A CA 1
ATOM 1529 C C . MET A 1 245 ? -8.215 -17.249 15.895 1.00 41.85 243 MET A C 1
ATOM 1530 O O . MET A 1 245 ? -7.330 -16.388 15.825 1.00 40.41 243 MET A O 1
ATOM 1535 N N . MET A 1 246 ? -8.543 -18.020 14.856 1.00 35.35 244 MET A N 1
ATOM 1536 C CA . MET A 1 246 ? -7.878 -17.843 13.571 1.00 40.78 244 MET A CA 1
ATOM 1537 C C . MET A 1 246 ? -8.240 -16.500 12.932 1.00 42.31 244 MET A C 1
ATOM 1538 O O . MET A 1 246 ? -7.364 -15.797 12.418 1.00 42.16 244 MET A O 1
ATOM 1543 N N . HIS A 1 247 ? -9.516 -16.120 12.966 1.00 36.63 245 HIS A N 1
ATOM 1544 C CA . HIS A 1 247 ? -9.903 -14.829 12.414 1.00 42.72 245 HIS A CA 1
ATOM 1545 C C . HIS A 1 247 ? -9.121 -13.684 13.063 1.00 44.98 245 HIS A C 1
ATOM 1546 O O . HIS A 1 247 ? -8.753 -12.720 12.389 1.00 44.77 245 HIS A O 1
ATOM 1553 N N . VAL A 1 248 ? -8.850 -13.774 14.369 1.00 43.11 246 VAL A N 1
ATOM 1554 C CA . VAL A 1 248 ? -8.158 -12.683 15.041 1.00 40.91 246 VAL A CA 1
ATOM 1555 C C . VAL A 1 248 ? -6.667 -12.677 14.698 1.00 41.73 246 VAL A C 1
ATOM 1556 O O . VAL A 1 248 ? -6.058 -11.611 14.542 1.00 41.28 246 VAL A O 1
ATOM 1560 N N . THR A 1 249 ? -6.045 -13.850 14.586 1.00 40.77 247 THR A N 1
ATOM 1561 C CA . THR A 1 249 ? -4.590 -13.924 14.510 1.00 44.07 247 THR A CA 1
ATOM 1562 C C . THR A 1 249 ? -4.031 -14.147 13.110 1.00 45.47 247 THR A C 1
ATOM 1563 O O . THR A 1 249 ? -2.824 -13.944 12.915 1.00 47.70 247 THR A O 1
ATOM 1567 N N . LEU A 1 250 ? -4.875 -14.600 12.110 1.00 42.46 248 LEU A N 1
ATOM 1568 C CA . LEU A 1 250 ? -4.213 -14.899 10.843 1.00 46.97 248 LEU A CA 1
ATOM 1569 C C . LEU A 1 250 ? -4.161 -13.660 9.947 1.00 49.71 248 LEU A C 1
ATOM 1570 O O . LEU A 1 250 ? -5.007 -12.763 10.066 1.00 43.43 248 LEU A O 1
ATOM 1575 N N . PRO A 1 251 ? -3.177 -13.587 9.051 1.00 51.45 249 PRO A N 1
ATOM 1576 C CA . PRO A 1 251 ? -3.234 -12.589 7.979 1.00 53.00 249 PRO A CA 1
ATOM 1577 C C . PRO A 1 251 ? -4.576 -12.659 7.268 1.00 54.32 249 PRO A C 1
ATOM 1578 O O . PRO A 1 251 ? -5.095 -13.747 6.994 1.00 52.75 249 PRO A O 1
ATOM 1582 N N . GLU A 1 252 ? -5.135 -11.479 6.978 1.00 51.87 250 GLU A N 1
ATOM 1583 C CA . GLU A 1 252 ? -6.444 -11.394 6.336 1.00 55.61 250 GLU A CA 1
ATOM 1584 C C . GLU A 1 252 ? -6.513 -12.259 5.085 1.00 57.83 250 GLU A C 1
ATOM 1585 O O . GLU A 1 252 ? -7.539 -12.893 4.813 1.00 57.60 250 GLU A O 1
ATOM 1591 N N . SER A 1 253 ? -5.419 -12.321 4.324 1.00 56.84 251 SER A N 1
ATOM 1592 C CA . SER A 1 253 ? -5.404 -13.172 3.140 1.00 54.76 251 SER A CA 1
ATOM 1593 C C . SER A 1 253 ? -5.579 -14.640 3.509 1.00 56.91 251 SER A C 1
ATOM 1594 O O . SER A 1 253 ? -6.259 -15.391 2.799 1.00 55.83 251 SER A O 1
ATOM 1597 N N . GLU A 1 254 ? -4.969 -15.075 4.618 1.00 57.10 252 GLU A N 1
ATOM 1598 C CA . GLU A 1 254 ? -5.080 -16.477 5.002 1.00 52.78 252 GLU A CA 1
ATOM 1599 C C . GLU A 1 254 ? -6.416 -16.784 5.661 1.00 51.50 252 GLU A C 1
ATOM 1600 O O . GLU A 1 254 ? -6.959 -17.878 5.468 1.00 49.32 252 GLU A O 1
ATOM 1606 N N . TRP A 1 255 ? -6.963 -15.839 6.432 1.00 49.83 253 TRP A N 1
ATOM 1607 C CA . TRP A 1 255 ? -8.328 -16.008 6.913 1.00 49.05 253 TRP A CA 1
ATOM 1608 C C . TRP A 1 255 ? -9.285 -16.175 5.746 1.00 53.28 253 TRP A C 1
ATOM 1609 O O . TRP A 1 255 ? -10.210 -16.990 5.802 1.00 55.17 253 TRP A O 1
ATOM 1620 N N . GLU A 1 256 ? -9.073 -15.414 4.675 1.00 52.79 254 GLU A N 1
ATOM 1621 C CA . GLU A 1 256 ? -9.932 -15.539 3.505 1.00 57.41 254 GLU A CA 1
ATOM 1622 C C . GLU A 1 256 ? -9.862 -16.937 2.911 1.00 53.04 254 GLU A C 1
ATOM 1623 O O . GLU A 1 256 ? -10.890 -17.515 2.544 1.00 55.42 254 GLU A O 1
ATOM 1629 N N . GLU A 1 257 ? -8.655 -17.494 2.812 1.00 52.57 255 GLU A N 1
ATOM 1630 C CA . GLU A 1 257 ? -8.490 -18.863 2.335 1.00 55.22 255 GLU A CA 1
ATOM 1631 C C . GLU A 1 257 ? -9.234 -19.853 3.222 1.00 57.79 255 GLU A C 1
ATOM 1632 O O . GLU A 1 257 ? -10.033 -20.663 2.736 1.00 58.46 255 GLU A O 1
ATOM 1638 N N . VAL A 1 258 ? -8.960 -19.823 4.531 1.00 56.47 256 VAL A N 1
ATOM 1639 C CA . VAL A 1 258 ? -9.670 -20.695 5.464 1.00 53.56 256 VAL A CA 1
ATOM 1640 C C . VAL A 1 258 ? -11.167 -20.541 5.274 1.00 51.90 256 VAL A C 1
ATOM 1641 O O . VAL A 1 258 ? -11.925 -21.518 5.274 1.00 51.35 256 VAL A O 1
ATOM 1645 N N . ARG A 1 259 ? -11.604 -19.305 5.081 1.00 50.75 257 ARG A N 1
ATOM 1646 C CA . ARG A 1 259 ? -13.012 -18.961 5.002 1.00 54.80 257 ARG A CA 1
ATOM 1647 C C . ARG A 1 259 ? -13.696 -19.533 3.759 1.00 56.39 257 ARG A C 1
ATOM 1648 O O . ARG A 1 259 ? -14.914 -19.742 3.771 1.00 54.24 257 ARG A O 1
ATOM 1656 N N . SER A 1 260 ? -12.950 -19.790 2.690 1.00 57.27 258 SER A N 1
ATOM 1657 C CA . SER A 1 260 ? -13.555 -20.091 1.402 1.00 60.90 258 SER A CA 1
ATOM 1658 C C . SER A 1 260 ? -13.319 -21.509 0.920 1.00 59.58 258 SER A C 1
ATOM 1659 O O . SER A 1 260 ? -14.128 -22.016 0.142 1.00 61.60 258 SER A O 1
ATOM 1662 N N . TRP A 1 261 ? -12.240 -22.161 1.360 1.00 59.09 259 TRP A N 1
ATOM 1663 C CA . TRP A 1 261 ? -11.972 -23.556 1.017 1.00 64.13 259 TRP A CA 1
ATOM 1664 C C . TRP A 1 261 ? -13.160 -24.469 1.244 1.00 60.94 259 TRP A C 1
ATOM 1665 O O . TRP A 1 261 ? -14.058 -24.144 2.028 1.00 57.79 259 TRP A O 1
ATOM 1676 N N . HIS A 1 262 ? -13.117 -25.646 0.627 1.00 61.82 260 HIS A N 1
ATOM 1677 C CA . HIS A 1 262 ? -14.121 -26.677 0.831 1.00 61.49 260 HIS A CA 1
ATOM 1678 C C . HIS A 1 262 ? -15.519 -26.073 0.857 1.00 58.79 260 HIS A C 1
ATOM 1679 O O . HIS A 1 262 ? -16.268 -26.218 1.823 1.00 52.41 260 HIS A O 1
ATOM 1686 N N . GLU A 1 263 ? -15.835 -25.333 -0.210 1.00 59.45 261 GLU A N 1
ATOM 1687 C CA . GLU A 1 263 ? -17.161 -24.762 -0.447 1.00 53.31 261 GLU A CA 1
ATOM 1688 C C . GLU A 1 263 ? -17.554 -23.743 0.617 1.00 51.34 261 GLU A C 1
ATOM 1689 O O . GLU A 1 263 ? -18.739 -23.564 0.912 1.00 46.83 261 GLU A O 1
ATOM 1695 N N . GLY A 1 264 ? -16.567 -23.059 1.186 1.00 55.16 262 GLY A N 1
ATOM 1696 C CA . GLY A 1 264 ? -16.810 -22.095 2.236 1.00 50.19 262 GLY A CA 1
ATOM 1697 C C . GLY A 1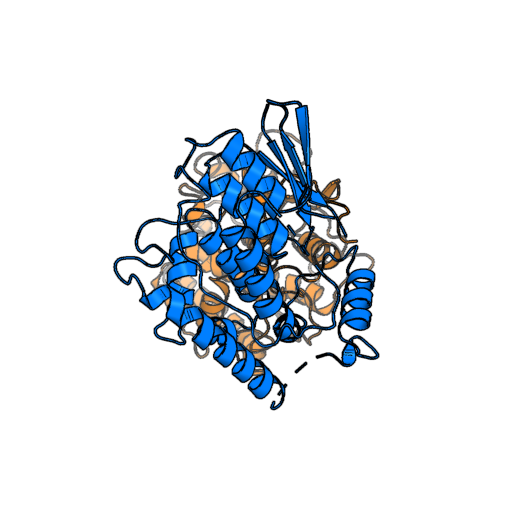 264 ? -17.575 -22.602 3.446 1.00 47.85 262 GLY A C 1
ATOM 1698 O O . GLY A 1 264 ? -18.259 -21.816 4.107 1.00 47.58 262 GLY A O 1
ATOM 1699 N N . ILE A 1 265 ? -17.458 -23.894 3.772 1.00 48.84 263 ILE A N 1
ATOM 1700 C CA . ILE A 1 265 ? -18.217 -24.449 4.900 1.00 48.09 263 ILE A CA 1
ATOM 1701 C C . ILE A 1 265 ? -17.865 -23.754 6.209 1.00 43.81 263 ILE A C 1
ATOM 1702 O O . ILE A 1 265 ? -18.734 -23.524 7.059 1.00 43.39 263 ILE A O 1
ATOM 1707 N N . PHE A 1 266 ? -16.600 -23.409 6.404 1.00 42.79 264 PHE A N 1
ATOM 1708 C CA . PHE A 1 266 ? -16.250 -22.804 7.682 1.00 44.69 264 PHE A CA 1
ATOM 1709 C C . PHE A 1 266 ? -16.585 -21.314 7.707 1.00 47.58 264 PHE A C 1
ATOM 1710 O O . PHE A 1 266 ? -17.035 -20.804 8.745 1.00 42.80 264 PHE A O 1
ATOM 1718 N N . GLY A 1 267 ? -16.447 -20.621 6.569 1.00 48.05 265 GLY A N 1
ATOM 1719 C CA . GLY A 1 267 ? -16.936 -19.256 6.488 1.00 44.66 265 GLY A CA 1
ATOM 1720 C C . GLY A 1 267 ? -18.424 -19.163 6.768 1.00 45.27 265 GLY A C 1
ATOM 1721 O O . GLY A 1 267 ? -18.878 -18.258 7.470 1.00 44.28 265 GLY A O 1
ATOM 1722 N N . GLN A 1 268 ? -19.198 -20.120 6.247 1.00 46.36 266 GLN A N 1
ATOM 1723 C CA . GLN A 1 268 ? -20.638 -20.120 6.489 1.00 46.51 266 GLN A CA 1
ATOM 1724 C C . GLN A 1 268 ? -20.949 -20.346 7.962 1.00 45.36 266 GLN A C 1
ATOM 1725 O O . GLN A 1 268 ? -21.825 -19.681 8.526 1.00 45.94 266 GLN A O 1
ATOM 1727 N N . LEU A 1 269 ? -20.249 -21.296 8.600 1.00 45.23 267 LEU A N 1
ATOM 1728 C CA . LEU A 1 269 ? -20.465 -21.554 10.020 1.00 42.35 267 LEU A CA 1
ATOM 1729 C C . LEU A 1 269 ? -20.083 -20.348 10.864 1.00 43.86 267 LEU A C 1
ATOM 1730 O O . LEU A 1 269 ? -20.809 -19.982 11.798 1.00 44.61 267 LEU A O 1
ATOM 1735 N N . TYR A 1 270 ? -18.945 -19.716 10.546 1.00 43.07 268 TYR A N 1
ATOM 1736 C CA . TYR A 1 270 ? -18.533 -18.511 11.256 1.00 43.03 268 TYR A CA 1
ATOM 1737 C C . TYR A 1 270 ? -19.610 -17.434 11.177 1.00 46.77 268 TYR A C 1
ATOM 1738 O O . TYR A 1 270 ? -20.006 -16.863 12.199 1.00 46.03 268 TYR A O 1
ATOM 1747 N N . ASP A 1 271 ? -20.100 -17.149 9.960 1.00 45.70 269 ASP A N 1
ATOM 1748 C CA . ASP A 1 271 ? -21.167 -16.165 9.797 1.00 45.57 269 ASP A CA 1
ATOM 1749 C C . ASP A 1 271 ? -22.406 -16.571 10.578 1.00 43.84 269 ASP A C 1
ATOM 1750 O O . ASP A 1 271 ? -23.086 -15.725 11.167 1.00 45.82 269 ASP A O 1
ATOM 1755 N N . ALA A 1 272 ? -22.721 -17.868 10.586 1.00 46.89 270 ALA A N 1
ATOM 1756 C CA . ALA A 1 272 ? -23.940 -18.319 11.245 1.00 47.09 270 ALA A CA 1
ATOM 1757 C C . ALA A 1 272 ? -23.833 -18.217 12.753 1.00 47.75 270 ALA A C 1
ATOM 1758 O O . ALA A 1 272 ? -24.860 -18.135 13.435 1.00 48.06 270 ALA A O 1
ATOM 1760 N N . LEU A 1 273 ? -22.608 -18.226 13.288 1.00 47.30 271 LEU A N 1
ATOM 1761 C CA . LEU A 1 273 ? -22.394 -18.164 14.728 1.00 48.08 271 LEU A CA 1
ATOM 1762 C C . LEU A 1 273 ? -22.259 -16.738 15.238 1.00 48.34 271 LEU A C 1
ATOM 1763 O O . LEU A 1 273 ? -22.238 -16.534 16.458 1.00 44.80 271 LEU A O 1
ATOM 1768 N N . GLU A 1 274 ? -22.179 -15.757 14.333 1.00 46.12 272 GLU A N 1
ATOM 1769 C CA . GLU A 1 274 ? -22.044 -14.369 14.749 1.00 45.59 272 GLU A CA 1
ATOM 1770 C C . GLU A 1 274 ? -23.172 -13.959 15.686 1.00 47.23 272 GLU A C 1
ATOM 1771 O O . GLU A 1 274 ? -22.950 -13.220 16.651 1.00 47.26 272 GLU A O 1
ATOM 1777 N N . THR A 1 275 ? -24.382 -14.469 15.450 1.00 44.59 273 THR A N 1
ATOM 1778 C CA . THR A 1 275 ? -25.502 -14.195 16.345 1.00 47.13 273 THR A CA 1
ATOM 1779 C C . THR A 1 275 ? -25.226 -14.598 17.805 1.00 50.29 273 THR A C 1
ATOM 1780 O O . THR A 1 275 ? -25.964 -14.159 18.695 1.00 50.28 273 THR A O 1
ATOM 1784 N N . TYR A 1 276 ? -24.195 -15.412 18.073 1.00 47.29 274 TYR A N 1
ATOM 1785 C CA . TYR A 1 276 ? -23.820 -15.808 19.430 1.00 42.97 274 TYR A CA 1
ATOM 1786 C C . TYR A 1 276 ? -22.466 -15.253 19.855 1.00 43.73 274 TYR A C 1
ATOM 1787 O O . TYR A 1 276 ? -21.926 -15.685 20.882 1.00 43.16 274 TYR A O 1
ATOM 1796 N N . ALA A 1 277 ? -21.895 -14.324 19.091 1.00 40.73 275 ALA A N 1
ATOM 1797 C CA . ALA A 1 277 ? -20.525 -13.885 19.303 1.00 40.91 275 ALA A CA 1
ATOM 1798 C C . ALA A 1 277 ? -20.430 -12.538 20.023 1.00 45.18 275 ALA A C 1
ATOM 1799 O O . ALA A 1 277 ? -19.382 -11.884 19.969 1.00 44.44 275 ALA A O 1
ATOM 1801 N N . GLU A 1 278 ? -21.489 -12.113 20.709 1.00 44.47 276 GLU A N 1
ATOM 1802 C CA . GLU A 1 278 ? -21.421 -10.854 21.447 1.00 44.58 276 GLU A CA 1
ATOM 1803 C C . GLU A 1 278 ? -20.369 -10.931 22.551 1.00 49.87 276 GLU A C 1
ATOM 1804 O O . GLU A 1 278 ? -20.370 -11.862 23.368 1.00 47.06 276 GLU A O 1
ATOM 1810 N N . VAL A 1 279 ? -19.470 -9.947 22.581 1.00 46.14 277 VAL A N 1
ATOM 1811 C CA . VAL A 1 279 ? -18.471 -9.858 23.640 1.00 44.71 277 VAL A CA 1
ATOM 1812 C C . VAL A 1 279 ? -19.059 -8.942 24.709 1.00 52.78 277 VAL A C 1
ATOM 1813 O O . VAL A 1 279 ? -18.962 -7.716 24.636 1.00 54.96 277 VAL A O 1
ATOM 1817 N N . LYS A 1 280 ? -19.685 -9.541 25.711 1.00 53.57 278 LYS A N 1
ATOM 1818 C CA . LYS A 1 280 ? -20.327 -8.771 26.771 1.00 54.48 278 LYS A CA 1
ATOM 1819 C C . LYS A 1 280 ? -19.898 -9.282 28.149 1.00 55.83 278 LYS A C 1
ATOM 1820 O O . LYS A 1 280 ? -18.787 -9.007 28.618 1.00 53.81 278 LYS A O 1
ATOM 1826 N N . PRO B 1 4 ? 3.426 3.870 29.425 1.00 64.81 2 PRO B N 1
ATOM 1827 C CA . PRO B 1 4 ? 3.130 2.900 30.482 1.00 65.11 2 PRO B CA 1
ATOM 1828 C C . PRO B 1 4 ? 1.770 2.237 30.274 1.00 60.39 2 PRO B C 1
ATOM 1829 O O . PRO B 1 4 ? 0.789 2.712 30.859 1.00 62.08 2 PRO B O 1
ATOM 1833 N N . PRO B 1 5 ? 1.721 1.176 29.430 1.00 60.00 3 PRO B N 1
ATOM 1834 C CA . PRO B 1 5 ? 0.473 0.415 29.249 1.00 60.35 3 PRO B CA 1
ATOM 1835 C C . PRO B 1 5 ? -0.337 0.250 30.533 1.00 67.39 3 PRO B C 1
ATOM 1836 O O . PRO B 1 5 ? 0.222 0.054 31.621 1.00 70.54 3 PRO B O 1
ATOM 1840 N N . THR B 1 6 ? -1.658 0.350 30.424 1.00 61.44 4 THR B N 1
ATOM 1841 C CA . THR B 1 6 ? -2.493 0.352 31.615 1.00 61.54 4 THR B CA 1
ATOM 1842 C C . THR B 1 6 ? -2.600 -1.047 32.238 1.00 68.57 4 THR B C 1
ATOM 1843 O O . THR B 1 6 ? -2.495 -2.075 31.556 1.00 62.77 4 THR B O 1
ATOM 1847 N N . SER B 1 7 ? -2.816 -1.073 33.563 1.00 66.31 5 SER B N 1
ATOM 1848 C CA . SER B 1 7 ? -2.831 -2.307 34.350 1.00 66.53 5 SER B CA 1
ATOM 1849 C C . SER B 1 7 ? -4.087 -3.152 34.144 1.00 63.68 5 SER B C 1
ATOM 1850 O O . SER B 1 7 ? -4.116 -4.302 34.601 1.00 53.44 5 SER B O 1
ATOM 1853 N N . THR B 1 8 ? -5.107 -2.633 33.467 1.00 63.04 6 THR B N 1
ATOM 1854 C CA . THR B 1 8 ? -6.449 -3.194 33.555 1.00 59.45 6 THR B CA 1
ATOM 1855 C C . THR B 1 8 ? -7.162 -3.027 32.217 1.00 68.82 6 THR B C 1
ATOM 1856 O O . THR B 1 8 ? -6.571 -2.586 31.225 1.00 72.27 6 THR B O 1
ATOM 1860 N N . THR B 1 9 ? -8.458 -3.356 32.207 1.00 68.17 7 THR B N 1
ATOM 1861 C CA . THR B 1 9 ? -9.388 -2.915 31.168 1.00 73.15 7 THR B CA 1
ATOM 1862 C C . THR B 1 9 ? -10.624 -2.342 31.862 1.00 72.04 7 THR B C 1
ATOM 1863 O O . THR B 1 9 ? -11.405 -3.086 32.466 1.00 68.87 7 THR B O 1
ATOM 1867 N N . SER B 1 10 ? -10.803 -1.020 31.774 1.00 72.43 8 SER B N 1
ATOM 1868 C CA . SER B 1 10 ? -11.796 -0.315 32.586 1.00 71.59 8 SER B CA 1
ATOM 1869 C C . SER B 1 10 ? -12.829 0.439 31.755 1.00 62.50 8 SER B C 1
ATOM 1870 O O . SER B 1 10 ? -13.024 0.145 30.570 1.00 60.49 8 SER B O 1
ATOM 1873 N N . ASN B 1 11 ? -13.494 1.420 32.385 1.00 61.42 9 ASN B N 1
ATOM 1874 C CA . ASN B 1 11 ? -14.463 2.312 31.745 1.00 61.96 9 ASN B CA 1
ATOM 1875 C C . ASN B 1 11 ? -13.867 2.934 30.483 1.00 49.93 9 ASN B C 1
ATOM 1876 O O . ASN B 1 11 ? -12.640 3.071 30.386 1.00 50.39 9 ASN B O 1
ATOM 1881 N N . PRO B 1 12 ? -14.674 3.323 29.501 1.00 48.66 10 PRO B N 1
ATOM 1882 C CA . PRO B 1 12 ? -14.096 3.817 28.248 1.00 46.73 10 PRO B CA 1
ATOM 1883 C C . PRO B 1 12 ? -13.530 5.225 28.388 1.00 38.76 10 PRO B C 1
ATOM 1884 O O . PRO B 1 12 ? -13.884 6.000 29.278 1.00 38.57 10 PRO B O 1
ATOM 1888 N N . ILE B 1 13 ? -12.583 5.516 27.499 1.00 39.02 11 ILE B N 1
ATOM 1889 C CA . ILE B 1 13 ? -12.077 6.866 27.341 1.00 38.04 11 ILE B CA 1
ATOM 1890 C C . ILE B 1 13 ? -13.244 7.808 27.076 1.00 36.42 11 ILE B C 1
ATOM 1891 O O . ILE B 1 13 ? -14.139 7.507 26.276 1.00 36.03 11 ILE B O 1
ATOM 1896 N N . VAL B 1 14 ? -13.269 8.932 27.783 1.00 34.54 12 VAL B N 1
ATOM 1897 C CA . VAL B 1 14 ? -14.210 10.013 27.501 1.00 36.92 12 VAL B CA 1
ATOM 1898 C C . VAL B 1 14 ? -13.503 11.052 26.639 1.00 34.22 12 VAL B C 1
ATOM 1899 O O . VAL B 1 14 ? -12.413 11.528 26.986 1.00 33.12 12 VAL B O 1
ATOM 1903 N N . PHE B 1 15 ? -14.117 11.396 25.513 1.00 32.88 13 PHE B N 1
ATOM 1904 C CA . PHE B 1 15 ? -13.554 12.327 24.539 1.00 32.31 13 PHE B CA 1
ATOM 1905 C C . PHE B 1 15 ? -14.474 13.541 24.475 1.00 31.64 13 PHE B C 1
ATOM 1906 O O . PHE B 1 15 ? -15.652 13.409 24.134 1.00 29.27 13 PHE B O 1
ATOM 1914 N N . TYR B 1 16 ? -13.951 14.712 24.857 1.00 31.29 14 TYR B N 1
ATOM 1915 C CA . TYR B 1 16 ? -14.731 15.947 24.835 1.00 31.81 14 TYR B CA 1
ATOM 1916 C C . TYR B 1 16 ? -14.489 16.648 23.506 1.00 32.77 14 TYR B C 1
ATOM 1917 O O . TYR B 1 16 ? -13.358 17.040 23.205 1.00 30.40 14 TYR B O 1
ATOM 1926 N N . ASP B 1 17 ? -15.563 16.801 22.726 1.00 31.67 15 ASP B N 1
ATOM 1927 C CA . ASP B 1 17 ? -15.553 17.325 21.374 1.00 31.51 15 ASP B CA 1
ATOM 1928 C C . ASP B 1 17 ? -16.436 18.573 21.303 1.00 34.55 15 ASP B C 1
ATOM 1929 O O . ASP B 1 17 ? -17.298 18.794 22.156 1.00 34.58 15 ASP B O 1
ATOM 1934 N N . ILE B 1 18 ? -16.229 19.369 20.254 1.00 34.14 16 ILE B N 1
ATOM 1935 C CA . ILE B 1 18 ? -16.904 20.652 20.076 1.00 33.58 16 ILE B CA 1
ATOM 1936 C C . ILE B 1 18 ? -18.225 20.410 19.360 1.00 32.37 16 ILE B C 1
ATOM 1937 O O . ILE B 1 18 ? -18.243 19.988 18.199 1.00 33.59 16 ILE B O 1
ATOM 1942 N N . ALA B 1 19 ? -19.327 20.689 20.044 1.00 33.84 17 ALA B N 1
ATOM 1943 C CA . ALA B 1 19 ? -20.645 20.512 19.455 1.00 37.81 17 ALA B CA 1
ATOM 1944 C C . ALA B 1 19 ? -20.860 21.476 18.294 1.00 37.20 17 ALA B C 1
ATOM 1945 O O . ALA B 1 19 ? -20.662 22.677 18.435 1.00 39.83 17 ALA B O 1
ATOM 1947 N N . THR B 1 20 ? -21.252 20.942 17.140 1.00 34.97 18 THR B N 1
ATOM 1948 C CA . THR B 1 20 ? -21.645 21.726 15.980 1.00 36.08 18 THR B CA 1
ATOM 1949 C C . THR B 1 20 ? -23.126 21.482 15.700 1.00 37.16 18 THR B C 1
ATOM 1950 O O . THR B 1 20 ? -23.798 20.778 16.439 1.00 40.32 18 THR B O 1
ATOM 1954 N N . ARG B 1 21 ? -23.634 22.098 14.637 1.00 38.64 19 ARG B N 1
ATOM 1955 C CA . ARG B 1 21 ? -25.052 22.008 14.307 1.00 38.46 19 ARG B CA 1
ATOM 1956 C C . ARG B 1 21 ? -25.470 20.542 14.164 1.00 40.99 19 ARG B C 1
ATOM 1957 O O . ARG B 1 21 ? -24.737 19.742 13.565 1.00 40.69 19 ARG B O 1
ATOM 1965 N N . PRO B 1 22 ? -26.624 20.149 14.708 1.00 39.95 20 PRO B N 1
ATOM 1966 C CA . PRO B 1 22 ? -27.074 18.768 14.537 1.00 43.79 20 PRO B CA 1
ATOM 1967 C C . PRO B 1 22 ? -27.419 18.487 13.087 1.00 43.80 20 PRO B C 1
ATOM 1968 O O . PRO B 1 22 ? -27.855 19.388 12.349 1.00 40.59 20 PRO B O 1
ATOM 1972 N N . PRO B 1 23 ? -27.223 17.250 12.621 1.00 41.86 21 PRO B N 1
ATOM 1973 C CA . PRO B 1 23 ? -26.709 16.099 13.359 1.00 44.11 21 PRO B CA 1
ATOM 1974 C C . PRO B 1 23 ? -25.207 16.201 13.461 1.00 42.19 21 PRO B C 1
ATOM 1975 O O . PRO B 1 23 ? -24.498 16.293 12.462 1.00 40.37 21 PRO B O 1
ATOM 1979 N N . VAL B 1 24 ? -24.711 16.181 14.696 1.00 43.08 22 VAL B N 1
ATOM 1980 C CA . VAL B 1 24 ? -23.304 16.438 14.962 1.00 43.50 22 VAL B CA 1
ATOM 1981 C C . VAL B 1 24 ? -22.399 15.387 14.333 1.00 42.85 22 VAL B C 1
ATOM 1982 O O . VAL B 1 24 ? -21.228 15.670 14.054 1.00 41.45 22 VAL B O 1
ATOM 1986 N N . GLU B 1 25 ? -22.923 14.183 14.074 1.00 42.57 23 GLU B N 1
ATOM 1987 C CA . GLU B 1 25 ? -22.129 13.133 13.445 1.00 40.77 23 GLU B CA 1
ATOM 1988 C C . GLU B 1 25 ? -21.729 13.505 12.031 1.00 41.12 23 GLU B C 1
ATOM 1989 O O . GLU B 1 25 ? -20.694 13.038 11.540 1.00 40.81 23 GLU B O 1
ATOM 1995 N N . LYS B 1 26 ? -22.546 14.320 11.358 1.00 40.66 24 LYS B N 1
ATOM 1996 C CA . LYS B 1 26 ? -22.301 14.754 9.988 1.00 41.85 24 LYS B CA 1
ATOM 1997 C C . LYS B 1 26 ? -21.592 16.103 9.904 1.00 39.07 24 LYS B C 1
ATOM 1998 O O . LYS B 1 26 ? -20.922 16.378 8.905 1.00 38.94 24 LYS B O 1
ATOM 2004 N N . THR B 1 27 ? -21.731 16.962 10.913 1.00 37.82 25 THR B N 1
ATOM 2005 C CA . THR B 1 27 ? -21.249 18.331 10.812 1.00 33.78 25 THR B CA 1
ATOM 2006 C C . THR B 1 27 ? -19.987 18.606 11.616 1.00 33.89 25 THR B C 1
ATOM 2007 O O . THR B 1 27 ? -19.364 19.653 11.400 1.00 32.63 25 THR B O 1
ATOM 2011 N N . CYS B 1 28 ? -19.583 17.710 12.521 1.00 30.56 26 CYS B N 1
ATOM 2012 C CA . CYS B 1 28 ? -18.422 17.983 13.351 1.00 31.00 26 CYS B CA 1
ATOM 2013 C C . CYS B 1 28 ? -17.208 18.218 12.466 1.00 33.84 26 CYS B C 1
ATOM 2014 O O . CYS B 1 28 ? -16.881 17.395 11.600 1.00 30.84 26 CYS B O 1
ATOM 2017 N N . CYS B 1 29 ? -16.558 19.376 12.654 1.00 29.94 27 CYS B N 1
ATOM 2018 C CA . CYS B 1 29 ? -15.547 19.804 11.713 1.00 27.92 27 CYS B CA 1
ATOM 2019 C C . CYS B 1 29 ? -14.304 20.368 12.375 1.00 29.14 27 CYS B C 1
ATOM 2020 O O . CYS B 1 29 ? -13.371 20.760 11.665 1.00 32.99 27 CYS B O 1
ATOM 2023 N N . SER B 1 30 ? -14.259 20.433 13.691 1.00 27.68 28 SER B N 1
ATOM 2024 C CA . SER B 1 30 ? -13.168 21.151 14.337 1.00 30.33 28 SER B CA 1
ATOM 2025 C C . SER B 1 30 ? -11.876 20.365 14.144 1.00 33.50 28 SER B C 1
ATOM 2026 O O . SER B 1 30 ? -11.856 19.137 14.349 1.00 30.93 28 SER B O 1
ATOM 2029 N N . PRO B 1 31 ? -10.809 21.005 13.688 1.00 29.55 29 PRO B N 1
ATOM 2030 C CA . PRO B 1 31 ? -9.674 20.230 13.180 1.00 29.80 29 PRO B CA 1
ATOM 2031 C C . PRO B 1 31 ? -8.866 19.619 14.305 1.00 34.17 29 PRO B C 1
ATOM 2032 O O . PRO B 1 31 ? -8.390 18.485 14.202 1.00 25.87 29 PRO B O 1
ATOM 2036 N N . ASN B 1 32 ? -8.711 20.349 15.410 1.00 27.61 30 ASN B N 1
ATOM 2037 C CA . ASN B 1 32 ? -7.836 19.729 16.389 1.00 29.82 30 ASN B CA 1
ATOM 2038 C C . ASN B 1 32 ? -8.525 18.528 17.056 1.00 28.37 30 ASN B C 1
ATOM 2039 O O . ASN B 1 32 ? -7.871 17.516 17.327 1.00 28.73 30 ASN B O 1
ATOM 2044 N N . PRO B 1 33 ? -9.829 18.584 17.337 1.00 29.36 31 PRO B N 1
ATOM 2045 C CA . PRO B 1 33 ? -10.500 17.373 17.823 1.00 27.16 31 PRO B CA 1
ATOM 2046 C C . PRO B 1 33 ? -10.482 16.227 16.815 1.00 31.51 31 PRO B C 1
ATOM 2047 O O . PRO B 1 33 ? -10.468 15.054 17.204 1.00 29.12 31 PRO B O 1
ATOM 2051 N N . TRP B 1 34 ? -10.479 16.543 15.522 1.00 30.15 32 TRP B N 1
ATOM 2052 C CA . TRP B 1 34 ? -10.439 15.498 14.522 1.00 27.61 32 TRP B CA 1
ATOM 2053 C C . TRP B 1 34 ? -9.111 14.764 14.541 1.00 30.38 32 TRP B C 1
ATOM 2054 O O . TRP B 1 34 ? -9.084 13.559 14.271 1.00 30.11 32 TRP B O 1
ATOM 2065 N N . LYS B 1 35 ? -8.005 15.455 14.852 1.00 28.84 33 LYS B N 1
ATOM 2066 C CA . LYS B 1 35 ? -6.745 14.734 15.030 1.00 27.44 33 LYS B CA 1
ATOM 2067 C C . LYS B 1 35 ? -6.887 13.679 16.122 1.00 29.47 33 LYS B C 1
ATOM 2068 O O . LYS B 1 35 ? -6.414 12.549 15.974 1.00 29.64 33 LYS B O 1
ATOM 2074 N N . THR B 1 36 ? -7.560 14.033 17.222 1.00 30.37 34 THR B 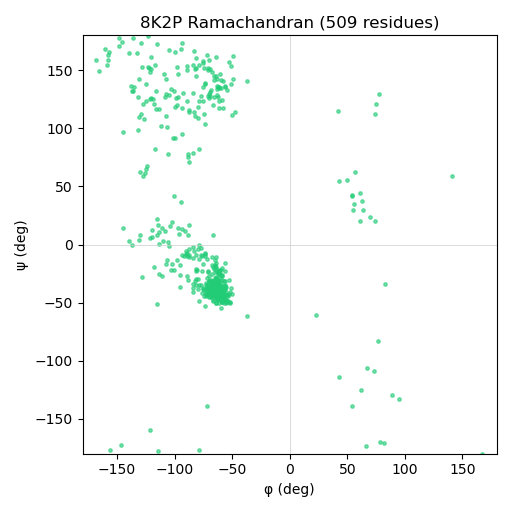N 1
ATOM 2075 C CA . THR B 1 36 ? -7.717 13.111 18.345 1.00 31.31 34 THR B CA 1
ATOM 2076 C C . THR B 1 36 ? -8.681 11.978 18.009 1.00 27.76 34 THR B C 1
ATOM 2077 O O . THR B 1 36 ? -8.413 10.817 18.332 1.00 31.14 34 THR B O 1
ATOM 2081 N N . ARG B 1 37 ? -9.806 12.299 17.362 1.00 28.76 35 ARG B N 1
ATOM 2082 C CA . ARG B 1 37 ? -10.720 11.271 16.874 1.00 30.40 35 ARG B CA 1
ATOM 2083 C C . ARG B 1 37 ? -10.003 10.271 15.969 1.00 31.91 35 ARG B C 1
ATOM 2084 O O . ARG B 1 37 ? -10.147 9.053 16.127 1.00 32.70 35 ARG B O 1
ATOM 2092 N N . LEU B 1 38 ? -9.223 10.770 15.013 1.00 30.41 36 LEU B N 1
ATOM 2093 C CA . LEU B 1 38 ? -8.535 9.881 14.089 1.00 29.62 36 LEU B CA 1
ATOM 2094 C C . LEU B 1 38 ? -7.515 9.022 14.816 1.00 31.36 36 LEU B C 1
ATOM 2095 O O . LEU B 1 38 ? -7.323 7.849 14.475 1.00 31.63 36 LEU B O 1
ATOM 2100 N N . ALA B 1 39 ? -6.830 9.597 15.794 1.00 27.75 37 ALA B N 1
ATOM 2101 C CA . ALA B 1 39 ? -5.842 8.829 16.532 1.00 31.16 37 ALA B CA 1
ATOM 2102 C C . ALA B 1 39 ? -6.517 7.778 17.417 1.00 32.11 37 ALA B C 1
ATOM 2103 O O . ALA B 1 39 ? -6.021 6.661 17.532 1.00 29.61 37 ALA B O 1
ATOM 2105 N N . LEU B 1 40 ? -7.655 8.114 18.038 1.00 32.49 38 LEU B N 1
ATOM 2106 C CA . LEU B 1 40 ? -8.403 7.122 18.813 1.00 33.07 38 LEU B CA 1
ATOM 2107 C C . LEU B 1 40 ? -8.917 5.987 17.929 1.00 33.62 38 LEU B C 1
ATOM 2108 O O . LEU B 1 40 ? -8.870 4.819 18.326 1.00 34.46 38 LEU B O 1
ATOM 2113 N N . ASN B 1 41 ? -9.438 6.314 16.736 1.00 31.47 39 ASN B N 1
ATOM 2114 C CA . ASN B 1 41 ? -9.886 5.279 15.807 1.00 34.56 39 ASN B CA 1
ATOM 2115 C C . ASN B 1 41 ? -8.721 4.471 15.253 1.00 33.91 39 ASN B C 1
ATOM 2116 O O . ASN B 1 41 ? -8.854 3.268 15.027 1.00 33.53 39 ASN B O 1
ATOM 2121 N N . PHE B 1 42 ? -7.586 5.124 15.023 1.00 33.32 40 PHE B N 1
ATOM 2122 C CA . PHE B 1 42 ? -6.374 4.447 14.582 1.00 32.68 40 PHE B CA 1
ATOM 2123 C C . PHE B 1 42 ? -5.952 3.372 15.580 1.00 37.23 40 PHE B C 1
ATOM 2124 O O . PHE B 1 42 ? -5.569 2.258 15.195 1.00 34.11 40 PHE B O 1
ATOM 2132 N N . LYS B 1 43 ? -5.993 3.701 16.869 1.00 35.37 41 LYS B N 1
ATOM 2133 C CA . LYS B 1 43 ? -5.665 2.741 17.907 1.00 35.72 41 LYS B CA 1
ATOM 2134 C C . LYS B 1 43 ? -6.799 1.755 18.160 1.00 35.54 41 LYS B C 1
ATOM 2135 O O . LYS B 1 43 ? -6.643 0.867 18.999 1.00 36.02 41 LYS B O 1
ATOM 2141 N N . ASP B 1 44 ? -7.934 1.911 17.472 1.00 34.42 42 ASP B N 1
ATOM 2142 C CA . ASP B 1 44 ? -9.104 1.053 17.640 1.00 39.23 42 ASP B CA 1
ATOM 2143 C C . ASP B 1 44 ? -9.561 1.016 19.096 1.00 41.45 42 ASP B C 1
ATOM 2144 O O . ASP B 1 44 ? -10.027 -0.016 19.585 1.00 40.26 42 ASP B O 1
ATOM 2149 N N . LEU B 1 45 ? -9.425 2.164 19.820 1.00 39.15 43 LEU B N 1
ATOM 2150 C CA . LEU B 1 45 ? -9.761 2.099 21.237 1.00 38.25 43 LEU B CA 1
ATOM 2151 C C . LEU B 1 45 ? -11.236 2.406 21.476 1.00 39.28 43 LEU B C 1
ATOM 2152 O O . LEU B 1 45 ? -11.861 3.151 20.713 1.00 40.11 43 LEU B O 1
ATOM 2157 N N . PRO B 1 46 ? -11.818 1.826 22.525 1.00 39.26 44 PRO B N 1
ATOM 2158 C CA . PRO B 1 46 ? -13.190 2.190 22.897 1.00 40.60 44 PRO B CA 1
ATOM 2159 C C . PRO B 1 46 ? -13.204 3.553 23.579 1.00 36.56 44 PRO B C 1
ATOM 2160 O O . PRO B 1 46 ? -12.370 3.833 24.440 1.00 39.10 44 PRO B O 1
ATOM 2164 N N . TYR B 1 47 ? -14.156 4.391 23.185 1.00 33.18 45 TYR B N 1
ATOM 2165 C CA . TYR B 1 47 ? -14.359 5.707 23.769 1.00 35.60 45 TYR B CA 1
ATOM 2166 C C . TYR B 1 47 ? -15.789 6.124 23.476 1.00 33.95 45 TYR B C 1
ATOM 2167 O O . TYR B 1 47 ? -16.403 5.662 22.512 1.00 35.47 45 TYR B O 1
ATOM 2176 N N . SER B 1 48 ? -16.325 6.990 24.319 1.00 34.24 46 SER B N 1
ATOM 2177 C CA . SER B 1 48 ? -17.558 7.676 23.973 1.00 37.91 46 SER B CA 1
ATOM 2178 C C . SER B 1 48 ? -17.269 9.164 23.885 1.00 35.80 46 SER B C 1
ATOM 2179 O O . SER B 1 48 ? -16.324 9.668 24.500 1.00 38.46 46 SER B O 1
ATOM 2182 N N . THR B 1 49 ? -18.070 9.865 23.100 1.00 37.11 47 THR B N 1
ATOM 2183 C CA . THR B 1 49 ? -17.864 11.284 22.875 1.00 34.89 47 THR B CA 1
ATOM 2184 C C . THR B 1 49 ? -18.867 12.066 23.702 1.00 36.56 47 THR B C 1
ATOM 2185 O O . THR B 1 49 ? -20.055 11.733 23.711 1.00 38.01 47 THR B O 1
ATOM 2189 N N . SER B 1 50 ? -18.388 13.102 24.387 1.00 37.02 48 SER B N 1
ATOM 2190 C CA . SER B 1 50 ? -19.249 14.096 25.017 1.00 35.31 48 SER B CA 1
ATOM 2191 C C . SER B 1 50 ? -19.148 15.377 24.199 1.00 36.62 48 SER B C 1
ATOM 2192 O O . SER B 1 50 ? -18.098 16.030 24.192 1.00 34.92 48 SER B O 1
ATOM 2195 N N . TRP B 1 51 ? -20.237 15.730 23.514 1.00 37.99 49 TRP B N 1
ATOM 2196 C CA . TRP B 1 51 ? -20.306 16.957 22.723 1.00 39.33 49 TRP B CA 1
ATOM 2197 C C . TRP B 1 51 ? -20.665 18.139 23.612 1.00 42.73 49 TRP B C 1
ATOM 2198 O O . TRP B 1 51 ? -21.787 18.221 24.118 1.00 48.09 49 TRP B O 1
ATOM 2209 N N . VAL B 1 52 ? -19.744 19.076 23.773 1.00 37.86 50 VAL B N 1
ATOM 2210 C CA . VAL B 1 52 ? -20.014 20.195 24.657 1.00 42.58 50 VAL B CA 1
ATOM 2211 C C . VAL B 1 52 ? -19.929 21.506 23.886 1.00 43.94 50 VAL B C 1
ATOM 2212 O O . VAL B 1 52 ? -19.221 21.632 22.876 1.00 38.48 50 VAL B O 1
ATOM 2216 N N . ALA B 1 53 ? -20.702 22.478 24.357 1.00 41.43 51 ALA B N 1
ATOM 2217 C CA . ALA B 1 53 ? -20.527 23.849 23.913 1.00 41.07 51 ALA B CA 1
ATOM 2218 C C . ALA B 1 53 ? -19.132 24.313 24.289 1.00 45.87 51 ALA B C 1
ATOM 2219 O O . ALA B 1 53 ? -18.643 24.031 25.385 1.00 51.83 51 ALA B O 1
ATOM 2221 N N . LEU B 1 54 ? -18.471 24.975 23.360 1.00 43.65 52 LEU B N 1
ATOM 2222 C CA . LEU B 1 54 ? -17.099 25.392 23.569 1.00 46.11 52 LEU B CA 1
ATOM 2223 C C . LEU B 1 54 ? -17.001 26.282 24.806 1.00 52.17 52 LEU B C 1
ATOM 2224 O O . LEU B 1 54 ? -17.607 27.364 24.825 1.00 54.82 52 LEU B O 1
ATOM 2229 N N . PRO B 1 55 ? -16.266 25.876 25.852 1.00 53.11 53 PRO B N 1
ATOM 2230 C CA . PRO B 1 55 ? -16.216 26.708 27.069 1.00 53.98 53 PRO B CA 1
ATOM 2231 C C . PRO B 1 55 ? -15.487 28.024 26.878 1.00 53.89 53 PRO B C 1
ATOM 2232 O O . PRO B 1 55 ? -15.838 28.998 27.555 1.00 57.30 53 PRO B O 1
ATOM 2236 N N . ASP B 1 56 ? -14.483 28.077 25.991 1.00 48.94 54 ASP B N 1
ATOM 2237 C CA . ASP B 1 56 ? -13.670 29.283 25.842 1.00 51.05 54 ASP B CA 1
ATOM 2238 C C . ASP B 1 56 ? -14.513 30.491 25.453 1.00 54.58 54 ASP B C 1
ATOM 2239 O O . ASP B 1 56 ? -14.131 31.629 25.741 1.00 54.82 54 ASP B O 1
ATOM 2244 N N . ILE B 1 57 ? -15.647 30.263 24.787 1.00 53.06 55 ILE B N 1
ATOM 2245 C CA . ILE B 1 57 ? -16.547 31.326 24.361 1.00 55.94 55 ILE B CA 1
ATOM 2246 C C . ILE B 1 57 ? -17.793 31.402 25.231 1.00 59.75 55 ILE B C 1
ATOM 2247 O O . ILE B 1 57 ? -18.644 32.277 25.016 1.00 54.87 55 ILE B O 1
ATOM 2252 N N . SER B 1 58 ? -17.914 30.516 26.217 1.00 56.60 56 SER B N 1
ATOM 2253 C CA . SER B 1 58 ? -19.115 30.435 27.032 1.00 63.39 56 SER B CA 1
ATOM 2254 C C . SER B 1 58 ? -19.205 31.601 28.013 1.00 71.72 56 SER B C 1
ATOM 2255 O O . SER B 1 58 ? -18.209 32.014 28.616 1.00 66.51 56 SER B O 1
ATOM 2258 N N . LYS B 1 59 ? -20.422 32.136 28.161 1.00 73.17 57 LYS B N 1
ATOM 2259 C CA . LYS B 1 59 ? -20.672 33.138 29.190 1.00 73.57 57 LYS B CA 1
ATOM 2260 C C . LYS B 1 59 ? -20.571 32.529 30.581 1.00 76.28 57 LYS B C 1
ATOM 2261 O O . LYS B 1 59 ? -20.192 33.222 31.535 1.00 76.22 57 LYS B O 1
ATOM 2263 N N . VAL B 1 60 ? -20.913 31.246 30.712 1.00 75.02 58 VAL B N 1
ATOM 2264 C CA . VAL B 1 60 ? -20.673 30.478 31.929 1.00 75.02 58 VAL B CA 1
ATOM 2265 C C . VAL B 1 60 ? -19.213 30.665 32.333 1.00 75.15 58 VAL B C 1
ATOM 2266 O O . VAL B 1 60 ? -18.304 30.217 31.626 1.00 77.71 58 VAL B O 1
ATOM 2270 N N . ARG B 1 61 ? -18.976 31.352 33.451 1.00 76.56 59 ARG B N 1
ATOM 2271 C CA . ARG B 1 61 ? -17.612 31.523 33.938 1.00 70.59 59 ARG B CA 1
ATOM 2272 C C . ARG B 1 61 ? -17.015 30.170 34.323 1.00 69.76 59 ARG B C 1
ATOM 2273 O O . ARG B 1 61 ? -17.729 29.181 34.520 1.00 67.02 59 ARG B O 1
ATOM 2275 N N . GLY B 1 62 ? -15.691 30.135 34.417 1.00 74.37 60 GLY B N 1
ATOM 2276 C CA . GLY B 1 62 ? -14.989 28.917 34.775 1.00 65.08 60 GLY B CA 1
ATOM 2277 C C . GLY B 1 62 ? -13.500 29.034 34.517 1.00 62.94 60 GLY B C 1
ATOM 2278 O O . GLY B 1 62 ? -12.997 30.061 34.054 1.00 66.76 60 GLY B O 1
ATOM 2279 N N . SER B 1 63 ? -12.799 27.942 34.826 1.00 60.67 61 SER B N 1
ATOM 2280 C CA . SER B 1 63 ? -11.352 27.871 34.650 1.00 64.60 61 SER B CA 1
ATOM 2281 C C . SER B 1 63 ? -10.932 27.272 33.307 1.00 71.04 61 SER B C 1
ATOM 2282 O O . SER B 1 63 ? -9.754 26.943 33.134 1.00 75.00 61 SER B O 1
ATOM 2284 N N . LEU B 1 64 ? -11.851 27.128 32.355 1.00 69.28 62 LEU B N 1
ATOM 2285 C CA . LEU B 1 64 ? -11.559 26.500 31.064 1.00 67.31 62 LEU B CA 1
ATOM 2286 C C . LEU B 1 64 ? -11.770 27.541 29.965 1.00 64.23 62 LEU B C 1
ATOM 2287 O O . LEU B 1 64 ? -12.820 27.591 29.321 1.00 59.12 62 LEU B O 1
ATOM 2292 N N . LYS B 1 65 ? -10.755 28.375 29.746 1.00 62.22 63 LYS B N 1
ATOM 2293 C CA . LYS B 1 65 ? -10.940 29.543 28.896 1.00 59.25 63 LYS B CA 1
ATOM 2294 C C . LYS B 1 65 ? -9.889 29.652 27.798 1.00 57.70 63 LYS B C 1
ATOM 2295 O O . LYS B 1 65 ? -10.160 30.230 26.742 1.00 59.88 63 LYS B O 1
ATOM 2297 N N . VAL B 1 66 ? -8.690 29.124 28.024 1.00 58.43 64 VAL B N 1
ATOM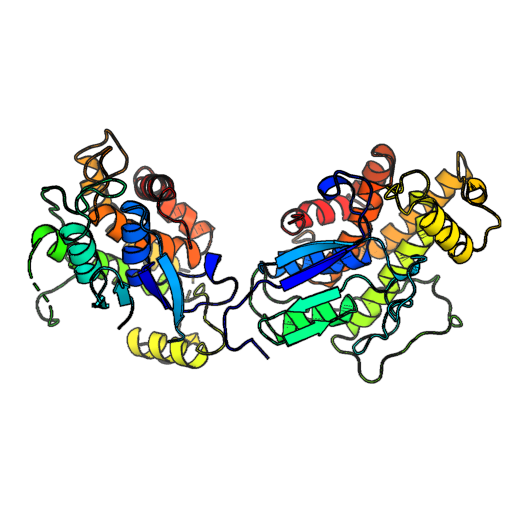 2298 C CA . VAL B 1 66 ? -7.629 29.218 27.018 1.00 54.52 64 VAL B CA 1
ATOM 2299 C C . VAL B 1 66 ? -7.151 27.814 26.653 1.00 53.22 64 VAL B C 1
ATOM 2300 O O . VAL B 1 66 ? -7.270 26.888 27.474 1.00 48.21 64 VAL B O 1
ATOM 2304 N N . PRO B 1 67 ? -6.650 27.598 25.433 1.00 51.02 65 PRO B N 1
ATOM 2305 C CA . PRO B 1 67 ? -6.020 26.312 25.099 1.00 48.94 65 PRO B CA 1
ATOM 2306 C C . PRO B 1 67 ? -4.865 26.018 26.038 1.00 47.31 65 PRO B C 1
ATOM 2307 O O . PRO B 1 67 ? -4.094 26.921 26.393 1.00 49.67 65 PRO B O 1
ATOM 2311 N N . PRO B 1 68 ? -4.697 24.768 26.449 1.00 45.99 66 PRO B N 1
ATOM 2312 C CA . PRO B 1 68 ? -3.662 24.458 27.436 1.00 47.46 66 PRO B CA 1
ATOM 2313 C C . PRO B 1 68 ? -2.266 24.563 26.840 1.00 49.99 66 PRO B C 1
ATOM 2314 O O . PRO B 1 68 ? -2.072 24.612 25.620 1.00 46.64 66 PRO B O 1
ATOM 2318 N N . CYS B 1 69 ? -1.282 24.649 27.733 1.00 54.39 67 CYS B N 1
ATOM 2319 C CA . CYS B 1 69 ? 0.109 24.619 27.305 1.00 51.62 67 CYS B CA 1
ATOM 2320 C C . CYS B 1 69 ? 0.484 23.202 26.895 1.00 50.51 67 CYS B C 1
ATOM 2321 O O . CYS B 1 69 ? 0.102 22.223 27.539 1.00 50.78 67 CYS B O 1
ATOM 2324 N N . ARG B 1 70 ? 1.217 23.106 25.800 1.00 49.42 68 ARG B N 1
ATOM 2325 C CA . ARG B 1 70 ? 1.672 21.832 25.275 1.00 44.47 68 ARG B CA 1
ATOM 2326 C C . ARG B 1 70 ? 2.945 21.412 25.989 1.00 46.08 68 ARG B C 1
ATOM 2327 O O . ARG B 1 70 ? 3.889 22.203 26.089 1.00 49.42 68 ARG B O 1
ATOM 2335 N N . LYS B 1 71 ? 2.985 20.169 26.473 1.00 44.38 69 LYS B N 1
ATOM 2336 C CA . LYS B 1 71 ? 4.208 19.663 27.092 1.00 42.54 69 LYS B CA 1
ATOM 2337 C C . LYS B 1 71 ? 5.214 19.121 26.070 1.00 41.10 69 LYS B C 1
ATOM 2338 O O . LYS B 1 71 ? 6.425 19.286 26.266 1.00 40.06 69 LYS B O 1
ATOM 2340 N N . PHE B 1 72 ? 4.755 18.513 24.969 1.00 39.49 70 PHE B N 1
ATOM 2341 C CA . PHE B 1 72 ? 5.638 17.729 24.103 1.00 41.84 70 PHE B CA 1
ATOM 2342 C C . PHE B 1 72 ? 5.910 18.350 22.741 1.00 41.48 70 PHE B C 1
ATOM 2343 O O . PHE B 1 72 ? 6.600 17.730 21.925 1.00 40.11 70 PHE B O 1
ATOM 2351 N N . ALA B 1 73 ? 5.394 19.545 22.472 1.00 36.49 71 ALA B N 1
ATOM 2352 C CA . ALA B 1 73 ? 5.684 20.245 21.233 1.00 36.85 71 ALA B CA 1
ATOM 2353 C C . ALA B 1 73 ? 5.440 21.732 21.446 1.00 43.52 71 ALA B C 1
ATOM 2354 O O . ALA B 1 73 ? 4.769 22.143 22.397 1.00 39.07 71 ALA B O 1
ATOM 2356 N N . ASP B 1 74 ? 5.984 22.526 20.531 1.00 40.60 72 ASP B N 1
ATOM 2357 C CA . ASP B 1 74 ? 5.752 23.956 20.513 1.00 39.04 72 ASP B CA 1
ATOM 2358 C C . ASP B 1 74 ? 4.311 24.244 20.104 1.00 39.33 72 ASP B C 1
ATOM 2359 O O . ASP B 1 74 ? 3.631 23.415 19.487 1.00 37.14 72 ASP B O 1
ATOM 2364 N N . GLY B 1 75 ? 3.845 25.442 20.460 1.00 40.33 73 GLY B N 1
ATOM 2365 C CA . GLY B 1 75 ? 2.512 25.892 20.102 1.00 39.41 73 GLY B CA 1
ATOM 2366 C C . GLY B 1 75 ? 1.423 25.292 20.975 1.00 40.00 73 GLY B C 1
ATOM 2367 O O . GLY B 1 75 ? 1.674 24.660 22.006 1.00 37.94 73 GLY B O 1
ATOM 2368 N N . THR B 1 76 ? 0.181 25.509 20.540 1.00 39.64 74 THR B N 1
ATOM 2369 C CA . THR B 1 76 ? -1.019 25.077 21.252 1.00 37.56 74 THR B CA 1
ATOM 2370 C C . THR B 1 76 ? -2.082 24.690 20.235 1.00 35.65 74 THR B C 1
ATOM 2371 O O . THR B 1 76 ? -1.925 24.906 19.028 1.00 36.17 74 THR B O 1
ATOM 2375 N N . ASP B 1 77 ? -3.199 24.168 20.735 1.00 30.48 75 ASP B N 1
ATOM 2376 C CA . ASP B 1 77 ? -4.391 24.054 19.910 1.00 31.08 75 ASP B CA 1
ATOM 2377 C C . ASP B 1 77 ? -5.096 25.419 19.815 1.00 34.68 75 ASP B C 1
ATOM 2378 O O . ASP B 1 77 ? -4.633 26.431 20.354 1.00 34.68 75 ASP B O 1
ATOM 2383 N N . ALA B 1 78 ? -6.242 25.433 19.130 1.00 33.91 76 ALA B N 1
ATOM 2384 C CA . ALA B 1 78 ? -7.068 26.630 18.991 1.00 34.89 76 ALA B CA 1
ATOM 2385 C C . ALA B 1 78 ? -7.929 26.877 20.232 1.00 35.39 76 ALA B C 1
ATOM 2386 O O . ALA B 1 78 ? -8.152 28.027 20.610 1.00 36.24 76 ALA B O 1
ATOM 2388 N N . PHE B 1 79 ? -8.455 25.818 20.851 1.00 31.79 77 PHE B N 1
ATOM 2389 C CA . PHE B 1 79 ? -9.339 25.935 21.997 1.00 34.50 77 PHE B CA 1
ATOM 2390 C C . PHE B 1 79 ? -8.928 24.903 23.043 1.00 38.17 77 PHE B C 1
ATOM 2391 O O . PHE B 1 79 ? -8.003 24.109 22.833 1.00 38.00 77 PHE B O 1
ATOM 2399 N N . THR B 1 80 ? -9.634 24.923 24.180 1.00 34.24 78 THR B N 1
ATOM 2400 C CA . THR B 1 80 ? -9.391 23.952 25.243 1.00 37.86 78 THR B CA 1
ATOM 2401 C C . THR B 1 80 ? -9.631 22.519 24.769 1.00 30.74 78 THR B C 1
ATOM 2402 O O . THR B 1 80 ? -8.887 21.608 25.138 1.00 35.19 78 THR B O 1
ATOM 2406 N N . LEU B 1 81 ? -10.676 22.295 23.973 1.00 31.94 79 LEU B N 1
ATOM 2407 C CA . LEU B 1 81 ? -10.937 20.979 23.391 1.00 35.73 79 LEU B CA 1
ATOM 2408 C C . LEU B 1 81 ? -10.077 20.771 22.148 1.00 32.47 79 LEU B C 1
ATOM 2409 O O . LEU B 1 81 ? -9.858 21.702 21.392 1.00 32.43 79 LEU B O 1
ATOM 2414 N N . PRO B 1 82 ? -9.619 19.551 21.887 1.00 35.08 80 PRO B N 1
ATOM 2415 C CA . PRO B 1 82 ? -9.978 18.257 22.509 1.00 30.15 80 PRO B CA 1
ATOM 2416 C C . PRO B 1 82 ? -9.487 18.054 23.935 1.00 31.93 80 PRO B C 1
ATOM 2417 O O . PRO B 1 82 ? -8.465 18.582 24.355 1.00 33.76 80 PRO B O 1
ATOM 2421 N N . ILE B 1 83 ? -10.245 17.279 24.694 1.00 28.82 81 ILE B N 1
ATOM 2422 C CA . ILE B 1 83 ? -9.820 16.757 25.985 1.00 31.75 81 ILE B CA 1
ATOM 2423 C C . ILE B 1 83 ? -10.223 15.288 26.027 1.00 30.75 81 ILE B C 1
ATOM 2424 O O . ILE B 1 83 ? -11.335 14.936 25.619 1.00 29.27 81 ILE B O 1
ATOM 2429 N N . ILE B 1 84 ? -9.323 14.427 26.486 1.00 29.32 82 ILE B N 1
ATOM 2430 C CA . ILE B 1 84 ? -9.722 13.061 26.794 1.00 32.30 82 ILE B CA 1
ATOM 2431 C C . ILE B 1 84 ? -9.429 12.764 28.256 1.00 33.93 82 ILE B C 1
ATOM 2432 O O . ILE B 1 84 ? -8.502 13.311 28.866 1.00 36.22 82 ILE B O 1
ATOM 2437 N N . GLU B 1 85 ? -10.270 11.915 28.830 1.00 35.78 83 GLU B N 1
ATOM 2438 C CA . GLU B 1 85 ? -9.980 11.272 30.099 1.00 35.69 83 GLU B CA 1
ATOM 2439 C C . GLU B 1 85 ? -9.977 9.765 29.883 1.00 35.69 83 GLU B C 1
ATOM 2440 O O . GLU B 1 85 ? -10.929 9.207 29.326 1.00 35.14 83 GLU B O 1
ATOM 2446 N N . ASP B 1 86 ? -8.880 9.131 30.281 1.00 37.46 84 ASP B N 1
ATOM 2447 C CA . ASP B 1 86 ? -8.694 7.689 30.187 1.00 37.24 84 ASP B CA 1
ATOM 2448 C C . ASP B 1 86 ? -8.795 7.088 31.587 1.00 40.50 84 ASP B C 1
ATOM 2449 O O . ASP B 1 86 ? -7.835 7.169 32.371 1.00 37.69 84 ASP B O 1
ATOM 2454 N N . PRO B 1 87 ? -9.929 6.492 31.954 1.00 41.52 85 PRO B N 1
ATOM 2455 C CA . PRO B 1 87 ? -10.044 5.898 33.302 1.00 43.61 85 PRO B CA 1
ATOM 2456 C C . PRO B 1 87 ? -9.020 4.806 33.577 1.00 46.30 85 PRO B C 1
ATOM 2457 O O . PRO B 1 87 ? -8.658 4.592 34.740 1.00 47.17 85 PRO B O 1
ATOM 2461 N N . ALA B 1 88 ? -8.517 4.133 32.540 1.00 41.51 86 ALA B N 1
ATOM 2462 C CA . ALA B 1 88 ? -7.536 3.072 32.733 1.00 43.42 86 ALA B CA 1
ATOM 2463 C C . ALA B 1 88 ? -6.252 3.562 33.386 1.00 44.81 86 ALA B C 1
ATOM 2464 O O . ALA B 1 88 ? -5.524 2.755 33.965 1.00 49.24 86 ALA B O 1
ATOM 2466 N N . THR B 1 89 ? -5.937 4.856 33.297 1.00 43.47 87 THR B N 1
ATOM 2467 C CA . THR B 1 89 ? -4.726 5.375 33.922 1.00 41.61 87 THR B CA 1
ATOM 2468 C C . THR B 1 89 ? -4.987 6.608 34.776 1.00 38.77 87 THR B C 1
ATOM 2469 O O . THR B 1 89 ? -4.025 7.238 35.224 1.00 37.22 87 THR B O 1
ATOM 2473 N N . ASP B 1 90 ? -6.251 6.978 34.995 1.00 39.01 88 ASP B N 1
ATOM 2474 C CA . ASP B 1 90 ? -6.607 8.220 35.694 1.00 41.33 88 ASP B CA 1
ATOM 2475 C C . ASP B 1 90 ? -5.947 9.442 35.046 1.00 40.93 88 ASP B C 1
ATOM 2476 O O . ASP B 1 90 ? -5.438 10.335 35.734 1.00 36.83 88 ASP B O 1
ATOM 2481 N N . SER B 1 91 ? -5.935 9.477 33.714 1.00 40.17 89 SER B N 1
ATOM 2482 C CA . SER B 1 91 ? -5.224 10.502 32.956 1.00 35.32 89 SER B CA 1
ATOM 2483 C C . SER B 1 91 ? -6.208 11.478 32.325 1.00 35.77 89 SER B C 1
ATOM 2484 O O . SER B 1 91 ? -7.163 11.065 31.660 1.00 35.61 89 SER B O 1
ATOM 2487 N N . LEU B 1 92 ? -5.961 12.769 32.530 1.00 32.92 90 LEU B N 1
ATOM 2488 C CA . LEU B 1 92 ? -6.674 13.842 31.851 1.00 36.19 90 LEU B CA 1
ATOM 2489 C C . LEU B 1 92 ? -5.655 14.544 30.953 1.00 36.81 90 LEU B C 1
ATOM 2490 O O . LEU B 1 92 ? -4.655 15.074 31.448 1.00 31.33 90 LEU B O 1
ATOM 2495 N N . VAL B 1 93 ? -5.866 14.490 29.636 1.00 34.01 91 VAL B N 1
ATOM 2496 C CA . VAL B 1 93 ? -4.924 15.043 28.656 1.00 32.09 91 VAL B CA 1
ATOM 2497 C C . VAL B 1 93 ? -5.693 16.025 27.783 1.00 32.57 91 VAL B C 1
ATOM 2498 O O . VAL B 1 93 ? -6.703 15.655 27.171 1.00 30.86 91 VAL B O 1
ATOM 2502 N N . GLY B 1 94 ? -5.223 17.271 27.728 1.00 34.04 92 GLY B N 1
ATOM 2503 C CA . GLY B 1 94 ? -6.036 18.351 27.191 1.00 31.79 92 GLY B CA 1
ATOM 2504 C C . GLY B 1 94 ? -5.570 18.986 25.898 1.00 34.02 92 GLY B C 1
ATOM 2505 O O . GLY B 1 94 ? -6.220 19.918 25.403 1.00 32.42 92 GLY B O 1
ATOM 2506 N N . ASP B 1 95 ? -4.454 18.506 25.345 1.00 32.68 93 ASP B N 1
ATOM 2507 C CA . ASP B 1 95 ? -3.892 19.037 24.107 1.00 32.10 93 ASP B CA 1
ATOM 2508 C C . ASP B 1 95 ? -3.715 17.920 23.078 1.00 32.20 93 ASP B C 1
ATOM 2509 O O . ASP B 1 95 ? -3.223 16.838 23.413 1.00 32.29 93 ASP B O 1
ATOM 2514 N N . SER B 1 96 ? -4.066 18.213 21.816 1.00 30.35 94 SER B N 1
ATOM 2515 C CA . SER B 1 96 ? -4.151 17.179 20.783 1.00 30.36 94 SER B CA 1
ATOM 2516 C C . SER B 1 96 ? -2.816 16.470 20.561 1.00 31.10 94 SER B C 1
ATOM 2517 O O . SER B 1 96 ? -2.780 15.245 20.365 1.00 32.57 94 SER B O 1
ATOM 2520 N N . PHE B 1 97 ? -1.707 17.212 20.550 1.00 29.82 95 PHE B N 1
ATOM 2521 C CA . PHE B 1 97 ? -0.428 16.542 20.349 1.00 31.17 95 PHE B CA 1
ATOM 2522 C C . PHE B 1 97 ? -0.067 15.688 21.563 1.00 33.19 95 PHE B C 1
ATOM 2523 O O . PHE B 1 97 ? 0.357 14.537 21.418 1.00 27.96 95 PHE B O 1
ATOM 2531 N N . ASP B 1 98 ? -0.238 16.237 22.770 1.00 31.11 96 ASP B N 1
ATOM 2532 C CA . ASP B 1 98 ? 0.037 15.461 23.973 1.00 31.84 96 ASP B CA 1
ATOM 2533 C C . ASP B 1 98 ? -0.862 14.234 24.058 1.00 30.84 96 ASP B C 1
ATOM 2534 O O . ASP B 1 98 ? -0.456 13.210 24.610 1.00 28.53 96 ASP B O 1
ATOM 2539 N N . ILE B 1 99 ? -2.094 14.332 23.555 1.00 28.68 97 ILE B N 1
ATOM 2540 C CA . ILE B 1 99 ? -2.989 13.187 23.543 1.00 29.49 97 ILE B CA 1
ATOM 2541 C C . ILE B 1 99 ? -2.433 12.084 22.646 1.00 33.59 97 ILE B C 1
ATOM 2542 O O . ILE B 1 99 ? -2.449 10.896 23.008 1.00 30.35 97 ILE B O 1
ATOM 2547 N N . ALA B 1 100 ? -1.949 12.455 21.456 1.00 30.67 98 ALA B N 1
ATOM 2548 C CA . ALA B 1 100 ? -1.391 11.457 20.552 1.00 31.75 98 ALA B CA 1
ATOM 2549 C C . ALA B 1 100 ? -0.164 10.796 21.166 1.00 32.72 98 ALA B C 1
ATOM 2550 O O . ALA B 1 100 ? 0.052 9.591 20.991 1.00 32.64 98 ALA B O 1
ATOM 2552 N N . VAL B 1 101 ? 0.655 11.574 21.876 1.00 30.50 99 VAL B N 1
ATOM 2553 C CA . VAL B 1 101 ? 1.804 11.007 22.574 1.00 33.87 99 VAL B CA 1
ATOM 2554 C C . VAL B 1 101 ? 1.343 10.067 23.686 1.00 34.94 99 VAL B C 1
ATOM 2555 O O . VAL B 1 101 ? 1.887 8.973 23.858 1.00 33.49 99 VAL B O 1
ATOM 2559 N N . TYR B 1 102 ? 0.330 10.483 24.450 1.00 32.81 100 TYR B N 1
ATOM 2560 C CA . TYR B 1 102 ? -0.238 9.632 25.483 1.00 33.14 100 TYR B CA 1
ATOM 2561 C C . TYR B 1 102 ? -0.719 8.308 24.897 1.00 34.88 100 TYR B C 1
ATOM 2562 O O . TYR B 1 102 ? -0.438 7.240 25.446 1.00 33.62 100 TYR B O 1
ATOM 2571 N N . LEU B 1 103 ? -1.459 8.361 23.785 1.00 31.58 101 LEU B N 1
ATOM 2572 C CA . LEU B 1 103 ? -2.013 7.140 23.211 1.00 35.43 101 LEU B CA 1
ATOM 2573 C C . LEU B 1 103 ? -0.919 6.213 22.686 1.00 36.11 101 LEU B C 1
ATOM 2574 O O . LEU B 1 103 ? -1.075 4.986 22.708 1.00 31.73 101 LEU B O 1
ATOM 2579 N N . GLN B 1 104 ? 0.189 6.775 22.208 1.00 35.50 102 GLN B N 1
ATOM 2580 C CA . GLN B 1 104 ? 1.262 5.926 21.715 1.00 34.62 102 GLN B CA 1
ATOM 2581 C C . GLN B 1 104 ? 1.982 5.229 22.864 1.00 35.97 102 GLN B C 1
ATOM 2582 O O . GLN B 1 104 ? 2.288 4.039 22.777 1.00 36.25 102 GLN B O 1
ATOM 2588 N N . LYS B 1 105 ? 2.252 5.947 23.955 1.00 32.59 103 LYS B N 1
ATOM 2589 C CA . LYS B 1 105 ? 3.019 5.351 25.036 1.00 38.11 103 LYS B CA 1
ATOM 2590 C C . LYS B 1 105 ? 2.187 4.383 25.866 1.00 40.38 103 LYS B C 1
ATOM 2591 O O . LYS B 1 105 ? 2.755 3.511 26.514 1.00 42.90 103 LYS B O 1
ATOM 2597 N N . THR B 1 106 ? 0.866 4.521 25.859 1.00 35.78 104 THR B N 1
ATOM 2598 C CA . THR B 1 106 ? -0.030 3.716 26.667 1.00 38.90 104 THR B CA 1
ATOM 2599 C C . THR B 1 106 ? -0.583 2.518 25.911 1.00 39.90 104 THR B C 1
ATOM 2600 O O . THR B 1 106 ? -0.752 1.448 26.495 1.00 40.77 104 THR B O 1
ATOM 2604 N N . TYR B 1 107 ? -0.866 2.675 24.626 1.00 36.40 105 TYR B N 1
ATOM 2605 C CA . TYR B 1 107 ? -1.369 1.593 23.781 1.00 34.41 105 TYR B CA 1
ATOM 2606 C C . TYR B 1 107 ? -0.478 1.444 22.557 1.00 34.74 105 TYR B C 1
ATOM 2607 O O . TYR B 1 107 ? -0.923 1.609 21.420 1.00 34.40 105 TYR B O 1
ATOM 2616 N N . PRO B 1 108 ? 0.799 1.127 22.756 1.00 36.13 106 PRO B N 1
ATOM 2617 C CA . PRO B 1 108 ? 1.751 1.246 21.642 1.00 39.49 106 PRO B CA 1
ATOM 2618 C C . PRO B 1 108 ? 1.475 0.303 20.477 1.00 39.43 106 PRO B C 1
ATOM 2619 O O . PRO B 1 108 ? 1.861 0.614 19.345 1.00 36.43 106 PRO B O 1
ATOM 2623 N N . LYS B 1 109 ? 0.786 -0.813 20.687 1.00 37.91 107 LYS B N 1
ATOM 2624 C CA . LYS B 1 109 ? 0.620 -1.766 19.601 1.00 38.75 107 LYS B CA 1
ATOM 2625 C C . LYS B 1 109 ? -0.840 -2.007 19.243 1.00 39.01 107 LYS B C 1
ATOM 2626 O O . LYS B 1 109 ? -1.124 -2.849 18.387 1.00 39.07 107 LYS B O 1
ATOM 2632 N N . SER B 1 110 ? -1.767 -1.255 19.833 1.00 34.86 108 SER B N 1
ATOM 2633 C CA . SER B 1 110 ? -3.180 -1.425 19.536 1.00 33.44 108 SER B CA 1
ATOM 2634 C C . SER B 1 110 ? -3.531 -0.937 18.131 1.00 38.02 108 SER B C 1
ATOM 2635 O O . SER B 1 110 ? -2.875 -0.051 17.570 1.00 37.20 108 SER B O 1
ATOM 2638 N N . GLY B 1 111 ? -4.573 -1.545 17.557 1.00 35.31 109 GLY B N 1
ATOM 2639 C CA . GLY B 1 111 ? -5.134 -1.071 16.302 1.00 32.62 109 GLY B CA 1
ATOM 2640 C C . GLY B 1 111 ? -4.142 -1.141 15.163 1.00 35.98 109 GLY B C 1
ATOM 2641 O O . GLY B 1 111 ? -3.572 -2.197 14.870 1.00 37.82 109 GLY B O 1
ATOM 2642 N N . ALA B 1 112 ? -3.925 0.001 14.493 1.00 37.41 110 ALA B N 1
ATOM 2643 C CA . ALA B 1 112 ? -2.992 0.056 13.371 1.00 34.31 110 ALA B CA 1
ATOM 2644 C C . ALA B 1 112 ? -1.542 0.136 13.817 1.00 34.08 110 ALA B C 1
ATOM 2645 O O . ALA B 1 112 ? -0.655 0.201 12.960 1.00 38.40 110 ALA B O 1
ATOM 2647 N N . GLY B 1 113 ? -1.283 0.160 15.121 1.00 34.74 111 GLY B N 1
ATOM 2648 C CA . GLY B 1 113 ? 0.082 0.120 15.621 1.00 36.25 111 GLY B CA 1
ATOM 2649 C C . GLY B 1 113 ? 0.649 1.511 15.909 1.00 36.03 111 GLY B C 1
ATOM 2650 O O . GLY B 1 113 ? -0.006 2.339 16.546 1.00 32.57 111 GLY B O 1
ATOM 2651 N N . ASP B 1 114 ? 1.874 1.743 15.441 1.00 33.32 112 ASP B N 1
ATOM 2652 C CA . ASP B 1 114 ? 2.664 2.907 15.823 1.00 38.72 112 ASP B CA 1
ATOM 2653 C C . ASP B 1 114 ? 2.085 4.201 15.238 1.00 34.42 112 ASP B C 1
ATOM 2654 O O . ASP B 1 114 ? 1.894 4.317 14.024 1.00 34.38 112 ASP B O 1
ATOM 2659 N N . LEU B 1 115 ? 1.827 5.182 16.104 1.00 36.30 113 LEU B N 1
ATOM 2660 C CA . LEU B 1 115 ? 1.441 6.505 15.614 1.00 34.60 113 LEU B CA 1
ATOM 2661 C C . LEU B 1 115 ? 2.645 7.321 15.174 1.00 34.48 113 LEU B C 1
ATOM 2662 O O . LEU B 1 115 ? 2.494 8.243 14.365 1.00 32.02 113 LEU B O 1
ATOM 2667 N N . PHE B 1 116 ? 3.841 6.999 15.662 1.00 33.14 114 PHE B N 1
ATOM 2668 C CA . PHE B 1 116 ? 5.024 7.818 15.396 1.00 35.80 114 PHE B CA 1
ATOM 2669 C C . PHE B 1 116 ? 6.173 6.978 14.846 1.00 32.41 114 PHE B C 1
ATOM 2670 O O . PHE B 1 116 ? 7.263 6.959 15.418 1.00 35.38 114 PHE B O 1
ATOM 2678 N N . PRO B 1 117 ? 5.982 6.301 13.713 1.00 37.31 115 PRO B N 1
ATOM 2679 C CA . PRO B 1 117 ? 7.110 5.605 13.070 1.00 37.68 115 PRO B CA 1
ATOM 2680 C C . PRO B 1 117 ? 8.141 6.599 12.575 1.00 40.00 115 PRO B C 1
ATOM 2681 O O . PRO B 1 117 ? 7.786 7.682 12.085 1.00 43.35 115 PRO B O 1
ATOM 2685 N N . PRO B 1 118 ? 9.425 6.280 12.693 1.00 41.73 116 PRO B N 1
ATOM 2686 C CA . PRO B 1 118 ? 10.454 7.258 12.319 1.00 41.57 116 PRO B CA 1
ATOM 2687 C C . PRO B 1 118 ? 10.373 7.592 10.840 1.00 41.72 116 PRO B C 1
ATOM 2688 O O . PRO B 1 118 ? 10.187 6.713 9.996 1.00 40.80 116 PRO B O 1
ATOM 2692 N N . GLN B 1 119 ? 10.479 8.885 10.538 1.00 37.79 117 GLN B N 1
ATOM 2693 C CA . GLN B 1 119 ? 10.488 9.385 9.174 1.00 38.83 117 GLN B CA 1
ATOM 2694 C C . GLN B 1 119 ? 10.969 10.827 9.160 1.00 45.61 117 GLN B C 1
ATOM 2695 O O . GLN B 1 119 ? 10.804 11.565 10.136 1.00 45.69 117 GLN B O 1
ATOM 2701 N N . SER B 1 120 ? 11.608 11.197 8.058 1.00 44.64 118 SER B N 1
ATOM 2702 C CA . SER B 1 120 ? 11.758 12.595 7.713 1.00 44.21 118 SER B CA 1
ATOM 2703 C C . SER B 1 120 ? 10.374 13.170 7.480 1.00 47.96 118 SER B C 1
ATOM 2704 O O . SER B 1 120 ? 9.536 12.549 6.811 1.00 53.70 118 SER B O 1
ATOM 2707 N N . LEU B 1 121 ? 10.119 14.336 8.048 1.00 38.76 119 LEU B N 1
ATOM 2708 C CA . LEU B 1 121 ? 8.921 15.097 7.728 1.00 42.22 119 LEU B CA 1
ATOM 2709 C C . LEU B 1 121 ? 9.409 16.463 7.275 1.00 41.01 119 LEU B C 1
ATOM 2710 O O . LEU B 1 121 ? 9.266 17.465 7.978 1.00 38.41 119 LEU B O 1
ATOM 2715 N N . ASP B 1 122 ? 10.066 16.468 6.120 1.00 37.49 120 ASP B N 1
ATOM 2716 C CA . ASP B 1 122 ? 10.837 17.614 5.657 1.00 44.08 120 ASP B CA 1
ATOM 2717 C C . ASP B 1 122 ? 9.874 18.569 4.969 1.00 41.57 120 ASP B C 1
ATOM 2718 O O . ASP B 1 122 ? 9.762 18.618 3.744 1.00 39.79 120 ASP B O 1
ATOM 2723 N N . TYR B 1 123 ? 9.141 19.319 5.790 1.00 37.23 121 TYR B N 1
ATOM 2724 C CA . TYR B 1 123 ? 8.172 20.282 5.292 1.00 38.73 121 TYR B CA 1
ATOM 2725 C C . TYR B 1 123 ? 8.296 21.578 6.088 1.00 36.37 121 TYR B C 1
ATOM 2726 O O . TYR B 1 123 ? 8.351 21.550 7.320 1.00 37.87 121 TYR B O 1
ATOM 2735 N N . VAL B 1 124 ? 8.354 22.703 5.381 1.00 37.16 122 VAL B N 1
ATOM 2736 C CA . VAL B 1 124 ? 8.438 24.033 5.981 1.00 35.90 122 VAL B CA 1
ATOM 2737 C C . VAL B 1 124 ? 7.332 24.882 5.377 1.00 35.82 122 VAL B C 1
ATOM 2738 O O . VAL B 1 124 ? 7.304 25.076 4.161 1.00 32.86 122 VAL B O 1
ATOM 2742 N N . PHE B 1 125 ? 6.431 25.399 6.211 1.00 34.55 123 PHE B N 1
ATOM 2743 C CA . PHE B 1 125 ? 5.454 26.370 5.726 1.00 33.71 123 PHE B CA 1
ATOM 2744 C C . PHE B 1 125 ? 6.145 27.720 5.650 1.00 35.52 123 PHE B C 1
ATOM 2745 O O . PHE B 1 125 ? 6.453 28.326 6.682 1.00 34.96 123 PHE B O 1
ATOM 2753 N N . LYS B 1 126 ? 6.400 28.189 4.435 1.00 34.38 124 LYS B N 1
ATOM 2754 C CA . LYS B 1 126 ? 7.264 29.345 4.285 1.00 39.64 124 LYS B CA 1
ATOM 2755 C C . LYS B 1 126 ? 6.594 30.652 4.703 1.00 36.93 124 LYS B C 1
ATOM 2756 O O . LYS B 1 126 ? 7.286 31.664 4.804 1.00 35.05 124 LYS B O 1
ATOM 2762 N N . HIS B 1 127 ? 5.291 30.654 4.983 1.00 33.25 125 HIS B N 1
ATOM 2763 C CA . HIS B 1 127 ? 4.616 31.867 5.415 1.00 36.51 125 HIS B CA 1
ATOM 2764 C C . HIS B 1 127 ? 4.480 31.950 6.933 1.00 35.83 125 HIS B C 1
ATOM 2765 O O . HIS B 1 127 ? 3.740 32.800 7.439 1.00 35.68 125 HIS B O 1
ATOM 2772 N N . ASN B 1 128 ? 5.215 31.110 7.668 1.00 37.12 126 ASN B N 1
ATOM 2773 C CA . ASN B 1 128 ? 5.329 31.279 9.116 1.00 36.31 126 ASN B CA 1
ATOM 2774 C C . ASN B 1 128 ? 5.993 32.600 9.467 1.00 36.63 126 ASN B C 1
ATOM 2775 O O . ASN B 1 128 ? 5.600 33.263 10.431 1.00 41.40 126 ASN B O 1
ATOM 2780 N N . GLY B 1 129 ? 7.016 32.987 8.710 1.00 33.78 127 GLY B N 1
ATOM 2781 C CA . GLY B 1 129 ? 7.882 34.060 9.149 1.00 37.05 127 GLY B CA 1
ATOM 2782 C C . GLY B 1 129 ? 8.666 33.658 10.396 1.00 38.19 127 GLY B C 1
ATOM 2783 O O . GLY B 1 129 ? 8.624 32.515 10.864 1.00 33.68 127 GLY B O 1
ATOM 2784 N N . ILE B 1 130 ? 9.379 34.634 10.956 1.00 32.22 128 ILE B N 1
ATOM 2785 C CA . ILE B 1 130 ? 10.339 34.353 12.010 1.00 33.77 128 ILE B CA 1
ATOM 2786 C C . ILE B 1 130 ? 10.039 35.109 13.298 1.00 32.32 128 ILE B C 1
ATOM 2787 O O . ILE B 1 130 ? 10.824 35.034 14.238 1.00 33.51 128 ILE B O 1
ATOM 2792 N N . LEU B 1 131 ? 8.918 35.835 13.373 1.00 30.69 129 LEU B N 1
ATOM 2793 C CA . LEU B 1 131 ? 8.702 36.762 14.489 1.00 34.59 129 LEU B CA 1
ATOM 2794 C C . LEU B 1 131 ? 7.508 36.450 15.379 1.00 33.91 129 LEU B C 1
ATOM 2795 O O . LEU B 1 131 ? 7.449 36.982 16.494 1.00 41.77 129 LEU B O 1
ATOM 2800 N N . VAL B 1 132 ? 6.548 35.663 14.923 1.00 27.50 130 VAL B N 1
ATOM 2801 C CA . VAL B 1 132 ? 5.362 35.349 15.723 1.00 35.59 130 VAL B CA 1
ATOM 2802 C C . VAL B 1 132 ? 5.753 34.625 17.015 1.00 37.33 130 VAL B C 1
ATOM 2803 O O . VAL B 1 132 ? 6.426 33.586 16.959 1.00 34.30 130 VAL B O 1
ATOM 2807 N N . PRO B 1 133 ? 5.383 35.135 18.195 1.00 35.00 131 PRO B N 1
ATOM 2808 C CA . PRO B 1 133 ? 5.779 34.458 19.437 1.00 38.43 131 PRO B CA 1
ATOM 2809 C C . PRO B 1 133 ? 5.057 33.130 19.594 1.00 38.60 131 PRO B C 1
ATOM 2810 O O . PRO B 1 133 ? 3.928 32.956 19.131 1.00 39.66 131 PRO B O 1
ATOM 2814 N N . LEU B 1 134 ? 5.720 32.202 20.285 1.00 37.84 132 LEU B N 1
ATOM 2815 C CA . LEU B 1 134 ? 5.341 30.791 20.311 1.00 44.01 132 LEU B CA 1
ATOM 2816 C C . LEU B 1 134 ? 5.428 30.226 21.723 1.00 40.56 132 LEU B C 1
ATOM 2817 O O . LEU B 1 134 ? 6.447 30.390 22.394 1.00 35.75 132 LEU B O 1
ATOM 2822 N N . SER B 1 135 ? 4.378 29.515 22.143 1.00 41.81 133 SER B N 1
ATOM 2823 C CA . SER B 1 135 ? 4.337 28.807 23.425 1.00 45.19 133 SER B CA 1
ATOM 2824 C C . SER B 1 135 ? 5.660 28.145 23.874 1.00 49.45 133 SER B C 1
ATOM 2825 O O . SER B 1 135 ? 6.202 28.481 24.932 1.00 58.16 133 SER B O 1
ATOM 2828 N N . GLU B 1 136 ? 6.175 27.191 23.102 1.00 39.29 134 GLU B N 1
ATOM 2829 C CA . GLU B 1 136 ? 7.497 26.569 23.329 1.00 49.43 134 GLU B CA 1
ATOM 2830 C C . GLU B 1 136 ? 7.600 25.569 24.498 1.00 52.71 134 GLU B C 1
ATOM 2831 O O . GLU B 1 136 ? 7.554 25.935 25.681 1.00 49.58 134 GLU B O 1
ATOM 2837 N N . CYS B 1 137 ? 7.800 24.293 24.163 1.00 46.21 135 CYS B N 1
ATOM 2838 C CA . CYS B 1 137 ? 7.977 23.259 25.168 1.00 49.25 135 CYS B CA 1
ATOM 2839 C C . CYS B 1 137 ? 9.425 23.212 25.654 1.00 50.99 135 CYS B C 1
ATOM 2840 O O . CYS B 1 137 ? 10.339 23.787 25.054 1.00 48.56 135 CYS B O 1
ATOM 2843 N N . ARG B 1 138 ? 9.623 22.493 26.761 1.00 47.78 136 ARG B N 1
ATOM 2844 C CA . ARG B 1 138 ? 10.956 22.276 27.316 1.00 57.13 136 ARG B CA 1
ATOM 2845 C C . ARG B 1 138 ? 11.720 21.181 26.566 1.00 62.13 136 ARG B C 1
ATOM 2846 O O . ARG B 1 138 ? 12.878 21.382 26.180 1.00 58.22 136 ARG B O 1
ATOM 2848 N N . GLU B 1 139 ? 11.096 20.020 26.339 1.00 58.40 137 GLU B N 1
ATOM 2849 C CA . GLU B 1 139 ? 11.829 18.868 25.817 1.00 57.29 137 GLU B CA 1
ATOM 2850 C C . GLU B 1 139 ? 11.380 18.415 24.432 1.00 59.26 137 GLU B C 1
ATOM 2851 O O . GLU B 1 139 ? 12.232 18.229 23.551 1.00 68.93 137 GLU B O 1
ATOM 2853 N N . SER B 1 140 ? 10.081 18.195 24.215 1.00 50.84 138 SER B N 1
ATOM 2854 C CA . SER B 1 140 ? 9.553 17.773 22.916 1.00 49.40 138 SER B CA 1
ATOM 2855 C C . SER B 1 140 ? 9.833 16.310 22.593 1.00 48.38 138 SER B C 1
ATOM 2856 O O . SER B 1 140 ? 10.987 15.885 22.516 1.00 49.76 138 SER B O 1
ATOM 2859 N N . GLU B 1 141 ? 8.780 15.533 22.381 1.00 46.29 139 GLU B N 1
ATOM 2860 C CA . GLU B 1 141 ? 8.895 14.153 21.944 1.00 47.49 139 GLU B CA 1
ATOM 2861 C C . GLU B 1 141 ? 8.472 14.052 20.490 1.00 44.70 139 GLU B C 1
ATOM 2862 O O . GLU B 1 141 ? 7.524 14.712 20.071 1.00 45.41 139 GLU B O 1
ATOM 2868 N N . PHE B 1 142 ? 9.168 13.196 19.736 1.00 44.71 140 PHE B N 1
ATOM 2869 C CA . PHE B 1 142 ? 8.932 12.999 18.304 1.00 40.51 140 PHE B CA 1
ATOM 2870 C C . PHE B 1 142 ? 9.061 14.333 17.572 1.00 39.14 140 PHE B C 1
ATOM 2871 O O . PHE B 1 142 ? 8.101 14.797 16.942 1.00 35.74 140 PHE B O 1
ATOM 2879 N N . PRO B 1 143 ? 10.243 14.950 17.610 1.00 39.50 141 PRO B N 1
ATOM 2880 C CA . PRO B 1 143 ? 10.356 16.350 17.184 1.00 40.90 141 PRO B CA 1
ATOM 2881 C C . PRO B 1 143 ? 10.029 16.576 15.721 1.00 38.97 141 PRO B C 1
ATOM 2882 O O . PRO B 1 143 ? 9.530 17.654 15.376 1.00 36.45 141 PRO B O 1
ATOM 2886 N N . GLU B 1 144 ? 10.302 15.608 14.848 1.00 37.75 142 GLU B N 1
ATOM 2887 C CA . GLU B 1 144 ? 9.876 15.746 13.462 1.00 37.54 142 GLU B CA 1
ATOM 2888 C C . GLU B 1 144 ? 8.370 15.904 13.374 1.00 33.11 142 GLU B C 1
ATOM 2889 O O . GLU B 1 144 ? 7.869 16.733 12.614 1.00 36.25 142 GLU B O 1
ATOM 2895 N N . TYR B 1 145 ? 7.633 15.122 14.154 1.00 35.38 143 TYR B N 1
ATOM 2896 C CA . TYR B 1 145 ? 6.183 15.217 14.146 1.00 33.80 143 TYR B CA 1
ATOM 2897 C C . TYR B 1 145 ? 5.720 16.491 14.833 1.00 31.62 143 TYR B C 1
ATOM 2898 O O . TYR B 1 145 ? 4.686 17.061 14.467 1.00 30.99 143 TYR B O 1
ATOM 2907 N N . ALA B 1 146 ? 6.447 16.903 15.872 1.00 32.26 144 ALA B N 1
ATOM 2908 C CA . ALA B 1 146 ? 6.117 18.120 16.608 1.00 34.74 144 ALA B CA 1
ATOM 2909 C C . ALA B 1 146 ? 6.218 19.349 15.705 1.00 32.33 144 ALA B C 1
ATOM 2910 O O . ALA B 1 146 ? 5.308 20.183 15.675 1.00 28.62 144 ALA B O 1
ATOM 2912 N N . ARG B 1 147 ? 7.316 19.466 14.943 1.00 32.78 145 ARG B N 1
ATOM 2913 C CA . ARG B 1 147 ? 7.418 20.540 13.953 1.00 33.85 145 ARG B CA 1
ATOM 2914 C C . ARG B 1 147 ? 6.398 20.373 12.836 1.00 33.68 145 ARG B C 1
ATOM 2915 O O . ARG B 1 147 ? 5.850 21.368 12.353 1.00 30.26 145 ARG B O 1
ATOM 2923 N N . PHE B 1 148 ? 6.091 19.125 12.451 1.00 32.14 146 PHE B N 1
ATOM 2924 C CA . PHE B 1 148 ? 5.106 18.911 11.396 1.00 30.45 146 PHE B CA 1
ATOM 2925 C C . PHE B 1 148 ? 3.734 19.420 11.807 1.00 28.44 146 PHE B C 1
ATOM 2926 O O . PHE B 1 148 ? 3.037 20.064 11.013 1.00 31.27 146 PHE B O 1
ATOM 2934 N N . ASN B 1 149 ? 3.347 19.165 13.055 1.00 29.41 147 ASN B N 1
ATOM 2935 C CA . ASN B 1 149 ? 2.031 19.569 13.536 1.00 27.88 147 ASN B CA 1
ATOM 2936 C C . ASN B 1 149 ? 1.868 21.095 13.504 1.00 29.71 147 ASN B C 1
ATOM 2937 O O . ASN B 1 149 ? 0.798 21.609 13.143 1.00 28.17 147 ASN B O 1
ATOM 2942 N N . MET B 1 150 ? 2.918 21.839 13.862 1.00 27.32 148 MET B N 1
ATOM 2943 C CA . MET B 1 150 ? 2.782 23.289 13.834 1.00 30.95 148 MET B CA 1
ATOM 2944 C C . MET B 1 150 ? 2.763 23.809 12.396 1.00 29.04 148 MET B C 1
ATOM 2945 O O . MET B 1 150 ? 1.962 24.684 12.057 1.00 29.82 148 MET B O 1
ATOM 2950 N N . ASN B 1 151 ? 3.578 23.229 11.522 1.00 29.77 149 ASN B N 1
ATOM 2951 C CA . ASN B 1 151 ? 3.642 23.703 10.144 1.00 30.67 149 ASN B CA 1
ATOM 2952 C C . ASN B 1 151 ? 2.364 23.379 9.367 1.00 30.94 149 ASN B C 1
ATOM 2953 O O . ASN B 1 151 ? 1.913 24.190 8.547 1.00 32.91 149 ASN B O 1
ATOM 2958 N N . ILE B 1 152 ? 1.767 22.204 9.615 1.00 27.68 150 ILE B N 1
ATOM 2959 C CA . ILE B 1 152 ? 0.503 21.834 8.988 1.00 26.20 150 ILE B CA 1
ATOM 2960 C C . ILE B 1 152 ? -0.621 22.716 9.503 1.00 26.68 150 ILE B C 1
ATOM 2961 O O . ILE B 1 152 ? -1.493 23.138 8.735 1.00 28.65 150 ILE B O 1
ATOM 2966 N N . ASP B 1 153 ? -0.652 22.966 10.815 1.00 29.04 151 ASP B N 1
ATOM 2967 C CA . ASP B 1 153 ? -1.647 23.875 11.382 1.00 29.31 151 ASP B CA 1
ATOM 2968 C C . ASP B 1 153 ? -1.576 25.233 10.702 1.00 26.70 151 ASP B C 1
ATOM 2969 O O . ASP B 1 153 ? -2.594 25.776 10.269 1.00 26.97 151 ASP B O 1
ATOM 2974 N N . ALA B 1 154 ? -0.377 25.802 10.613 1.00 29.09 152 ALA B N 1
ATOM 2975 C CA . ALA B 1 154 ? -0.254 27.140 10.034 1.00 30.96 152 ALA B CA 1
ATOM 2976 C C . ALA B 1 154 ? -0.633 27.127 8.553 1.00 30.56 152 ALA B C 1
ATOM 2977 O O . ALA B 1 154 ? -1.342 28.020 8.079 1.00 31.58 152 ALA B O 1
ATOM 2979 N N . ALA B 1 155 ? -0.257 26.068 7.834 1.00 31.63 153 ALA B N 1
ATOM 2980 C CA . ALA B 1 155 ? -0.544 26.011 6.406 1.00 30.61 153 ALA B CA 1
ATOM 2981 C C . ALA B 1 155 ? -2.044 25.979 6.133 1.00 30.35 153 ALA B C 1
ATOM 2982 O O . ALA B 1 155 ? -2.530 26.660 5.220 1.00 32.16 153 ALA B O 1
ATOM 2984 N N . PHE B 1 156 ? -2.796 25.196 6.903 1.00 24.71 154 PHE B N 1
ATOM 2985 C CA . PHE B 1 156 ? -4.232 25.115 6.663 1.00 25.76 154 PHE B CA 1
ATOM 2986 C C . PHE B 1 156 ? -4.982 26.258 7.347 1.00 29.44 154 PHE B C 1
ATOM 2987 O O . PHE B 1 156 ? -5.961 26.779 6.799 1.00 29.13 154 PHE B O 1
ATOM 2995 N N . THR B 1 157 ? -4.551 26.658 8.547 1.00 24.89 155 THR B N 1
ATOM 2996 C CA . THR B 1 157 ? -5.305 27.671 9.270 1.00 29.94 155 THR B CA 1
ATOM 2997 C C . THR B 1 157 ? -5.285 29.017 8.541 1.00 28.93 155 THR B C 1
ATOM 2998 O O . THR B 1 157 ? -6.277 29.752 8.579 1.00 29.75 155 THR B O 1
ATOM 3002 N N . THR B 1 158 ? -4.213 29.314 7.805 1.00 28.09 156 THR B N 1
ATOM 3003 C CA . THR B 1 158 ? -4.164 30.537 7.015 1.00 33.25 156 THR B CA 1
ATOM 3004 C C . THR B 1 158 ? -5.143 30.541 5.847 1.00 32.62 156 THR B C 1
ATOM 3005 O O . THR B 1 158 ? -5.359 31.605 5.259 1.00 32.99 156 THR B O 1
ATOM 3009 N N . HIS B 1 159 ? -5.764 29.408 5.518 1.00 29.10 157 HIS B N 1
ATOM 3010 C CA . HIS B 1 159 ? -6.721 29.340 4.418 1.00 29.82 157 HIS B CA 1
ATOM 3011 C C . HIS B 1 159 ? -8.136 29.173 4.904 1.00 28.81 157 HIS B C 1
ATOM 3012 O O . HIS B 1 159 ? -9.046 28.946 4.113 1.00 31.84 157 HIS B O 1
ATOM 3019 N N . THR B 1 160 ? -8.340 29.348 6.178 1.00 28.30 158 THR B N 1
ATOM 3020 C CA . THR B 1 160 ? -9.567 28.969 6.830 1.00 29.67 158 THR B CA 1
ATOM 3021 C C . THR B 1 160 ? -10.689 30.013 6.671 1.00 31.31 158 THR B C 1
ATOM 3022 O O . THR B 1 160 ? -11.851 29.716 6.967 1.00 31.07 158 THR B O 1
ATOM 3026 N N . GLN B 1 161 ? -10.404 31.203 6.138 1.00 27.97 159 GLN B N 1
ATOM 3027 C CA . GLN B 1 161 ? -11.509 32.074 5.739 1.00 32.67 159 GLN B CA 1
ATOM 3028 C C . GLN B 1 161 ? -12.367 31.432 4.653 1.00 31.14 159 GLN B C 1
ATOM 3029 O O . GLN B 1 161 ? -13.550 31.772 4.517 1.00 32.29 159 GLN B O 1
ATOM 3035 N N . LEU B 1 162 ? -11.810 30.482 3.901 1.00 30.64 160 LEU B N 1
ATOM 3036 C CA . LEU B 1 162 ? -12.605 29.720 2.939 1.00 31.39 160 LEU B CA 1
ATOM 3037 C C . LEU B 1 162 ? -13.757 28.953 3.593 1.00 31.79 160 LEU B C 1
ATOM 3038 O O . LEU B 1 162 ? -14.739 28.632 2.904 1.00 31.80 160 LEU B O 1
ATOM 3043 N N . THR B 1 163 ? -13.671 28.667 4.904 1.00 29.75 161 THR B N 1
ATOM 3044 C CA . THR B 1 163 ? -14.635 27.804 5.580 1.00 28.59 161 THR B CA 1
ATOM 3045 C C . THR B 1 163 ? -15.817 28.540 6.197 1.00 33.83 161 THR B C 1
ATOM 3046 O O . THR B 1 163 ? -16.749 27.859 6.648 1.00 28.78 161 THR B O 1
ATOM 3050 N N . VAL B 1 164 ? -15.805 29.889 6.263 1.00 30.16 162 VAL B N 1
ATOM 3051 C CA . VAL B 1 164 ? -16.729 30.576 7.168 1.00 29.39 162 VAL B CA 1
ATOM 3052 C C . VAL B 1 164 ? -18.170 30.467 6.674 1.00 31.85 162 VAL B C 1
ATOM 3053 O O . VAL B 1 164 ? -19.081 30.181 7.461 1.00 37.03 162 VAL B O 1
ATOM 3057 N N . GLN B 1 165 ? -18.409 30.694 5.378 1.00 30.86 163 GLN B N 1
ATOM 3058 C CA . GLN B 1 165 ? -19.777 30.594 4.874 1.00 35.13 163 GLN B CA 1
ATOM 3059 C C . GLN B 1 165 ? -20.376 29.217 5.157 1.00 36.80 163 GLN B C 1
ATOM 3060 O O . GLN B 1 165 ? -21.586 29.095 5.376 1.00 37.20 163 GLN B O 1
ATOM 3062 N N . GLY B 1 166 ? -19.553 28.176 5.181 1.00 33.17 164 GLY B N 1
ATOM 3063 C CA . GLY B 1 166 ? -20.049 26.843 5.451 1.00 32.21 164 GLY B CA 1
ATOM 3064 C C . GLY B 1 166 ? -19.929 26.364 6.883 1.00 33.18 164 GLY B C 1
ATOM 3065 O O . GLY B 1 166 ? -20.199 25.184 7.134 1.00 29.73 164 GLY B O 1
ATOM 3066 N N . PHE B 1 167 ? -19.552 27.235 7.839 1.00 30.23 165 PHE B N 1
ATOM 3067 C CA . PHE B 1 167 ? -19.262 26.754 9.191 1.00 30.83 165 PHE B CA 1
ATOM 3068 C C . PHE B 1 167 ? -20.539 26.317 9.900 1.00 33.31 165 PHE B C 1
ATOM 3069 O O . PHE B 1 167 ? -21.492 27.091 9.983 1.00 32.82 165 PHE B O 1
ATOM 3077 N N . PRO B 1 168 ? -20.587 25.097 10.453 1.00 30.64 166 PRO B N 1
ATOM 3078 C CA . PRO B 1 168 ? -21.840 24.562 11.027 1.00 35.34 166 PRO B CA 1
ATOM 3079 C C . PRO B 1 168 ? -22.054 24.920 12.501 1.00 35.03 166 PRO B C 1
ATOM 3080 O O . PRO B 1 168 ? -21.909 24.100 13.404 1.00 34.46 166 PRO B O 1
ATOM 3084 N N . PHE B 1 169 ? -22.428 26.173 12.752 1.00 35.17 167 PHE B N 1
ATOM 3085 C CA . PHE B 1 169 ? -22.540 26.680 14.117 1.00 33.49 167 PHE B CA 1
ATOM 3086 C C . PHE B 1 169 ? -23.593 25.918 14.901 1.00 37.31 167 PHE B C 1
ATOM 3087 O O . PHE B 1 169 ? -24.694 25.658 14.407 1.00 37.18 167 PHE B O 1
ATOM 3095 N N . ASP B 1 170 ? -23.258 25.562 16.127 1.00 38.56 168 ASP B N 1
ATOM 3096 C CA . ASP B 1 170 ? -24.289 25.160 17.060 1.00 41.48 168 ASP B CA 1
ATOM 3097 C C . ASP B 1 170 ? -25.135 26.396 17.357 1.00 44.65 168 ASP B C 1
ATOM 3098 O O . ASP B 1 170 ? -24.591 27.411 17.824 1.00 38.61 168 ASP B O 1
ATOM 3103 N N . PRO B 1 171 ? -26.436 26.380 17.066 1.00 44.78 169 PRO B N 1
ATOM 3104 C CA . PRO B 1 171 ? -27.219 27.619 17.181 1.00 42.83 169 PRO B CA 1
ATOM 3105 C C . PRO B 1 171 ? -27.254 28.182 18.594 1.00 45.27 169 PRO B C 1
ATOM 3106 O O . PRO B 1 171 ? -27.394 29.398 18.763 1.00 46.12 169 PRO B O 1
ATOM 3110 N N . ALA B 1 172 ? -27.081 27.338 19.614 1.00 47.07 170 ALA B N 1
ATOM 3111 C CA . ALA B 1 172 ? -27.010 27.835 20.981 1.00 48.83 170 ALA B CA 1
ATOM 3112 C C . ALA B 1 172 ? -25.797 28.734 21.193 1.00 48.90 170 ALA B C 1
ATOM 3113 O O . ALA B 1 172 ? -25.846 29.640 22.029 1.00 45.58 170 ALA B O 1
ATOM 3115 N N . THR B 1 173 ? -24.711 28.519 20.443 1.00 46.47 171 THR B N 1
ATOM 3116 C CA . THR B 1 173 ? -23.471 29.264 20.644 1.00 40.64 171 THR B CA 1
ATOM 3117 C C . THR B 1 173 ? -23.048 30.061 19.423 1.00 41.55 171 THR B C 1
ATOM 3118 O O . THR B 1 173 ? -21.908 30.539 19.379 1.00 38.47 171 THR B O 1
ATOM 3122 N N . ALA B 1 174 ? -23.924 30.209 18.429 1.00 41.39 172 ALA B N 1
ATOM 3123 C CA . ALA B 1 174 ? -23.498 30.769 17.155 1.00 38.80 172 ALA B CA 1
ATOM 3124 C C . ALA B 1 174 ? -22.934 32.170 17.329 1.00 41.14 172 ALA B C 1
ATOM 3125 O O . ALA B 1 174 ? -21.846 32.481 16.829 1.00 37.63 172 ALA B O 1
ATOM 3127 N N . GLU B 1 175 ? -23.652 33.032 18.048 1.00 41.49 173 GLU B N 1
ATOM 3128 C CA . GLU B 1 175 ? -23.240 34.429 18.098 1.00 44.30 173 GLU B CA 1
ATOM 3129 C C . GLU B 1 175 ? -21.948 34.596 18.890 1.00 38.95 173 GLU B C 1
ATOM 3130 O O . GLU B 1 175 ? -21.055 35.348 18.476 1.00 36.80 173 GLU B O 1
ATOM 3136 N N . ALA B 1 176 ? -21.806 33.871 19.999 1.00 34.79 174 ALA B N 1
ATOM 3137 C CA . ALA B 1 176 ? -20.552 33.934 20.744 1.00 39.13 174 ALA B CA 1
ATOM 3138 C C . ALA B 1 176 ? -19.390 33.384 19.921 1.00 41.14 174 ALA B C 1
ATOM 3139 O O . ALA B 1 176 ? -18.277 33.932 19.960 1.00 39.29 174 ALA B O 1
ATOM 3141 N N . THR B 1 177 ? -19.628 32.303 19.168 1.00 36.92 175 THR B N 1
ATOM 3142 C CA . THR B 1 177 ? -18.571 31.751 18.323 1.00 37.54 175 THR B CA 1
ATOM 3143 C C . THR B 1 177 ? -18.216 32.706 17.185 1.00 34.26 175 THR B C 1
ATOM 3144 O O . THR B 1 177 ? -17.034 32.941 16.921 1.00 35.53 175 THR B O 1
ATOM 3148 N N . LYS B 1 178 ? -19.221 33.265 16.506 1.00 33.61 176 LYS B N 1
ATOM 3149 C CA . LYS B 1 178 ? -18.969 34.284 15.483 1.00 35.46 176 LYS B CA 1
ATOM 3150 C C . LYS B 1 178 ? -18.124 35.441 16.028 1.00 37.56 176 LYS B C 1
ATOM 3151 O O . LYS B 1 178 ? -17.159 35.870 15.383 1.00 33.32 176 LYS B O 1
ATOM 3157 N N . ALA B 1 179 ? -18.448 35.925 17.236 1.00 33.73 177 ALA B N 1
ATOM 3158 C CA . ALA B 1 179 ? -17.723 37.056 17.816 1.00 37.34 177 ALA B CA 1
ATOM 3159 C C . ALA B 1 179 ? -16.258 36.716 18.080 1.00 36.44 177 ALA B C 1
ATOM 3160 O O . ALA B 1 179 ? -15.376 37.558 17.867 1.00 32.74 177 ALA B O 1
ATOM 3162 N N . GLU B 1 180 ? -15.975 35.488 18.548 1.00 35.24 178 GLU B N 1
ATOM 3163 C CA . GLU B 1 180 ? -14.585 35.079 18.744 1.00 33.52 178 GLU B CA 1
ATOM 3164 C C . GLU B 1 180 ? -13.851 34.941 17.412 1.00 34.74 178 GLU B C 1
ATOM 3165 O O . GLU B 1 180 ? -12.685 35.337 17.306 1.00 36.09 178 GLU B O 1
ATOM 3171 N N . PHE B 1 181 ? -14.508 34.370 16.389 1.00 34.09 179 PHE B N 1
ATOM 3172 C CA . PHE B 1 181 ? -13.889 34.268 15.065 1.00 32.72 179 PHE B CA 1
ATOM 3173 C C . PHE B 1 181 ? -13.541 35.657 14.530 1.00 32.86 179 PHE B C 1
ATOM 3174 O O . PHE B 1 181 ? -12.473 35.863 13.944 1.00 33.22 179 PHE B O 1
ATOM 3182 N N . VAL B 1 182 ? -14.446 36.617 14.718 1.00 32.45 180 VAL B N 1
ATOM 3183 C CA . VAL B 1 182 ? -14.208 37.993 14.277 1.00 32.74 180 VAL B CA 1
ATOM 3184 C C . VAL B 1 182 ? -12.960 38.570 14.946 1.00 33.86 180 VAL B C 1
ATOM 3185 O O . VAL B 1 182 ? -12.131 39.208 14.286 1.00 32.85 180 VAL B O 1
ATOM 3189 N N . ARG B 1 183 ? -12.798 38.355 16.263 1.00 35.01 181 ARG B N 1
ATOM 3190 C CA . ARG B 1 183 ? -11.584 38.824 16.933 1.00 34.48 181 ARG B CA 1
ATOM 3191 C C . ARG B 1 183 ? -10.346 38.139 16.370 1.00 35.04 181 ARG B C 1
ATOM 3192 O O . ARG B 1 183 ? -9.318 38.786 16.143 1.00 35.66 181 ARG B O 1
ATOM 3200 N N . ARG B 1 184 ? -10.421 36.823 16.147 1.00 32.10 182 ARG B N 1
ATOM 3201 C CA . ARG B 1 184 ? -9.245 36.074 15.707 1.00 32.86 182 ARG B CA 1
ATOM 3202 C C . ARG B 1 184 ? -8.855 36.411 14.280 1.00 32.27 182 ARG B C 1
ATOM 3203 O O . ARG B 1 184 ? -7.670 36.347 13.942 1.00 33.99 182 ARG B O 1
ATOM 3211 N N . GLY B 1 185 ? -9.828 36.741 13.430 1.00 29.55 183 GLY B N 1
ATOM 3212 C CA . GLY B 1 185 ? -9.582 37.159 12.069 1.00 33.29 183 GLY B CA 1
ATOM 3213 C C . GLY B 1 185 ? -9.261 38.638 11.898 1.00 35.24 183 GLY B C 1
ATOM 3214 O O . GLY B 1 185 ? -8.999 39.074 10.776 1.00 35.00 183 GLY B O 1
ATOM 3215 N N . GLY B 1 186 ? -9.277 39.408 12.982 1.00 34.51 184 GLY B N 1
ATOM 3216 C CA . GLY B 1 186 ? -8.944 40.828 12.985 1.00 38.59 184 GLY B CA 1
ATOM 3217 C C . GLY B 1 186 ? -9.865 41.703 12.161 1.00 39.06 184 GLY B C 1
ATOM 3218 O O . GLY B 1 186 ? -9.395 42.644 11.513 1.00 40.14 184 GLY B O 1
ATOM 3219 N N . VAL B 1 187 ? -11.161 41.409 12.152 1.00 38.25 185 VAL B N 1
ATOM 3220 C CA . VAL B 1 187 ? -12.122 42.162 11.362 1.00 38.26 185 VAL B CA 1
ATOM 3221 C C . VAL B 1 187 ? -13.088 42.865 12.319 1.00 40.58 185 VAL B C 1
ATOM 3222 O O . VAL B 1 187 ? -13.058 42.655 13.533 1.00 37.09 185 VAL B O 1
ATOM 3226 N N . SER B 1 188 ? -13.939 43.728 11.764 1.00 37.01 186 SER B N 1
ATOM 3227 C CA . SER B 1 188 ? -14.826 44.499 12.630 1.00 39.54 186 SER B CA 1
ATOM 3228 C C . SER B 1 188 ? -16.139 43.785 12.900 1.00 41.31 186 SER B C 1
ATOM 3229 O O . SER B 1 188 ? -16.733 43.986 13.965 1.00 43.02 186 SER B O 1
ATOM 3232 N N . CYS B 1 189 ? -16.585 42.927 11.986 1.00 39.19 187 CYS B N 1
ATOM 3233 C CA . CYS B 1 189 ? -17.857 42.242 12.162 1.00 39.95 187 CYS B CA 1
ATOM 3234 C C . CYS B 1 189 ? -17.896 41.002 11.268 1.00 38.64 187 CYS B C 1
ATOM 3235 O O . CYS B 1 189 ? -17.064 40.822 10.376 1.00 39.57 187 CYS B O 1
ATOM 3238 N N . TRP B 1 190 ? -18.904 40.159 11.514 1.00 38.41 188 TRP B N 1
ATOM 3239 C CA . TRP B 1 190 ? -18.998 38.851 10.863 1.00 39.15 188 TRP B CA 1
ATOM 3240 C C . TRP B 1 190 ? -19.077 38.973 9.339 1.00 39.13 188 TRP B C 1
ATOM 3241 O O . TRP B 1 190 ? -18.428 38.212 8.613 1.00 38.26 188 TRP B O 1
ATOM 3252 N N . ASP B 1 191 ? -19.835 39.949 8.836 1.00 42.89 189 ASP B N 1
ATOM 3253 C CA . ASP B 1 191 ? -19.961 40.137 7.394 1.00 42.24 189 ASP B CA 1
ATOM 3254 C C . ASP B 1 191 ? -18.657 40.576 6.731 1.00 42.00 189 ASP B C 1
ATOM 3255 O O . ASP B 1 191 ? -18.514 40.397 5.518 1.00 41.69 189 ASP B O 1
ATOM 3260 N N . ASP B 1 192 ? -17.689 41.116 7.486 1.00 40.10 190 ASP B N 1
ATOM 3261 C CA . ASP B 1 192 ? -16.377 41.382 6.895 1.00 37.86 190 ASP B CA 1
ATOM 3262 C C . ASP B 1 192 ? -15.724 40.114 6.331 1.00 42.95 190 ASP B C 1
ATOM 3263 O O . ASP B 1 192 ? -14.805 40.212 5.513 1.00 41.62 190 ASP B O 1
ATOM 3268 N N . PHE B 1 193 ? -16.149 38.922 6.771 1.00 40.36 191 PHE B N 1
ATOM 3269 C CA . PHE B 1 193 ? -15.510 37.690 6.317 1.00 43.49 191 PHE B CA 1
ATOM 3270 C C . PHE B 1 193 ? -15.963 37.268 4.923 1.00 43.56 191 PHE B C 1
ATOM 3271 O O . PHE B 1 193 ? -15.341 36.377 4.337 1.00 44.46 191 PHE B O 1
ATOM 3279 N N . ALA B 1 194 ? -17.024 37.880 4.393 1.00 41.63 192 ALA B N 1
ATOM 3280 C CA . ALA B 1 194 ? -17.499 37.614 3.041 1.00 48.06 192 ALA B CA 1
ATOM 3281 C C . ALA B 1 194 ? -16.345 37.647 2.046 1.00 48.52 192 ALA B C 1
ATOM 3282 O O . ALA B 1 194 ? -15.707 38.685 1.877 1.00 50.35 192 ALA B O 1
ATOM 3284 N N . LEU B 1 195 ? -16.021 36.507 1.435 1.00 48.93 193 LEU B N 1
ATOM 3285 C CA . LEU B 1 195 ? -15.056 36.463 0.340 1.00 54.81 193 LEU B CA 1
ATOM 3286 C C . LEU B 1 195 ? -15.701 35.713 -0.809 1.00 55.86 193 LEU B C 1
ATOM 3287 O O . LEU B 1 195 ? -15.962 34.508 -0.715 1.00 52.77 193 LEU B O 1
ATOM 3292 N N . VAL B 1 196 ? -15.978 36.442 -1.880 1.00 55.86 194 VAL B N 1
ATOM 3293 C CA . VAL B 1 196 ? -16.788 35.953 -2.976 1.00 58.78 194 VAL B CA 1
ATOM 3294 C C . VAL B 1 196 ? -16.027 36.212 -4.262 1.00 55.86 194 VAL B C 1
ATOM 3295 O O . VAL B 1 196 ? -14.977 36.859 -4.264 1.00 52.67 194 VAL B O 1
ATOM 3299 N N . GLY B 1 197 ? -16.579 35.691 -5.357 1.00 55.26 195 GLY B N 1
ATOM 3300 C CA . GLY B 1 197 ? -16.036 35.904 -6.677 1.00 51.38 195 GLY B CA 1
ATOM 3301 C C . GLY B 1 197 ? -14.530 35.802 -6.740 1.00 48.56 195 GLY B C 1
ATOM 3302 O O . GLY B 1 197 ? -13.944 34.749 -6.478 1.00 49.22 195 GLY B O 1
ATOM 3303 N N . GLU B 1 198 ? -13.892 36.919 -7.042 1.00 47.69 196 GLU B N 1
ATOM 3304 C CA . GLU B 1 198 ? -12.493 36.884 -7.431 1.00 50.38 196 GLU B CA 1
ATOM 3305 C C . GLU B 1 198 ? -11.558 36.768 -6.227 1.00 45.66 196 GLU B C 1
ATOM 3306 O O . GLU B 1 198 ? -10.469 36.192 -6.342 1.00 41.37 196 GLU B O 1
ATOM 3312 N N . GLN B 1 199 ? -11.946 37.292 -5.068 1.00 45.53 197 GLN B N 1
ATOM 3313 C CA . GLN B 1 199 ? -11.110 37.078 -3.893 1.00 45.83 197 GLN B CA 1
ATOM 3314 C C . GLN B 1 199 ? -11.161 35.615 -3.452 1.00 42.96 197 GLN B C 1
ATOM 3315 O O . GLN B 1 199 ? -10.147 35.050 -3.029 1.00 39.91 197 GLN B O 1
ATOM 3321 N N . ARG B 1 200 ? -12.324 34.976 -3.568 1.00 41.01 198 ARG B N 1
ATOM 3322 C CA . ARG B 1 200 ? -12.416 33.566 -3.217 1.00 42.28 198 ARG B CA 1
ATOM 3323 C C . ARG B 1 200 ? -11.551 32.722 -4.144 1.00 40.69 198 ARG B C 1
ATOM 3324 O O . ARG B 1 200 ? -10.809 31.843 -3.685 1.00 38.00 198 ARG B O 1
ATOM 3332 N N . GLU B 1 201 ? -11.628 32.989 -5.455 1.00 39.33 199 GLU B N 1
ATOM 3333 C CA . GLU B 1 201 ? -10.816 32.269 -6.431 1.00 40.02 199 GLU B CA 1
ATOM 3334 C C . GLU B 1 201 ? -9.332 32.393 -6.117 1.00 38.08 199 GLU B C 1
ATOM 3335 O O . GLU B 1 201 ? -8.581 31.413 -6.215 1.00 38.07 199 GLU B O 1
ATOM 3337 N N . LYS B 1 202 ? -8.891 33.589 -5.736 1.00 38.05 200 LYS B N 1
ATOM 3338 C CA . LYS B 1 202 ? -7.481 33.786 -5.426 1.00 38.57 200 LYS B CA 1
ATOM 3339 C C . LYS B 1 202 ? -7.102 33.065 -4.143 1.00 34.87 200 LYS B C 1
ATOM 3340 O O . LYS B 1 202 ? -6.000 32.517 -4.035 1.00 32.48 200 LYS B O 1
ATOM 3342 N N . MET B 1 203 ? -8.003 33.048 -3.161 1.00 33.77 201 MET B N 1
ATOM 3343 C CA . MET B 1 203 ? -7.730 32.276 -1.958 1.00 36.81 201 MET B CA 1
ATOM 3344 C C . MET B 1 203 ? -7.681 30.778 -2.263 1.00 35.68 201 MET B C 1
ATOM 3345 O O . MET B 1 203 ? -6.918 30.036 -1.621 1.00 33.32 201 MET B O 1
ATOM 3350 N N . MET B 1 204 ? -8.491 30.313 -3.223 1.00 35.29 202 MET B N 1
ATOM 3351 C CA . MET B 1 204 ? -8.425 28.906 -3.629 1.00 37.10 202 MET B CA 1
ATOM 3352 C C . MET B 1 204 ? -7.114 28.591 -4.339 1.00 36.12 202 MET B C 1
ATOM 3353 O O . MET B 1 204 ? -6.546 27.508 -4.140 1.00 32.65 202 MET B O 1
ATOM 3358 N N . ASP B 1 205 ? -6.616 29.523 -5.172 1.00 34.31 203 ASP B N 1
ATOM 3359 C CA . ASP B 1 205 ? -5.334 29.300 -5.839 1.00 34.75 203 ASP B CA 1
ATOM 3360 C C . ASP B 1 205 ? -4.193 29.247 -4.835 1.00 37.43 203 ASP B C 1
ATOM 3361 O O . ASP B 1 205 ? -3.302 28.398 -4.946 1.00 39.22 203 ASP B O 1
ATOM 3366 N N . SER B 1 206 ? -4.188 30.169 -3.869 1.00 33.33 204 SER B N 1
ATOM 3367 C CA . SER B 1 206 ? -3.232 30.093 -2.771 1.00 36.96 204 SER B CA 1
ATOM 3368 C C . SER B 1 206 ? -3.334 28.751 -2.038 1.00 33.82 204 SER B C 1
ATOM 3369 O O . SER B 1 206 ? -2.315 28.124 -1.729 1.00 33.69 204 SER B O 1
ATOM 3372 N N . PHE B 1 207 ? -4.556 28.289 -1.767 1.00 30.50 205 PHE B N 1
ATOM 3373 C CA . PHE B 1 207 ? -4.729 27.005 -1.085 1.00 34.60 205 PHE B CA 1
ATOM 3374 C C . PHE B 1 207 ? -4.168 25.870 -1.936 1.00 37.70 205 PHE B C 1
ATOM 3375 O O . PHE B 1 207 ? -3.455 24.996 -1.428 1.00 33.84 205 PHE B O 1
ATOM 3383 N N . GLN B 1 208 ? -4.426 25.898 -3.251 1.00 37.03 206 GLN B N 1
ATOM 3384 C CA . GLN B 1 208 ? -3.856 24.864 -4.108 1.00 37.47 206 GLN B CA 1
ATOM 3385 C C . GLN B 1 208 ? -2.341 24.970 -4.153 1.00 36.47 206 GLN B C 1
ATOM 3386 O O . GLN B 1 208 ? -1.647 23.947 -4.169 1.00 37.49 206 GLN B O 1
ATOM 3392 N N . ASN B 1 209 ? -1.804 26.194 -4.169 1.00 34.74 207 ASN B N 1
ATOM 3393 C CA . ASN B 1 209 ? -0.353 26.331 -4.196 1.00 37.82 207 ASN B CA 1
ATOM 3394 C C . ASN B 1 209 ? 0.260 25.706 -2.956 1.00 37.47 207 ASN B C 1
ATOM 3395 O O . ASN B 1 209 ? 1.280 25.018 -3.037 1.00 37.92 207 ASN B O 1
ATOM 3400 N N . MET B 1 210 ? -0.359 25.921 -1.800 1.00 36.40 208 MET B N 1
ATOM 3401 C CA . MET B 1 210 ? 0.138 25.319 -0.568 1.00 33.82 208 MET B CA 1
ATOM 3402 C C . MET B 1 210 ? 0.067 23.796 -0.658 1.00 33.68 208 MET B C 1
ATOM 3403 O O . MET B 1 210 ? 1.031 23.094 -0.335 1.00 34.09 208 MET B O 1
ATOM 3408 N N . LEU B 1 211 ? -1.067 23.268 -1.120 1.00 32.82 209 LEU B N 1
ATOM 3409 C CA . LEU B 1 211 ? -1.211 21.818 -1.203 1.00 39.33 209 LEU B CA 1
ATOM 3410 C C . LEU B 1 211 ? -0.207 21.212 -2.169 1.00 37.37 209 LEU B C 1
ATOM 3411 O O . LEU B 1 211 ? 0.237 20.077 -1.966 1.00 35.23 209 LEU B O 1
ATOM 3416 N N . GLY B 1 212 ? 0.188 21.964 -3.199 1.00 42.01 210 GLY B N 1
ATOM 3417 C CA . GLY B 1 212 ? 1.176 21.462 -4.141 1.00 36.74 210 GLY B CA 1
ATOM 3418 C C . GLY B 1 212 ? 2.544 21.268 -3.518 1.00 39.85 210 GLY B C 1
ATOM 3419 O O . GLY B 1 212 ? 3.239 20.297 -3.829 1.00 44.77 210 GLY B O 1
ATOM 3420 N N . ASP B 1 213 ? 2.960 22.187 -2.640 1.00 38.65 211 ASP B N 1
ATOM 3421 C CA . ASP B 1 213 ? 4.224 21.997 -1.930 1.00 41.50 211 ASP B CA 1
ATOM 3422 C C . ASP B 1 213 ? 4.137 20.830 -0.957 1.00 41.27 211 ASP B C 1
ATOM 3423 O O . ASP B 1 213 ? 5.087 20.043 -0.825 1.00 41.92 211 ASP B O 1
ATOM 3428 N N . LEU B 1 214 ? 3.010 20.713 -0.254 1.00 39.70 212 LEU B N 1
ATOM 3429 C CA . LEU B 1 214 ? 2.836 19.607 0.682 1.00 36.65 212 LEU B CA 1
ATOM 3430 C C . LEU B 1 214 ? 2.774 18.269 -0.049 1.00 39.57 212 LEU B C 1
ATOM 3431 O O . LEU B 1 214 ? 3.240 17.250 0.476 1.00 39.14 212 LEU B O 1
ATOM 3436 N N . ALA B 1 215 ? 2.217 18.257 -1.265 1.00 39.10 213 ALA B N 1
ATOM 3437 C CA . ALA B 1 215 ? 2.070 17.005 -1.999 1.00 36.99 213 ALA B CA 1
ATOM 3438 C C . ALA B 1 215 ? 3.421 16.397 -2.347 1.00 40.96 213 ALA B C 1
ATOM 3439 O O . ALA B 1 215 ? 3.533 15.170 -2.468 1.00 42.02 213 ALA B O 1
ATOM 3441 N N . LYS B 1 216 ? 4.459 17.229 -2.492 1.00 40.87 214 LYS B N 1
ATOM 3442 C CA . LYS B 1 216 ? 5.787 16.710 -2.817 1.00 39.67 214 LYS B CA 1
ATOM 3443 C C . LYS B 1 216 ? 6.226 15.609 -1.862 1.00 44.61 214 LYS B C 1
ATOM 3444 O O . LYS B 1 216 ? 6.961 14.698 -2.264 1.00 44.98 214 LYS B O 1
ATOM 3450 N N . LEU B 1 217 ? 5.778 15.667 -0.598 1.00 43.19 215 LEU B N 1
ATOM 3451 C CA . LEU B 1 217 ? 6.171 14.660 0.383 1.00 40.59 215 LEU B CA 1
ATOM 3452 C C . LEU B 1 217 ? 5.506 13.326 0.104 1.00 38.75 215 LEU B C 1
ATOM 3453 O O . LEU B 1 217 ? 6.057 12.284 0.464 1.00 42.69 215 LEU B O 1
ATOM 3458 N N . PHE B 1 218 ? 4.321 13.333 -0.507 1.00 37.76 216 PHE B N 1
ATOM 3459 C CA . PHE B 1 218 ? 3.636 12.085 -0.823 1.00 37.93 216 PHE B CA 1
ATOM 3460 C C . PHE B 1 218 ? 4.181 11.409 -2.076 1.00 43.68 216 PHE B C 1
ATOM 3461 O O . PHE B 1 218 ? 3.737 10.305 -2.412 1.00 46.42 216 PHE B O 1
ATOM 3469 N N . LEU B 1 219 ? 5.129 12.033 -2.764 1.00 43.56 217 LEU B N 1
ATOM 3470 C CA . LEU B 1 219 ? 5.772 11.426 -3.920 1.00 47.73 217 LEU B CA 1
ATOM 3471 C C . LEU B 1 219 ? 7.001 10.611 -3.542 1.00 48.43 217 LEU B C 1
ATOM 3472 O O . LEU B 1 219 ? 7.534 9.894 -4.392 1.00 45.89 217 LEU B O 1
ATOM 3477 N N . LYS B 1 220 ? 7.455 10.704 -2.288 1.00 49.11 218 LYS B N 1
ATOM 3478 C CA . LYS B 1 220 ? 8.671 10.011 -1.882 1.00 47.90 218 LYS B CA 1
ATOM 3479 C C . LYS B 1 220 ? 8.473 8.504 -1.827 1.00 50.12 218 LYS B C 1
ATOM 3480 O O . LYS B 1 220 ? 9.396 7.753 -2.154 1.00 53.55 218 LYS B O 1
ATOM 3482 N N . ASP B 1 221 ? 7.297 8.041 -1.415 1.00 48.39 219 ASP B N 1
ATOM 3483 C CA . ASP B 1 221 ? 6.972 6.615 -1.414 1.00 51.01 219 ASP B CA 1
ATOM 3484 C C . ASP B 1 221 ? 5.603 6.449 -2.062 1.00 51.51 219 ASP B C 1
ATOM 3485 O O . ASP B 1 221 ? 4.573 6.592 -1.397 1.00 44.80 219 ASP B O 1
ATOM 3490 N N . THR B 1 222 ? 5.599 6.091 -3.341 1.00 51.68 220 THR B N 1
ATOM 3491 C CA . THR B 1 222 ? 4.367 5.961 -4.101 1.00 51.45 220 THR B CA 1
ATOM 3492 C C . THR B 1 222 ? 3.745 4.578 -4.011 1.00 50.18 220 THR B C 1
ATOM 3493 O O . THR B 1 222 ? 2.781 4.309 -4.737 1.00 52.89 220 THR B O 1
ATOM 3497 N N . SER B 1 223 ? 4.264 3.690 -3.153 1.00 50.10 221 SER B N 1
ATOM 3498 C CA . SER B 1 223 ? 3.640 2.378 -3.022 1.00 45.08 221 SER B CA 1
ATOM 3499 C C . SER B 1 223 ? 2.296 2.444 -2.309 1.00 46.74 221 SER B C 1
ATOM 3500 O O . SER B 1 223 ? 1.549 1.462 -2.339 1.00 44.28 221 SER B O 1
ATOM 3503 N N . GLY B 1 224 ? 1.962 3.573 -1.685 1.00 43.61 222 GLY B N 1
ATOM 3504 C CA . GLY B 1 224 ? 0.678 3.731 -1.049 1.00 40.11 222 GLY B CA 1
ATOM 3505 C C . GLY B 1 224 ? 0.275 5.184 -0.924 1.00 41.27 222 GLY B C 1
ATOM 3506 O O . GLY B 1 224 ? 0.979 6.086 -1.377 1.00 40.43 222 GLY B O 1
ATOM 3507 N N . PRO B 1 225 ? -0.870 5.437 -0.286 1.00 39.52 223 PRO B N 1
ATOM 3508 C CA . PRO B 1 225 ? -1.402 6.800 -0.212 1.00 36.92 223 PRO B CA 1
ATOM 3509 C C . PRO B 1 225 ? -0.902 7.637 0.962 1.00 38.95 223 PRO B C 1
ATOM 3510 O O . PRO B 1 225 ? -1.173 8.849 0.989 1.00 37.35 223 PRO B O 1
ATOM 3514 N N . PHE B 1 226 ? -0.187 7.043 1.914 1.00 35.10 224 PHE B N 1
ATOM 3515 C CA . PHE B 1 226 ? 0.282 7.742 3.100 1.00 35.31 224 PHE B CA 1
ATOM 3516 C C . PHE B 1 226 ? 1.705 8.249 2.893 1.00 36.38 224 PHE B C 1
ATOM 3517 O O . PHE B 1 226 ? 2.376 7.910 1.917 1.00 39.04 224 PHE B O 1
ATOM 3525 N N . LEU B 1 227 ? 2.152 9.107 3.818 1.00 34.79 225 LEU B N 1
ATOM 3526 C CA . LEU B 1 227 ? 3.521 9.614 3.766 1.00 35.51 225 LEU B CA 1
ATOM 3527 C C . LEU B 1 227 ? 4.537 8.475 3.708 1.00 39.38 225 LEU B C 1
ATOM 3528 O O . LEU B 1 227 ? 5.505 8.531 2.941 1.00 38.83 225 LEU B O 1
ATOM 3533 N N . LEU B 1 228 ? 4.341 7.434 4.513 1.00 37.27 226 LEU B N 1
ATOM 3534 C CA . LEU B 1 228 ? 5.177 6.239 4.393 1.00 40.97 226 LEU B CA 1
ATOM 3535 C C . LEU B 1 228 ? 4.558 5.174 3.503 1.00 39.86 226 LEU B C 1
ATOM 3536 O O . LEU B 1 228 ? 4.698 3.981 3.785 1.00 41.47 226 LEU B O 1
ATOM 3541 N N . GLY B 1 229 ? 3.881 5.577 2.429 1.00 41.36 227 GLY B N 1
ATOM 3542 C CA . GLY B 1 229 ? 3.340 4.631 1.471 1.00 40.26 227 GLY B CA 1
ATOM 3543 C C . GLY B 1 229 ? 2.130 3.881 1.979 1.00 41.90 227 GLY B C 1
ATOM 3544 O O . GLY B 1 229 ? 1.050 4.470 2.107 1.00 37.23 227 GLY B O 1
ATOM 3545 N N . THR B 1 230 ? 2.295 2.577 2.268 1.00 40.67 228 THR B N 1
ATOM 3546 C CA . THR B 1 230 ? 1.220 1.769 2.832 1.00 37.23 228 THR B CA 1
ATOM 3547 C C . THR B 1 230 ? 1.113 1.880 4.351 1.00 37.65 228 THR B C 1
ATOM 3548 O O . THR B 1 230 ? 0.117 1.417 4.916 1.00 39.52 228 THR B O 1
ATOM 3552 N N . LYS B 1 231 ? 2.094 2.473 5.032 1.00 36.30 229 LYS B N 1
ATOM 3553 C CA . LYS B 1 231 ? 2.058 2.627 6.486 1.00 39.22 229 LYS B CA 1
ATOM 3554 C C . LYS B 1 231 ? 1.615 4.054 6.850 1.00 37.71 229 LYS B C 1
ATOM 3555 O O . LYS B 1 231 ? 2.282 5.028 6.485 1.00 34.89 229 LYS B O 1
ATOM 3561 N N . ALA B 1 232 ? 0.491 4.162 7.556 1.00 34.85 230 ALA B N 1
ATOM 3562 C CA . ALA B 1 232 ? -0.041 5.421 8.055 1.00 38.12 230 ALA B CA 1
ATOM 3563 C C . ALA B 1 232 ? 0.661 5.826 9.352 1.00 37.98 230 ALA B C 1
ATOM 3564 O O . ALA B 1 232 ? 1.283 5.009 10.037 1.00 36.44 230 ALA B O 1
ATOM 3566 N N . SER B 1 233 ? 0.559 7.117 9.670 1.00 33.90 231 SER B N 1
ATOM 3567 C CA . SER B 1 233 ? 1.175 7.709 10.853 1.00 33.75 231 SER B CA 1
ATOM 3568 C C . SER B 1 233 ? 0.315 8.865 11.354 1.00 31.29 231 SER B C 1
ATOM 3569 O O . SER B 1 233 ? -0.627 9.304 10.691 1.00 32.21 231 SER B O 1
ATOM 3572 N N . TYR B 1 234 ? 0.668 9.365 12.538 1.00 31.03 232 TYR B N 1
ATOM 3573 C CA . TYR B 1 234 ? -0.009 10.542 13.070 1.00 29.38 232 TYR B CA 1
ATOM 3574 C C . TYR B 1 234 ? 0.158 11.742 12.151 1.00 28.73 232 TYR B C 1
ATOM 3575 O O . TYR B 1 234 ? -0.732 12.590 12.081 1.00 29.25 232 TYR B O 1
ATOM 3584 N N . ALA B 1 235 ? 1.267 11.810 11.414 1.00 29.13 233 ALA B N 1
ATOM 3585 C CA . ALA B 1 235 ? 1.463 12.905 10.469 1.00 27.69 233 ALA B CA 1
ATOM 3586 C C . ALA B 1 235 ? 0.407 12.894 9.367 1.00 31.11 233 ALA B C 1
ATOM 3587 O O . ALA B 1 235 ? -0.063 13.963 8.945 1.00 32.11 233 ALA B O 1
ATOM 3589 N N . ASP B 1 236 ? 0.020 11.705 8.880 1.00 29.42 234 ASP B N 1
ATOM 3590 C CA . ASP B 1 236 ? -1.089 11.625 7.935 1.00 27.04 234 ASP B CA 1
ATOM 3591 C C . ASP B 1 236 ? -2.391 12.057 8.575 1.00 30.09 234 ASP B C 1
ATOM 3592 O O . ASP B 1 236 ? -3.238 12.659 7.909 1.00 31.80 234 ASP B O 1
ATOM 3597 N N . LEU B 1 237 ? -2.564 11.767 9.864 1.00 28.71 235 LEU B N 1
ATOM 3598 C CA . LEU B 1 237 ? -3.817 12.097 10.535 1.00 28.84 235 LEU B CA 1
ATOM 3599 C C . LEU B 1 237 ? -3.958 13.600 10.764 1.00 28.62 235 LEU B C 1
ATOM 3600 O O . LEU B 1 237 ? -5.075 14.122 10.744 1.00 28.30 235 LEU B O 1
ATOM 3605 N N . MET B 1 238 ? -2.849 14.289 11.028 1.00 27.58 236 MET B N 1
ATOM 3606 C CA . MET B 1 238 ? -2.842 15.755 11.096 1.00 27.91 236 MET B CA 1
ATOM 3607 C C . MET B 1 238 ? -3.473 16.357 9.850 1.00 29.11 236 MET B C 1
ATOM 3608 O O . MET B 1 238 ? -4.370 17.204 9.942 1.00 29.92 236 MET B O 1
ATOM 3613 N N . ILE B 1 239 ? -3.020 15.904 8.671 1.00 30.62 237 ILE B N 1
ATOM 3614 C CA . ILE B 1 239 ? -3.543 16.394 7.396 1.00 28.56 237 ILE B CA 1
ATOM 3615 C C . ILE B 1 239 ? -4.982 15.950 7.190 1.00 29.68 237 ILE B C 1
ATOM 3616 O O . ILE B 1 239 ? -5.824 16.727 6.724 1.00 30.36 237 ILE B O 1
ATOM 3621 N N . GLY B 1 240 ? -5.288 14.689 7.512 1.00 30.95 238 GLY B N 1
ATOM 3622 C CA . GLY B 1 240 ? -6.655 14.227 7.359 1.00 27.65 238 GLY B CA 1
ATOM 3623 C C . GLY B 1 240 ? -7.638 15.023 8.194 1.00 27.99 238 GLY B C 1
ATOM 3624 O O . GLY B 1 240 ? -8.773 15.261 7.777 1.00 31.58 238 GLY B O 1
ATOM 3625 N N . ALA B 1 241 ? -7.215 15.437 9.388 1.00 29.16 239 ALA B N 1
ATOM 3626 C CA . ALA B 1 241 ? -8.066 16.254 10.250 1.00 29.07 239 ALA B CA 1
ATOM 3627 C C . ALA B 1 241 ? -8.407 17.589 9.590 1.00 29.93 239 ALA B C 1
ATOM 3628 O O . ALA B 1 241 ? -9.566 18.023 9.595 1.00 29.72 239 ALA B O 1
ATOM 3630 N N . TRP B 1 242 ? -7.411 18.260 9.027 1.00 26.88 240 TRP B N 1
ATOM 3631 C CA . TRP B 1 242 ? -7.695 19.519 8.365 1.00 28.86 240 TRP B CA 1
ATOM 3632 C C . TRP B 1 242 ? -8.549 19.303 7.124 1.00 27.93 240 TRP B C 1
ATOM 3633 O O . TRP B 1 242 ? -9.389 20.144 6.808 1.00 25.25 240 TRP B O 1
ATOM 3644 N N . LEU B 1 243 ? -8.383 18.160 6.443 1.00 30.78 241 LEU B N 1
ATOM 3645 C CA . LEU B 1 243 ? -9.224 17.856 5.289 1.00 29.84 241 LEU B CA 1
ATOM 3646 C C . LEU B 1 243 ? -10.677 17.658 5.693 1.00 29.37 241 LEU B C 1
ATOM 3647 O O . LEU B 1 243 ? -11.587 18.080 4.966 1.00 33.97 241 LEU B O 1
ATOM 3652 N N . ARG B 1 244 ? -10.916 17.005 6.835 1.00 29.15 242 ARG B N 1
ATOM 3653 C CA . ARG B 1 244 ? -12.286 16.824 7.310 1.00 30.65 242 ARG B CA 1
ATOM 3654 C C . ARG B 1 244 ? -12.968 18.172 7.530 1.00 27.92 242 ARG B C 1
ATOM 3655 O O . ARG B 1 244 ? -14.138 18.347 7.173 1.00 31.18 242 ARG B O 1
ATOM 3663 N N . MET B 1 245 ? -12.246 19.152 8.078 1.00 28.50 243 MET B N 1
ATOM 3664 C CA . MET B 1 245 ? -12.835 20.485 8.225 1.00 28.63 243 MET B CA 1
ATOM 3665 C C . MET B 1 245 ? -13.174 21.092 6.862 1.00 29.11 243 MET B C 1
ATOM 3666 O O . MET B 1 245 ? -14.276 21.611 6.658 1.00 30.58 243 MET B O 1
ATOM 3671 N N . MET B 1 246 ? -12.240 21.019 5.914 1.00 30.06 244 MET B N 1
ATOM 3672 C CA . MET B 1 246 ? -12.489 21.517 4.557 1.00 28.82 244 MET B CA 1
ATOM 3673 C C . MET B 1 246 ? -13.703 20.822 3.938 1.00 30.84 244 MET B C 1
ATOM 3674 O O . MET B 1 246 ? -14.541 21.464 3.294 1.00 32.30 244 MET B O 1
ATOM 3679 N N . HIS B 1 247 ? -13.821 19.503 4.159 1.00 31.40 245 HIS B N 1
ATOM 3680 C CA . HIS B 1 247 ? -14.872 18.699 3.543 1.00 32.97 245 HIS B CA 1
ATOM 3681 C C . HIS B 1 247 ? -16.264 19.074 4.051 1.00 31.36 245 HIS B C 1
ATOM 3682 O O . HIS B 1 247 ? -17.232 19.046 3.287 1.00 34.74 245 HIS B O 1
ATOM 3689 N N . VAL B 1 248 ? -16.395 19.393 5.336 1.00 28.58 246 VAL B N 1
ATOM 3690 C CA . VAL B 1 248 ? -17.683 19.842 5.867 1.00 29.77 246 VAL B CA 1
ATOM 3691 C C . VAL B 1 248 ? -18.027 21.256 5.378 1.00 33.69 246 VAL B C 1
ATOM 3692 O O . VAL B 1 248 ? -19.194 21.561 5.083 1.00 30.29 246 VAL B O 1
ATOM 3696 N N . THR B 1 249 ? -17.030 22.139 5.274 1.00 26.58 247 THR B N 1
ATOM 3697 C CA . THR B 1 249 ? -17.333 23.559 5.129 1.00 30.52 247 THR B CA 1
ATOM 3698 C C . THR B 1 249 ? -17.238 24.080 3.698 1.00 33.63 247 THR B C 1
ATOM 3699 O O . THR B 1 249 ? -17.862 25.099 3.392 1.00 30.55 247 THR B O 1
ATOM 3703 N N . LEU B 1 250 ? -16.493 23.412 2.815 1.00 31.80 248 LEU B N 1
ATOM 3704 C CA . LEU B 1 250 ? -16.419 23.905 1.449 1.00 34.61 248 LEU B CA 1
ATOM 3705 C C . LEU B 1 250 ? -17.632 23.447 0.649 1.00 31.84 248 LEU B C 1
ATOM 3706 O O . LEU B 1 250 ? -18.225 22.420 0.946 1.00 30.88 248 LEU B O 1
ATOM 3711 N N . PRO B 1 251 ? -18.042 24.216 -0.353 1.00 34.72 249 PRO B N 1
ATOM 3712 C CA . PRO B 1 251 ? -18.893 23.649 -1.409 1.00 34.33 249 PRO B CA 1
ATOM 3713 C C . PRO B 1 251 ? -18.288 22.350 -1.922 1.00 32.70 249 PRO B C 1
ATOM 3714 O O . PRO B 1 251 ? -17.069 22.218 -2.025 1.00 31.82 249 PRO B O 1
ATOM 3718 N N . GLU B 1 252 ? -19.144 21.373 -2.231 1.00 32.87 250 GLU B N 1
ATOM 3719 C CA . GLU B 1 252 ? -18.635 20.106 -2.747 1.00 34.45 250 GLU B CA 1
ATOM 3720 C C . GLU B 1 252 ? -17.783 20.310 -4.000 1.00 36.32 250 GLU B C 1
ATOM 3721 O O . GLU B 1 252 ? -16.805 19.584 -4.223 1.00 36.25 250 GLU B O 1
ATOM 3727 N N . SER B 1 253 ? -18.137 21.291 -4.832 1.00 31.44 251 SER B N 1
ATOM 3728 C CA . SER B 1 253 ? -17.348 21.557 -6.031 1.00 33.23 251 SER B CA 1
ATOM 3729 C C . SER B 1 253 ? -15.944 22.046 -5.689 1.00 34.57 251 SER B C 1
ATOM 3730 O O . SER B 1 253 ? -14.990 21.723 -6.398 1.00 36.32 251 SER B O 1
ATOM 3733 N N . GLU B 1 254 ? -15.786 22.793 -4.595 1.00 29.48 252 GLU B N 1
ATOM 3734 C CA . GLU B 1 254 ? -14.447 23.180 -4.168 1.00 31.66 252 GLU B CA 1
ATOM 3735 C C . GLU B 1 254 ? -13.714 22.013 -3.507 1.00 31.89 252 GLU B C 1
ATOM 3736 O O . GLU B 1 254 ? -12.521 21.798 -3.750 1.00 32.51 252 GLU B O 1
ATOM 3742 N N . TRP B 1 255 ? -14.409 21.250 -2.665 1.00 32.88 253 TRP B N 1
ATOM 3743 C CA . TRP B 1 255 ? -13.840 20.012 -2.136 1.00 33.15 253 TRP B CA 1
ATOM 3744 C C . TRP B 1 255 ? -13.335 19.108 -3.262 1.00 33.71 253 TRP B C 1
ATOM 3745 O O . TRP B 1 255 ? -12.239 18.543 -3.172 1.00 34.40 253 TRP B O 1
ATOM 3756 N N . GLU B 1 256 ? -14.104 18.990 -4.351 1.00 34.48 254 GLU B N 1
ATOM 3757 C CA . GLU B 1 256 ? -13.665 18.158 -5.469 1.00 32.73 254 GLU B CA 1
ATOM 3758 C C . GLU B 1 256 ? -12.362 18.660 -6.064 1.00 36.63 254 GLU B C 1
ATOM 3759 O O . GLU B 1 256 ? -11.522 17.866 -6.492 1.00 38.71 254 GLU B O 1
ATOM 3765 N N . GLU B 1 257 ? -12.186 19.976 -6.144 1.00 35.72 255 GLU B N 1
ATOM 3766 C CA . GLU B 1 257 ? -10.898 20.492 -6.586 1.00 38.40 255 GLU B CA 1
ATOM 3767 C C . GLU B 1 257 ? -9.784 20.055 -5.645 1.00 38.88 255 GLU B C 1
ATOM 3768 O O . GLU B 1 257 ? -8.698 19.658 -6.090 1.00 34.75 255 GLU B O 1
ATOM 3774 N N . VAL B 1 258 ? -10.026 20.153 -4.335 1.00 36.50 256 VAL B N 1
ATOM 3775 C CA . VAL B 1 258 ? -9.031 19.702 -3.364 1.00 36.65 256 VAL B CA 1
ATOM 3776 C C . VAL B 1 258 ? -8.757 18.209 -3.532 1.00 35.96 256 VAL B C 1
ATOM 3777 O O . VAL B 1 258 ? -7.612 17.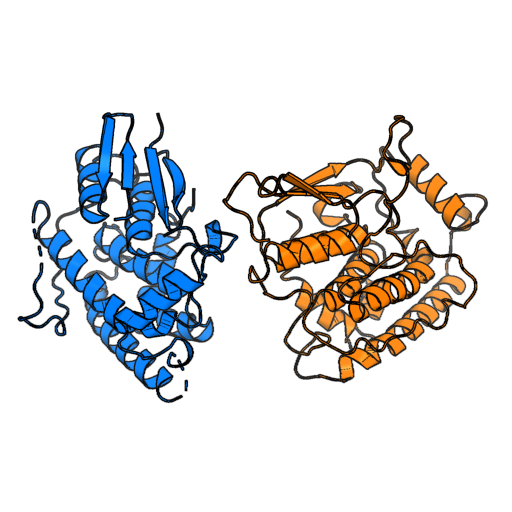754 -3.423 1.00 34.64 256 VAL B O 1
ATOM 3781 N N . ARG B 1 259 ? -9.798 17.425 -3.798 1.00 33.83 257 ARG B N 1
ATOM 3782 C CA . ARG B 1 259 ? -9.601 15.986 -3.939 1.00 39.41 257 ARG B CA 1
ATOM 3783 C C . ARG B 1 259 ? -8.707 15.656 -5.130 1.00 40.18 257 ARG B C 1
ATOM 3784 O O . ARG B 1 259 ? -7.916 14.708 -5.076 1.00 42.27 257 ARG B O 1
ATOM 3792 N N . SER B 1 260 ? -8.826 16.406 -6.220 1.00 39.13 258 SER B N 1
ATOM 3793 C CA . SER B 1 260 ? -8.277 15.939 -7.484 1.00 43.02 258 SER B CA 1
ATOM 3794 C C . SER B 1 260 ? -7.031 16.682 -7.937 1.00 42.07 258 SER B C 1
ATOM 3795 O O . SER B 1 260 ? -6.299 16.154 -8.772 1.00 49.29 258 SER B O 1
ATOM 3798 N N . TRP B 1 261 ? -6.750 17.858 -7.387 1.00 42.59 259 TRP B N 1
ATOM 3799 C CA . TRP B 1 261 ? -5.494 18.569 -7.626 1.00 45.32 259 TRP B CA 1
ATOM 3800 C C . TRP B 1 261 ? -4.289 17.692 -7.354 1.00 45.48 259 TRP B C 1
ATOM 3801 O O . TRP B 1 261 ? -4.363 16.776 -6.525 1.00 45.40 259 TRP B O 1
ATOM 3812 N N . HIS B 1 262 ? -3.156 18.038 -7.962 1.00 44.11 260 HIS B N 1
ATOM 3813 C CA . HIS B 1 262 ? -1.874 17.422 -7.642 1.00 47.36 260 HIS B CA 1
ATOM 3814 C C . HIS B 1 262 ? -1.979 15.899 -7.659 1.00 41.88 260 HIS B C 1
ATOM 3815 O O . HIS B 1 262 ? -1.681 15.214 -6.682 1.00 37.69 260 HIS B O 1
ATOM 3822 N N . GLU B 1 263 ? -2.450 15.390 -8.798 1.00 43.23 261 GLU B N 1
ATOM 3823 C CA . GLU B 1 263 ? -2.567 13.956 -9.052 1.00 44.37 261 GLU B CA 1
ATOM 3824 C C . GLU B 1 263 ? -3.492 13.278 -8.061 1.00 42.60 261 GLU B C 1
ATOM 3825 O O . GLU B 1 263 ? -3.441 12.057 -7.893 1.00 40.66 261 GLU B O 1
ATOM 3831 N N . GLY B 1 264 ? -4.360 14.054 -7.414 1.00 42.40 262 GLY B N 1
ATOM 3832 C CA . GLY B 1 264 ? -5.328 13.453 -6.523 1.00 42.03 262 GLY B CA 1
ATOM 3833 C C . GLY B 1 264 ? -4.755 12.962 -5.217 1.00 36.30 262 GLY B C 1
ATOM 3834 O O . GLY B 1 264 ? -5.393 12.160 -4.541 1.00 35.51 262 GLY B O 1
ATOM 3835 N N . ILE B 1 265 ? -3.583 13.461 -4.824 1.00 37.40 263 ILE B N 1
ATOM 3836 C CA . ILE B 1 265 ? -2.900 12.922 -3.649 1.00 37.71 263 ILE B CA 1
ATOM 3837 C C . ILE B 1 265 ? -3.769 13.050 -2.402 1.00 37.14 263 ILE B C 1
ATOM 3838 O O . ILE B 1 265 ? -3.835 12.122 -1.588 1.00 34.83 263 ILE B O 1
ATOM 3843 N N . PHE B 1 266 ? -4.479 14.186 -2.242 1.00 32.38 264 PHE B N 1
ATOM 3844 C CA . PHE B 1 266 ? -5.247 14.392 -1.014 1.00 34.47 264 PHE B CA 1
ATOM 3845 C C . PHE B 1 266 ? -6.598 13.684 -1.036 1.00 34.71 264 PHE B C 1
ATOM 3846 O O . PHE B 1 266 ? -7.082 13.267 0.021 1.00 33.10 264 PHE B O 1
ATOM 3854 N N . GLY B 1 267 ? -7.208 13.513 -2.213 1.00 39.07 265 GLY B N 1
ATOM 3855 C CA . GLY B 1 267 ? -8.361 12.629 -2.299 1.00 34.58 265 GLY B CA 1
ATOM 3856 C C . GLY B 1 267 ? -8.001 11.200 -1.941 1.00 35.55 265 GLY B C 1
ATOM 3857 O O . GLY B 1 267 ? -8.736 10.523 -1.219 1.00 36.61 265 GLY B O 1
ATOM 3858 N N . GLN B 1 268 ? -6.853 10.729 -2.436 1.00 36.26 266 GLN B N 1
ATOM 3859 C CA . GLN B 1 268 ? -6.369 9.399 -2.078 1.00 37.27 266 GLN B CA 1
ATOM 3860 C C . GLN B 1 268 ? -6.106 9.302 -0.581 1.00 36.91 266 GLN B C 1
ATOM 3861 O O . GLN B 1 268 ? -6.454 8.306 0.056 1.00 35.14 266 GLN B O 1
ATOM 3867 N N . LEU B 1 269 ? -5.486 10.337 -0.000 1.00 35.04 267 LEU B N 1
ATOM 3868 C CA . LEU B 1 269 ? -5.254 10.339 1.438 1.00 37.29 267 LEU B CA 1
ATOM 3869 C C . LEU B 1 269 ? -6.577 10.292 2.190 1.00 34.27 267 LEU B C 1
ATOM 3870 O O . LEU B 1 269 ? -6.783 9.445 3.062 1.00 33.56 267 LEU B O 1
ATOM 3875 N N . TYR B 1 270 ? -7.503 11.183 1.833 1.00 34.42 268 TYR B N 1
ATOM 3876 C CA . TYR B 1 270 ? -8.805 11.222 2.489 1.00 34.42 268 TYR B CA 1
ATOM 3877 C C . TYR B 1 270 ? -9.501 9.867 2.427 1.00 34.98 268 TYR B C 1
ATOM 3878 O O . TYR B 1 270 ? -10.026 9.381 3.431 1.00 34.12 268 TYR B O 1
ATOM 3887 N N . ASP B 1 271 ? -9.551 9.265 1.232 1.00 32.97 269 ASP B N 1
ATOM 3888 C CA . ASP B 1 271 ? -10.178 7.953 1.082 1.00 37.66 269 ASP B CA 1
ATOM 3889 C C . ASP B 1 271 ? -9.501 6.927 1.979 1.00 35.85 269 ASP B C 1
ATOM 3890 O O . ASP B 1 271 ? -10.166 6.215 2.737 1.00 39.81 269 ASP B O 1
ATOM 3895 N N . ALA B 1 272 ? -8.170 6.874 1.949 1.00 34.35 270 ALA B N 1
ATOM 3896 C CA . ALA B 1 272 ? -7.468 5.882 2.750 1.00 36.42 270 ALA B CA 1
ATOM 3897 C C . ALA B 1 272 ? -7.658 6.108 4.246 1.00 37.95 270 ALA B C 1
ATOM 3898 O O . ALA B 1 272 ? -7.429 5.189 5.036 1.00 40.09 270 ALA B O 1
ATOM 3900 N N . LEU B 1 273 ? -8.081 7.301 4.661 1.00 37.19 271 LEU B N 1
ATOM 3901 C CA . LEU B 1 273 ? -8.266 7.563 6.083 1.00 37.46 271 LEU B CA 1
ATOM 3902 C C . LEU B 1 273 ? -9.689 7.322 6.553 1.00 37.44 271 LEU B C 1
ATOM 3903 O O . LEU B 1 273 ? -9.930 7.347 7.766 1.00 35.02 271 LEU B O 1
ATOM 3908 N N . GLU B 1 274 ? -10.632 7.094 5.636 1.00 37.63 272 GLU B N 1
ATOM 3909 C CA . GLU B 1 274 ? -12.021 6.951 6.055 1.00 40.13 272 GLU B CA 1
ATOM 3910 C C . GLU B 1 274 ? -12.216 5.758 6.984 1.00 38.66 272 GLU B C 1
ATOM 3911 O O . GLU B 1 274 ? -13.162 5.759 7.782 1.00 38.18 272 GLU B O 1
ATOM 3917 N N . THR B 1 275 ? -11.332 4.752 6.921 1.00 37.45 273 THR B N 1
ATOM 3918 C CA . THR B 1 275 ? -11.399 3.647 7.874 1.00 39.77 273 THR B CA 1
ATOM 3919 C C . THR B 1 275 ? -11.136 4.098 9.308 1.00 35.13 273 THR B C 1
ATOM 3920 O O . THR B 1 275 ? -11.578 3.426 10.242 1.00 33.68 273 THR B O 1
ATOM 3924 N N . TYR B 1 276 ? -10.481 5.246 9.513 1.00 38.56 274 TYR B N 1
ATOM 3925 C CA . TYR B 1 276 ? -10.241 5.775 10.857 1.00 33.64 274 TYR B CA 1
ATOM 3926 C C . TYR B 1 276 ? -11.156 6.950 11.213 1.00 32.79 274 TYR B C 1
ATOM 3927 O O . TYR B 1 276 ? -10.901 7.670 12.193 1.00 32.46 274 TYR B O 1
ATOM 3936 N N . ALA B 1 277 ? -12.233 7.146 10.461 1.00 32.20 275 ALA B N 1
ATOM 3937 C CA . ALA B 1 277 ? -13.017 8.366 10.564 1.00 33.98 275 ALA B CA 1
ATOM 3938 C C . ALA B 1 277 ? -14.394 8.151 11.172 1.00 34.54 275 ALA B C 1
ATOM 3939 O O . ALA B 1 277 ? -15.232 9.048 11.097 1.00 33.62 275 ALA B O 1
ATOM 3941 N N . GLU B 1 278 ? -14.654 7.005 11.793 1.00 35.94 276 GLU B N 1
ATOM 3942 C CA . GLU B 1 278 ? -15.951 6.806 12.438 1.00 39.20 276 GLU B CA 1
ATOM 3943 C C . GLU B 1 278 ? -16.189 7.814 13.560 1.00 38.78 276 GLU B C 1
ATOM 3944 O O . GLU B 1 278 ? -15.318 8.022 14.419 1.00 37.48 276 GLU B O 1
ATOM 3950 N N . VAL B 1 279 ? -17.390 8.393 13.584 1.00 36.75 277 VAL B N 1
ATOM 3951 C CA . VAL B 1 279 ? -17.779 9.355 14.613 1.00 40.73 277 VAL B CA 1
ATOM 3952 C C . VAL B 1 279 ? -18.630 8.606 15.636 1.00 44.70 277 VAL B C 1
ATOM 3953 O O . VAL B 1 279 ? -19.855 8.510 15.524 1.00 44.55 277 VAL B O 1
ATOM 3957 N N . LYS B 1 280 ? -17.976 8.090 16.669 1.00 46.98 278 LYS B N 1
ATOM 3958 C CA . LYS B 1 280 ? -18.664 7.345 17.724 1.00 46.71 278 LYS B CA 1
ATOM 3959 C C . LYS B 1 280 ? -18.530 8.023 19.082 1.00 41.35 278 LYS B C 1
ATOM 3960 O O . LYS B 1 280 ? -18.286 9.238 19.145 1.00 46.15 278 LYS B O 1
#

InterPro domains:
  IPR004045 Glutathione S-transferase, N-terminal [PF13409] (28-103)
  IPR036249 Thioredoxin-like superfamily [SSF52833] (28-109)
  IPR036282 Glutathione S-transferase, C-terminal domain superfamily [SSF47616] (196-264)
  IPR054416 Glutathione S-transferase UstS-like , C-terminal domain [PF22041] (190-274)

Organism: NCBI:txid708197

B-factor: mean 45.05, std 11.95, range [23.87, 94.56]

Radius of gyration: 27.63 Å; Cα contacts (8 Å, |Δi|>4): 793; chains: 2; bounding box: 50×88×53 Å

Sequence (513 aa):
NPIVFYDIATRPPVEKTCCSPNPWKTRLALNFKDLPYSTSWVALTLPIIEDPATDSLVGDSFDIAVYLQKTYPKSGAGDLFPPQSLDYVFKHNGILVPLSEFPEYARFNMNIDAAFTTHTQLTVQGFPFDPATAEATKAEFVRRGGVSCWDDFEQREKMMDSFQNMLGDLAKLFLKDTSGPFLLGTKASYADLMIGAWLRMMHVTLPESEWEEVRSWHEGIFGQLYDALETYAEVKPPTSTTSNPIVFYDIATRPPVEKTCCSPNPWKTRLALNFKDLPYSTSWVALPDISKVRGSLKVPPCRKFADGTDAFTLPIIEDPATDSLVGDSFDIAVYLQKTYPKSGAGDLFPPQSLDYVFKHNGILVPLSECRESEFPEYARFNMNIDAAFTTHTQLTVQGFPFDPATAEATKAEFVRRGGVSCWDDFALVGEQREKMMDSFQNMLGDLAKLFLKDTSGPFLLGTKASYADLMIGAWLRMMHVTLPESEWEEVRSWHEGIFGQLYDALETYAEVK

Nearest PDB structures (foldseek):
  8k2p-assembly2_B  TM=1.004E+00  e=2.481E-56  Colletotr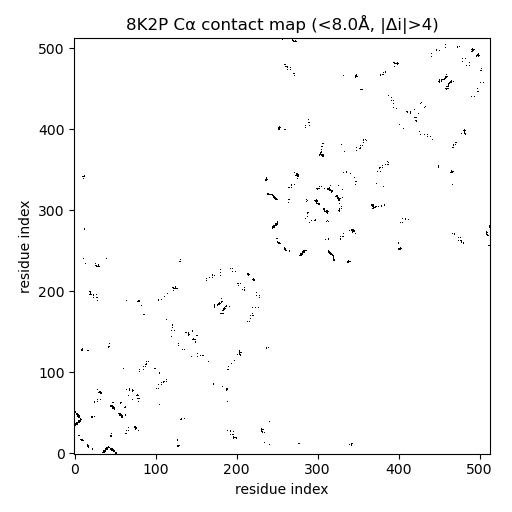ichum tofieldiae
  7yp0-assembly1_B-2  TM=1.003E+00  e=3.219E-52  Colletotrichum tofieldiae
  7yp0-assembly1_A  TM=9.899E-01  e=8.736E-42  Colletotrichum tofieldiae
  8k2o-assembly2_B  TM=8.449E-01  e=7.796E-34  Thinopyrum elongatum
  8k2o-assembly1_A  TM=8.476E-01  e=6.998E-33  Thinopyrum elongatum

Foldseek 3Di:
DFKEWEAEAFAPPCQQQGADLLSLLQLLLCLQLPGGYAYDYDYDLDTWMADPVVRDIDHTSVRSSVVCCVVRQQGHLHHQCDDDQPPDALPPPDDPDDDDRNVNLVRLLVRLCVLLVVLCLQLLQFRRHDPVCRVVVLVVVCVVVVHDHSVVRVVVVVSLVSNLVSVLRNVVCQVVECCALASPRPRHHSSLSSNLSSLSNCVRRHDPVSNVVVCPPPNSSVVRSNVVSVSSSRND/DAFPDDDDFKEWEAEAFAPVRQQQRAFQLSLLVLLLCLQLVGDYDYDHDHFVLLDPPDDDQNAFDQDAAAKATGHGQDGWIAGPSVRDIDGTSVVSSVVCCVHRQQGHLHHQQDDDAPPDAQVPPDDDDDMRDHDHHDSHNVRVLLVRLCVLLVVLCLLQLVQRRHHVVCRVSVLVVVCVVVVHDHSCVSDDDDPSSVVSLVSNLVSVLRSCVQQVVACCALASPRPRHHSSLSSNLSSLSNCCRRHDVVSNVCVCPRPNRSVVRSNVVSVSSRRDD